Protein AF-A0AA88WV19-F1 (afdb_monomer)

Foldseek 3Di:
DPPVCLVVCQVQADPVRAGDVVCLVDLVSLLVLLLVLLLAFPPSVVSVRSNVVSLVSLVVCLVPDDPLSNVSSVVCNQPNPLLAQVLVVLVVVLVSLVVDPPHDPVVSVVSVVVNVVLVVLLVVLLQQQDDDDPPVPPDDPPDDDHLCNVLVLCVLPVQADPQLVVLLVLLCSLDSDPLLSQLSSLLSLVSSLLSSLLSVLVVDQDLVQLVQVLVCLVVLDLVCLVSHDPSCSSSSVSVNVSLVVLLVSLVVLLVVVVVPPDDDDDDPVVVVVVCVVCVVVSVVQSVQLSVLVSLQSVLSSVLSCCQNVVHADALVVLLVSLLSPLCLLNSLSSSLSSNNVDPNVVLVVVVVVVDLLSVLLSLLSRLLLLQLCVVVCVVVVRCHGSLNNCCVNVVDDSVRSNVVSVVSNSNSSSSLSVVCPDPDPDDNSSSSSSSSSSSSSCLCCRPSHRCSSVVVVSVPD

InterPro domains:
  IPR001906 Terpene synthase, N-terminal domain [PF01397] (8-77)
  IPR005630 Terpene synthase, metal-binding domain [PF03936] (149-256)
  IPR005630 Terpene synthase, metal-binding domain [PF03936] (291-415)
  IPR008930 Terpenoid cyclases/protein prenyltransferase alpha-alpha toroid [SSF48239] (8-102)
  IPR008949 Isoprenoid synthase domain superfamily [G3DSA:1.10.600.10] (118-460)
  IPR008949 Isoprenoid synthase domain superfamily [SSF48576] (104-457)
  IPR034741 Terpene cyclase-like 1, C-terminal domain [SFLDG01019] (105-449)
  IPR036965 Terpene synthase, N-terminal domain superfamily [G3DSA:1.50.10.130] (3-117)
  IPR044814 Terpene cyclases, class 1, plant [cd00684] (9-457)
  IPR050148 Terpene synthase-like [PTHR31225] (11-453)

Structure (mmCIF, N/CA/C/O backbone):
data_AF-A0AA88WV19-F1
#
_entry.id   AF-A0AA88WV19-F1
#
loop_
_atom_site.group_PDB
_atom_site.id
_atom_site.type_symbol
_atom_site.label_atom_id
_atom_site.label_alt_id
_atom_site.label_comp_id
_atom_site.label_asym_id
_atom_site.label_entity_id
_atom_site.label_seq_id
_atom_site.pdbx_PDB_ins_code
_atom_site.Cartn_x
_atom_site.Cartn_y
_atom_site.Cartn_z
_atom_site.occupancy
_atom_site.B_iso_or_equiv
_atom_site.auth_seq_id
_atom_site.auth_comp_id
_atom_site.auth_asym_id
_atom_site.auth_atom_id
_atom_site.pdbx_PDB_model_num
ATOM 1 N N . MET A 1 1 ? -1.103 2.294 -23.205 1.00 46.22 1 MET A N 1
ATOM 2 C CA . MET A 1 1 ? -0.799 1.958 -24.605 1.00 46.22 1 MET A CA 1
ATOM 3 C C . MET A 1 1 ? -2.111 1.792 -25.338 1.00 46.22 1 MET A C 1
ATOM 5 O O . MET A 1 1 ? -3.006 1.117 -24.844 1.00 46.22 1 MET A O 1
ATOM 9 N N . VAL A 1 2 ? -2.282 2.493 -26.454 1.00 43.09 2 VAL A N 1
ATOM 10 C CA . VAL A 1 2 ? -3.437 2.294 -27.342 1.00 43.09 2 VAL A CA 1
ATOM 11 C C . VAL A 1 2 ? -3.121 1.074 -28.212 1.00 43.09 2 VAL A C 1
ATOM 13 O O . VAL A 1 2 ? -1.967 0.896 -28.584 1.00 43.09 2 VAL A O 1
ATOM 16 N N . ALA A 1 3 ? -4.115 0.260 -28.580 1.00 47.09 3 ALA A N 1
ATOM 17 C CA . ALA A 1 3 ? -3.959 -0.967 -29.383 1.00 47.09 3 ALA A CA 1
ATOM 18 C C . ALA A 1 3 ? -3.089 -0.834 -30.663 1.00 47.09 3 ALA A C 1
ATOM 20 O O . ALA A 1 3 ? -2.591 -1.831 -31.175 1.00 47.09 3 ALA A O 1
ATOM 21 N N . TYR A 1 4 ? -2.864 0.388 -31.159 1.00 44.34 4 TYR A N 1
ATOM 22 C CA . TYR A 1 4 ? -1.931 0.695 -32.248 1.00 44.34 4 TYR A CA 1
ATOM 23 C C . TYR A 1 4 ? -0.447 0.420 -31.922 1.00 44.34 4 TYR A C 1
ATOM 25 O O . TYR A 1 4 ? 0.334 0.186 -32.840 1.00 44.34 4 TYR A O 1
ATOM 33 N N . GLU A 1 5 ? -0.043 0.435 -30.648 1.00 60.06 5 GLU A N 1
ATOM 34 C CA . GLU A 1 5 ? 1.353 0.221 -30.230 1.00 60.06 5 GLU A CA 1
ATOM 35 C C . GLU A 1 5 ? 1.693 -1.263 -30.028 1.00 60.06 5 GLU A C 1
ATOM 37 O O . GLU A 1 5 ? 2.848 -1.645 -30.197 1.00 60.06 5 GLU A O 1
ATOM 42 N N . LEU A 1 6 ? 0.711 -2.133 -29.762 1.00 67.44 6 LEU A N 1
ATOM 43 C CA . LEU A 1 6 ? 0.956 -3.568 -29.540 1.00 67.44 6 LEU A CA 1
ATOM 44 C C . LEU A 1 6 ? 1.445 -4.289 -30.800 1.00 67.44 6 LEU A C 1
ATOM 46 O O . LEU A 1 6 ? 2.354 -5.113 -30.722 1.00 67.44 6 LEU A O 1
ATOM 50 N N . GLY A 1 7 ? 0.932 -3.905 -31.975 1.00 69.19 7 GLY A N 1
ATOM 51 C CA . GLY A 1 7 ? 1.401 -4.436 -33.262 1.00 69.19 7 GLY A CA 1
ATOM 52 C C . GLY A 1 7 ? 2.873 -4.115 -33.558 1.00 69.19 7 GLY A C 1
ATOM 53 O O . GLY A 1 7 ? 3.486 -4.709 -34.443 1.00 69.19 7 GLY A O 1
ATOM 54 N N . SER A 1 8 ? 3.489 -3.202 -32.796 1.00 79.00 8 SER A N 1
ATOM 55 C CA . SER A 1 8 ? 4.928 -2.949 -32.890 1.00 79.00 8 SER A CA 1
ATOM 56 C C . SER A 1 8 ? 5.776 -4.121 -32.381 1.00 79.00 8 SER A C 1
ATOM 58 O O . SER A 1 8 ? 6.929 -4.239 -32.808 1.00 79.00 8 SER A O 1
ATOM 60 N N . PHE A 1 9 ? 5.218 -4.996 -31.532 1.00 86.94 9 PHE A N 1
ATOM 61 C CA . PHE A 1 9 ? 5.903 -6.182 -31.017 1.00 86.94 9 PHE A CA 1
ATOM 62 C C . PHE A 1 9 ? 5.811 -7.389 -31.961 1.00 86.94 9 PHE A C 1
ATOM 64 O O . PHE A 1 9 ? 6.695 -8.244 -31.931 1.00 86.94 9 PHE A O 1
ATOM 71 N N . ASP A 1 10 ? 4.836 -7.423 -32.877 1.00 86.44 10 ASP A N 1
ATOM 72 C CA . ASP A 1 10 ? 4.658 -8.527 -33.836 1.00 86.44 10 ASP A CA 1
ATOM 73 C C . ASP A 1 10 ? 5.882 -8.734 -34.736 1.00 86.44 10 ASP A C 1
ATOM 75 O O . ASP A 1 10 ? 6.205 -9.854 -35.127 1.00 86.44 10 ASP A O 1
ATOM 79 N N . LYS A 1 11 ? 6.650 -7.672 -35.015 1.00 88.69 11 LYS A N 1
ATOM 80 C CA . LYS A 1 11 ? 7.902 -7.770 -35.788 1.00 88.69 11 LYS A CA 1
ATOM 81 C C . LYS A 1 11 ? 8.963 -8.653 -35.113 1.00 88.69 11 LYS A C 1
ATOM 83 O O . LYS A 1 11 ? 9.883 -9.133 -35.786 1.00 88.69 11 LYS A O 1
ATOM 88 N N . PHE A 1 12 ? 8.850 -8.866 -33.803 1.00 89.56 12 PHE A N 1
ATOM 89 C CA . PHE A 1 12 ? 9.724 -9.734 -33.018 1.00 89.56 12 PHE A CA 1
ATOM 90 C C . PHE A 1 12 ? 9.216 -11.178 -32.940 1.00 89.56 12 PHE A C 1
ATOM 92 O O . PHE A 1 12 ? 9.941 -12.032 -32.431 1.00 89.56 12 PHE A O 1
ATOM 99 N N . LYS A 1 13 ? 8.032 -11.474 -33.492 1.00 89.94 13 LYS A N 1
ATOM 100 C CA . LYS A 1 13 ? 7.457 -12.819 -33.569 1.00 89.94 13 LYS A CA 1
ATOM 101 C C . LYS A 1 13 ? 7.759 -13.505 -34.902 1.00 89.94 13 LYS A C 1
ATOM 103 O O . LYS A 1 13 ? 7.903 -12.858 -35.942 1.00 89.94 13 LYS A O 1
ATOM 108 N N . ASP A 1 14 ? 7.942 -14.819 -34.865 1.00 89.38 14 ASP A N 1
ATOM 109 C CA . ASP A 1 14 ? 8.126 -15.662 -36.043 1.00 89.38 14 ASP A CA 1
ATOM 110 C C . ASP A 1 14 ? 6.785 -15.994 -36.726 1.00 89.38 14 ASP A C 1
ATOM 112 O O . ASP A 1 14 ? 5.715 -15.566 -36.295 1.00 89.38 14 ASP A O 1
ATOM 116 N N . SER A 1 15 ? 6.828 -16.769 -37.813 1.00 87.38 15 SER A N 1
ATOM 117 C CA . SER A 1 15 ? 5.622 -17.171 -38.551 1.00 87.38 15 SER A CA 1
ATOM 118 C C . SER A 1 15 ? 4.672 -18.074 -37.755 1.00 87.38 15 SER A C 1
ATOM 120 O O . SER A 1 15 ? 3.553 -18.302 -38.203 1.00 87.38 15 SER A O 1
ATOM 122 N N . THR A 1 16 ? 5.109 -18.615 -36.613 1.00 87.19 16 THR A N 1
ATOM 123 C CA . THR A 1 16 ? 4.278 -19.408 -35.693 1.00 87.19 16 THR A CA 1
ATOM 124 C C . THR A 1 16 ? 3.603 -18.545 -34.625 1.00 87.19 16 THR A C 1
ATOM 126 O O . THR A 1 16 ? 2.778 -19.054 -33.872 1.00 87.19 16 THR A O 1
ATOM 129 N N . GLY A 1 17 ? 3.924 -17.247 -34.571 1.00 85.12 17 GLY A N 1
ATOM 130 C CA . GLY A 1 17 ? 3.391 -16.306 -33.588 1.00 85.12 17 GLY A CA 1
ATOM 131 C C . GLY A 1 17 ? 4.166 -16.268 -32.268 1.00 85.12 17 GLY A C 1
ATOM 132 O O . GLY A 1 17 ? 3.717 -15.594 -31.344 1.00 85.12 17 GLY A O 1
ATOM 133 N N . LYS A 1 18 ? 5.323 -16.940 -32.171 1.00 89.38 18 LYS A N 1
ATOM 134 C CA . LYS A 1 18 ? 6.188 -16.944 -30.977 1.00 89.38 18 LYS A CA 1
ATOM 135 C C . LYS A 1 18 ? 7.335 -15.950 -31.109 1.00 89.38 18 LYS A C 1
ATOM 137 O O . LYS A 1 18 ? 7.778 -15.665 -32.219 1.00 89.38 18 LYS A O 1
ATOM 142 N N . PHE A 1 19 ? 7.850 -15.435 -29.992 1.00 90.06 19 PHE A N 1
ATOM 143 C CA . PHE A 1 19 ? 9.033 -14.568 -30.007 1.00 90.06 19 PHE A CA 1
ATOM 144 C C . PHE A 1 19 ? 10.238 -15.278 -30.642 1.00 90.06 19 PHE A C 1
ATOM 146 O O . PHE A 1 19 ? 10.563 -16.417 -30.305 1.00 90.06 19 PHE A O 1
ATOM 153 N N . LYS A 1 20 ? 10.900 -14.601 -31.590 1.00 88.12 20 LYS A N 1
ATOM 154 C CA . LYS A 1 20 ? 12.047 -15.146 -32.329 1.00 88.12 20 LYS A CA 1
ATOM 155 C C . LYS A 1 20 ? 13.197 -15.455 -31.359 1.00 88.12 20 LYS A C 1
ATOM 157 O O . LYS A 1 20 ? 13.572 -14.567 -30.594 1.00 88.12 20 LYS A O 1
ATOM 162 N N . PRO A 1 21 ? 13.886 -16.606 -31.488 1.00 83.44 21 PRO A N 1
ATOM 163 C CA . PRO A 1 21 ? 15.066 -16.917 -30.674 1.00 83.44 21 PRO A CA 1
ATOM 164 C C . PRO A 1 21 ? 16.181 -15.862 -30.756 1.00 83.44 21 PRO A C 1
ATOM 166 O O . PRO A 1 21 ? 16.922 -15.667 -29.803 1.00 83.44 21 PRO A O 1
ATOM 169 N N . ALA A 1 22 ? 16.281 -15.131 -31.872 1.00 84.31 22 ALA A N 1
ATOM 170 C CA . ALA A 1 22 ? 17.249 -14.043 -32.027 1.00 84.31 22 ALA A CA 1
ATOM 171 C C . ALA A 1 22 ? 17.049 -12.894 -31.017 1.00 84.31 22 ALA A C 1
ATOM 173 O O . ALA A 1 22 ? 18.014 -12.217 -30.674 1.00 84.31 22 ALA A O 1
ATOM 174 N N . VAL A 1 23 ? 15.826 -12.682 -30.515 1.00 84.19 23 VAL A N 1
ATOM 175 C CA . VAL A 1 23 ? 15.548 -11.674 -29.476 1.00 84.19 23 VAL A CA 1
ATOM 176 C C . VAL A 1 23 ? 16.255 -12.053 -28.173 1.00 84.19 23 VAL A C 1
ATOM 178 O O . VAL A 1 23 ? 16.835 -11.197 -27.515 1.00 84.19 23 VAL A O 1
ATOM 181 N N . ALA A 1 24 ? 16.336 -13.352 -27.875 1.00 83.75 24 ALA A N 1
ATOM 182 C CA . ALA A 1 24 ? 17.052 -13.889 -26.721 1.00 83.75 24 ALA A CA 1
ATOM 183 C C . ALA A 1 24 ? 18.587 -13.827 -26.844 1.00 83.75 24 ALA A C 1
ATOM 185 O O . ALA A 1 24 ? 19.280 -14.426 -26.033 1.00 83.75 24 ALA A O 1
ATOM 186 N N . SER A 1 25 ? 19.141 -13.135 -27.845 1.00 86.12 25 SER A N 1
ATOM 187 C CA . SER A 1 25 ? 20.586 -12.864 -27.942 1.00 86.12 25 SER A CA 1
ATOM 188 C C . SER A 1 25 ? 20.973 -11.438 -27.536 1.00 86.12 25 SER A C 1
ATOM 190 O O . SER A 1 25 ? 22.161 -11.137 -27.443 1.00 86.12 25 SER A O 1
ATOM 192 N N . ASP A 1 26 ? 19.988 -10.573 -27.261 1.00 89.69 26 ASP A N 1
ATOM 193 C CA . ASP A 1 26 ? 20.181 -9.191 -26.815 1.00 89.69 26 ASP A CA 1
ATOM 194 C C . ASP A 1 26 ? 19.676 -9.009 -25.369 1.00 89.69 26 ASP A C 1
ATOM 196 O O . ASP A 1 26 ? 18.497 -8.719 -25.156 1.00 89.69 26 ASP A O 1
ATOM 200 N N . PRO A 1 27 ? 20.549 -9.139 -24.351 1.00 89.81 27 PRO A N 1
ATOM 201 C CA . PRO A 1 27 ? 20.143 -9.008 -22.953 1.00 89.81 27 PRO A CA 1
ATOM 202 C C . PRO A 1 27 ? 19.545 -7.641 -22.600 1.00 89.81 27 PRO A C 1
ATOM 204 O O . PRO A 1 27 ? 18.670 -7.556 -21.740 1.00 89.81 27 PRO A O 1
ATOM 207 N N . ARG A 1 28 ? 19.992 -6.558 -23.256 1.00 90.56 28 ARG A N 1
ATOM 208 C CA . ARG A 1 28 ? 19.469 -5.206 -22.997 1.00 90.56 28 ARG A CA 1
ATOM 209 C C . ARG A 1 28 ? 18.068 -5.049 -23.574 1.00 90.56 28 ARG A C 1
ATOM 211 O O . ARG A 1 28 ? 17.188 -4.527 -22.894 1.00 90.56 28 ARG A O 1
ATOM 218 N N . GLY A 1 29 ? 17.857 -5.526 -24.800 1.00 92.06 29 GLY A N 1
ATOM 219 C CA . GLY A 1 29 ? 16.533 -5.588 -25.416 1.00 92.06 29 GLY A CA 1
ATOM 220 C C . GLY A 1 29 ? 15.559 -6.453 -24.613 1.00 92.06 29 GLY A C 1
ATOM 221 O O . GLY A 1 29 ? 14.408 -6.064 -24.428 1.00 92.06 29 GLY A O 1
ATOM 222 N N . MET A 1 30 ? 16.035 -7.576 -24.067 1.00 93.06 30 MET A N 1
ATOM 223 C CA . MET A 1 30 ? 15.244 -8.465 -23.210 1.00 93.06 30 MET A CA 1
ATOM 224 C C . MET A 1 30 ? 14.823 -7.800 -21.904 1.00 93.06 30 MET A C 1
ATOM 226 O O . MET A 1 30 ? 13.646 -7.854 -21.559 1.00 93.06 30 MET A O 1
ATOM 230 N N . LEU A 1 31 ? 15.746 -7.125 -21.214 1.00 94.19 31 LEU A N 1
ATOM 231 C CA . LEU A 1 31 ? 15.426 -6.370 -20.003 1.00 94.19 31 LEU A CA 1
ATOM 232 C C . LEU A 1 31 ? 14.406 -5.255 -20.285 1.00 94.19 31 LEU A C 1
ATOM 234 O O . LEU A 1 31 ? 13.446 -5.086 -19.540 1.00 94.19 31 LEU A O 1
ATOM 238 N N . ALA A 1 32 ? 14.566 -4.530 -21.395 1.00 94.31 32 ALA A N 1
ATOM 239 C CA . ALA A 1 32 ? 13.615 -3.493 -21.789 1.00 94.31 32 ALA A CA 1
ATOM 240 C C . ALA A 1 32 ? 12.219 -4.062 -22.107 1.00 94.31 32 ALA A C 1
ATOM 242 O O . ALA A 1 32 ? 11.211 -3.461 -21.735 1.00 94.31 32 ALA A O 1
ATOM 243 N N . LEU A 1 33 ? 12.148 -5.217 -22.778 1.00 94.19 33 LEU A N 1
ATOM 244 C CA . LEU A 1 33 ? 10.884 -5.894 -23.074 1.00 94.19 33 LEU A CA 1
ATOM 245 C C . LEU A 1 33 ? 10.225 -6.450 -21.802 1.00 94.19 33 LEU A C 1
ATOM 247 O O . LEU A 1 33 ? 9.009 -6.333 -21.660 1.00 94.19 33 LEU A O 1
ATOM 251 N N . TYR A 1 34 ? 11.018 -6.984 -20.870 1.00 95.50 34 TYR A N 1
ATOM 252 C CA . TYR A 1 34 ? 10.552 -7.431 -19.559 1.00 95.50 34 TYR A CA 1
ATOM 253 C C . TYR A 1 34 ? 9.885 -6.283 -18.797 1.00 95.50 34 TYR A C 1
ATOM 255 O O . TYR A 1 34 ? 8.720 -6.395 -18.425 1.00 95.50 34 TYR A O 1
ATOM 263 N N . GLU A 1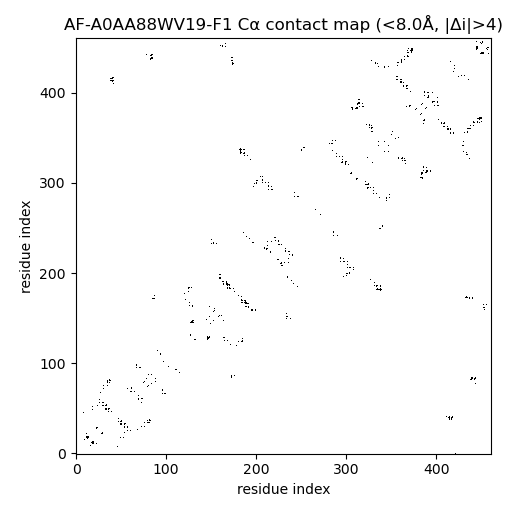 35 ? 10.560 -5.140 -18.656 1.00 95.94 35 GLU A N 1
ATOM 264 C CA . GLU A 1 35 ? 10.000 -3.971 -17.966 1.00 95.94 35 GLU A CA 1
ATOM 265 C C . GLU A 1 35 ? 8.754 -3.418 -18.673 1.00 95.94 35 GLU A C 1
ATOM 267 O O . GLU A 1 35 ? 7.762 -3.076 -18.030 1.00 95.94 35 GLU A O 1
ATOM 272 N N . ALA A 1 36 ? 8.748 -3.392 -20.011 1.00 93.75 36 ALA A N 1
ATOM 273 C CA . ALA A 1 36 ? 7.576 -2.974 -20.779 1.00 93.75 36 ALA A CA 1
ATOM 274 C C . ALA A 1 36 ? 6.370 -3.908 -20.569 1.00 93.75 36 ALA A C 1
ATOM 276 O O . ALA A 1 36 ? 5.233 -3.440 -20.502 1.00 93.75 36 ALA A O 1
ATOM 277 N N . SER A 1 37 ? 6.599 -5.216 -20.422 1.00 94.31 37 SER A N 1
ATOM 278 C CA . SER A 1 37 ? 5.533 -6.198 -20.182 1.00 94.31 37 SER A CA 1
ATOM 279 C C . SER A 1 37 ? 4.850 -6.040 -18.813 1.00 94.31 37 SER A C 1
ATOM 281 O O . SER A 1 37 ? 3.715 -6.482 -18.624 1.00 94.31 37 SER A O 1
ATOM 283 N N . GLN A 1 38 ? 5.467 -5.326 -17.865 1.00 94.38 38 GLN A N 1
ATOM 284 C CA . GLN A 1 38 ? 4.845 -4.997 -16.575 1.00 94.38 38 GLN A CA 1
ATOM 285 C C . GLN A 1 38 ? 3.702 -3.977 -16.703 1.00 94.38 38 GLN A C 1
ATOM 287 O O . GLN A 1 38 ? 2.845 -3.884 -15.826 1.00 94.38 38 GLN A O 1
ATOM 292 N N . LEU A 1 39 ? 3.648 -3.239 -17.817 1.00 92.75 39 LEU A N 1
ATOM 293 C CA . LEU A 1 39 ? 2.601 -2.255 -18.121 1.00 92.75 39 LEU A CA 1
ATOM 294 C C . LEU A 1 39 ? 1.372 -2.861 -18.819 1.00 92.75 39 LEU A C 1
ATOM 296 O O . LEU A 1 39 ? 0.465 -2.118 -19.205 1.00 92.75 39 LEU A O 1
ATOM 300 N N . ARG A 1 40 ? 1.339 -4.187 -18.996 1.00 93.19 40 ARG A N 1
ATOM 301 C CA . ARG A 1 40 ? 0.265 -4.901 -19.696 1.00 93.19 40 ARG A CA 1
ATOM 302 C C . ARG A 1 40 ? -1.113 -4.667 -19.076 1.00 93.19 40 ARG A C 1
ATOM 304 O O . ARG A 1 40 ? -1.241 -4.467 -17.863 1.00 93.19 40 ARG A O 1
ATOM 311 N N . VAL A 1 41 ? -2.149 -4.738 -19.908 1.00 93.06 41 VAL A N 1
ATOM 312 C CA . VAL A 1 41 ? -3.562 -4.715 -19.502 1.00 93.06 41 VAL A CA 1
ATOM 313 C C . VAL A 1 41 ? -4.299 -5.978 -19.960 1.00 93.06 41 VAL A C 1
ATOM 315 O O . VAL A 1 41 ? -3.808 -6.753 -20.776 1.00 93.06 41 VAL A O 1
ATOM 318 N N . LYS A 1 42 ? -5.509 -6.213 -19.435 1.00 91.38 42 LYS A N 1
ATOM 319 C CA . LYS A 1 42 ? -6.318 -7.393 -19.794 1.00 91.38 42 LYS A CA 1
ATOM 320 C C . LYS A 1 42 ? -6.624 -7.435 -21.296 1.00 91.38 42 LYS A C 1
ATOM 322 O O . LYS A 1 42 ? -7.153 -6.461 -21.840 1.00 91.38 42 LYS A O 1
ATOM 327 N N . GLY A 1 43 ? -6.369 -8.591 -21.912 1.00 88.62 43 GLY A N 1
ATOM 328 C CA . GLY A 1 43 ? -6.557 -8.846 -23.344 1.00 88.62 43 GLY A CA 1
ATOM 329 C C . GLY A 1 43 ? -5.333 -8.540 -24.215 1.00 88.62 43 GLY A C 1
ATOM 330 O O . GLY A 1 43 ? -5.449 -8.579 -25.437 1.00 88.62 43 GLY A O 1
ATOM 331 N N . GLU A 1 44 ? -4.182 -8.214 -23.618 1.00 90.19 44 GLU A N 1
ATOM 332 C CA . GLU A 1 44 ? -2.908 -8.027 -24.323 1.00 90.19 44 GLU A CA 1
ATOM 333 C C . GLU A 1 44 ? -2.030 -9.287 -24.242 1.00 90.19 44 GLU A C 1
ATOM 335 O O . GLU A 1 44 ? -0.919 -9.246 -23.715 1.00 90.19 44 GLU A O 1
ATOM 340 N N . ASP A 1 45 ? -2.511 -10.404 -24.798 1.00 90.00 45 ASP A N 1
ATOM 341 C CA . ASP A 1 45 ? -1.856 -11.724 -24.710 1.00 90.00 45 ASP A CA 1
ATOM 342 C C . ASP A 1 45 ? -0.384 -11.698 -25.167 1.00 90.00 45 ASP A C 1
ATOM 344 O O . ASP A 1 45 ? 0.468 -12.394 -24.623 1.00 90.00 45 ASP A O 1
ATOM 348 N N . ILE A 1 46 ? -0.045 -10.825 -26.125 1.00 91.50 46 ILE A N 1
ATOM 349 C CA . ILE A 1 46 ? 1.334 -10.629 -26.592 1.00 91.50 46 ILE A CA 1
ATOM 350 C C . ILE A 1 46 ? 2.294 -10.172 -25.485 1.00 91.50 46 ILE A C 1
ATOM 352 O O . ILE A 1 46 ? 3.460 -10.563 -25.508 1.00 91.50 46 ILE A O 1
ATOM 356 N N . LEU A 1 47 ? 1.837 -9.347 -24.540 1.00 92.81 47 LEU A N 1
ATOM 357 C CA . LEU A 1 47 ? 2.662 -8.877 -23.427 1.00 92.81 47 LEU A CA 1
ATOM 358 C C . LEU A 1 47 ? 2.695 -9.883 -22.274 1.00 92.81 47 LEU A C 1
ATOM 360 O O . LEU A 1 47 ? 3.704 -9.943 -21.577 1.00 92.81 47 LEU A O 1
ATOM 364 N N . ASP A 1 48 ? 1.649 -10.694 -22.103 1.00 92.50 48 ASP A N 1
ATOM 365 C CA . ASP A 1 48 ? 1.691 -11.847 -21.195 1.00 92.50 48 ASP A CA 1
ATOM 366 C C . ASP A 1 48 ? 2.736 -12.872 -21.681 1.00 92.50 48 ASP A C 1
ATOM 368 O O . ASP A 1 48 ? 3.621 -13.265 -20.921 1.00 92.50 48 ASP A O 1
ATOM 372 N N . GLU A 1 49 ? 2.733 -13.203 -22.977 1.00 92.88 49 GLU A N 1
ATOM 373 C CA . GLU A 1 49 ? 3.772 -14.043 -23.590 1.00 92.88 49 GLU A CA 1
ATOM 374 C C . GLU A 1 49 ? 5.168 -13.402 -23.516 1.00 92.88 49 GLU A C 1
ATOM 376 O O . GLU A 1 49 ? 6.167 -14.103 -23.345 1.00 92.88 49 GLU A O 1
ATOM 381 N N . ALA A 1 50 ? 5.262 -12.073 -23.664 1.00 93.69 50 ALA A N 1
ATOM 382 C CA . ALA A 1 50 ? 6.535 -11.360 -23.576 1.00 93.69 50 ALA A CA 1
ATOM 383 C C . ALA A 1 50 ? 7.132 -11.448 -22.168 1.00 93.69 50 ALA A C 1
ATOM 385 O O . ALA A 1 50 ? 8.342 -11.640 -22.041 1.00 93.69 50 ALA A O 1
ATOM 386 N N . LEU A 1 51 ? 6.305 -11.332 -21.125 1.00 94.56 51 LEU A N 1
ATOM 387 C CA . LEU A 1 51 ? 6.752 -11.460 -19.742 1.00 94.56 51 LEU A CA 1
ATOM 388 C C . LEU A 1 51 ? 7.333 -12.853 -19.481 1.00 94.56 51 LEU A C 1
ATOM 390 O O . LEU A 1 51 ? 8.462 -12.961 -19.010 1.00 94.56 51 LEU A O 1
ATOM 394 N N . GLU A 1 52 ? 6.599 -13.909 -19.843 1.00 93.50 52 GLU A N 1
ATOM 395 C CA . GLU A 1 52 ? 7.044 -15.296 -19.648 1.00 93.50 52 GLU A CA 1
ATOM 396 C C . GLU A 1 52 ? 8.338 -15.582 -20.427 1.00 93.50 52 GLU A C 1
ATOM 398 O O . GLU A 1 52 ? 9.314 -16.113 -19.883 1.00 93.50 52 GLU A O 1
ATOM 403 N N . PHE A 1 53 ? 8.376 -15.168 -21.699 1.00 93.31 53 PHE A N 1
ATOM 404 C CA . PHE A 1 53 ? 9.550 -15.315 -22.552 1.00 93.31 53 PHE A CA 1
ATOM 405 C C . PHE A 1 53 ? 10.762 -14.582 -21.973 1.00 93.31 53 PHE A C 1
ATOM 407 O O . PHE A 1 53 ? 11.854 -15.148 -21.922 1.00 93.31 53 PHE A O 1
ATOM 414 N N . THR A 1 54 ? 10.596 -13.332 -21.543 1.00 94.81 54 THR A N 1
ATOM 415 C CA . THR A 1 54 ? 11.718 -12.527 -21.057 1.00 94.81 54 THR A CA 1
ATOM 416 C C . THR A 1 54 ? 12.225 -12.974 -19.697 1.00 94.81 54 THR A C 1
ATOM 418 O O . THR A 1 54 ? 13.437 -13.120 -19.562 1.00 94.81 54 THR A O 1
ATOM 421 N N . ALA A 1 55 ? 11.343 -13.277 -18.740 1.00 93.12 55 ALA A N 1
ATOM 422 C CA . ALA A 1 55 ? 11.725 -13.773 -17.417 1.00 93.12 55 ALA A CA 1
ATOM 423 C C . ALA A 1 55 ? 12.606 -15.032 -17.522 1.00 93.12 55 ALA A C 1
ATOM 425 O O . ALA A 1 55 ? 13.738 -15.040 -17.042 1.00 93.12 55 ALA A O 1
ATOM 426 N N . THR A 1 56 ? 12.149 -16.034 -18.285 1.00 91.88 56 THR A N 1
ATOM 427 C CA . THR A 1 56 ? 12.859 -17.314 -18.470 1.00 91.88 56 THR A CA 1
ATOM 428 C C . THR A 1 56 ? 14.278 -17.132 -19.023 1.00 91.88 56 THR A C 1
ATOM 430 O O . THR A 1 56 ? 15.224 -17.796 -18.603 1.00 91.88 56 THR A O 1
ATOM 433 N N . HIS A 1 57 ? 14.455 -16.235 -19.996 1.00 91.69 57 HIS A N 1
ATOM 434 C CA . HIS A 1 57 ? 15.764 -16.022 -20.617 1.00 91.69 57 HIS A CA 1
ATOM 435 C C . HIS A 1 57 ? 16.667 -15.107 -19.782 1.00 91.69 57 HIS A C 1
ATOM 437 O O . HIS A 1 57 ? 17.879 -15.319 -19.763 1.00 91.69 57 HIS A O 1
ATOM 443 N N . LEU A 1 58 ? 16.110 -14.112 -19.085 1.00 92.12 58 LEU A N 1
ATOM 444 C CA . LEU A 1 58 ? 16.873 -13.224 -18.205 1.00 92.12 58 LEU A CA 1
ATOM 445 C C . LEU A 1 58 ? 17.514 -13.987 -17.042 1.00 92.12 58 LEU A C 1
ATOM 447 O O . LEU A 1 58 ? 18.689 -13.758 -16.763 1.00 92.12 58 LEU A O 1
ATOM 451 N N . GLU A 1 59 ? 16.810 -14.962 -16.464 1.00 88.12 59 GLU A N 1
ATOM 452 C CA . GLU A 1 59 ? 17.369 -15.880 -15.460 1.00 88.12 59 GLU A CA 1
ATOM 453 C C . GLU A 1 59 ? 18.576 -16.672 -15.999 1.00 88.12 59 GLU A C 1
ATOM 455 O O . GLU A 1 59 ? 19.541 -16.925 -15.283 1.00 88.12 59 GLU A O 1
ATOM 460 N N . SER A 1 60 ? 18.581 -17.016 -17.292 1.00 86.12 60 SER A N 1
ATOM 461 C CA . SER A 1 60 ? 19.686 -17.767 -17.908 1.00 86.12 60 SER A CA 1
ATOM 462 C C . SER A 1 60 ? 20.941 -16.927 -18.188 1.00 86.12 60 SER A C 1
ATOM 464 O O . SER A 1 60 ? 22.040 -17.474 -18.328 1.00 86.12 60 SER A O 1
ATOM 466 N N . PHE A 1 61 ? 20.806 -15.599 -18.280 1.00 79.25 61 PHE A N 1
ATOM 467 C CA . PHE A 1 61 ? 21.903 -14.712 -18.670 1.00 79.25 61 PHE A CA 1
ATOM 468 C C . PHE A 1 61 ? 22.906 -14.422 -17.550 1.00 79.25 61 PHE A C 1
ATOM 470 O O . PHE A 1 61 ? 24.013 -13.984 -17.861 1.00 79.25 61 PHE A O 1
ATOM 477 N N . GLU A 1 62 ? 22.561 -14.676 -16.284 1.00 68.44 62 GLU A N 1
ATOM 478 C CA . GLU A 1 62 ? 23.290 -14.203 -15.093 1.00 68.44 62 GLU A CA 1
ATOM 479 C C . GLU A 1 62 ? 24.816 -14.422 -15.163 1.00 68.44 62 GLU A C 1
ATOM 481 O O . GLU A 1 62 ? 25.599 -13.549 -14.796 1.00 68.44 62 GLU A O 1
ATOM 486 N N . SER A 1 63 ? 25.258 -15.545 -15.732 1.00 71.31 63 SER A N 1
ATOM 487 C CA . SER A 1 63 ? 26.677 -15.920 -15.822 1.00 71.31 63 SER A CA 1
ATOM 488 C C . SER A 1 63 ? 27.497 -15.214 -16.917 1.00 71.31 63 SER A C 1
ATOM 490 O O . SER A 1 63 ? 28.726 -15.235 -16.852 1.00 71.31 63 SER A O 1
ATOM 492 N N . ASN A 1 64 ? 26.859 -14.592 -17.915 1.00 78.25 64 ASN A N 1
ATOM 493 C CA . ASN A 1 64 ? 27.522 -14.095 -19.134 1.00 78.25 64 ASN A CA 1
ATOM 494 C C . ASN A 1 64 ? 27.426 -12.570 -19.332 1.00 78.25 64 ASN A C 1
ATOM 496 O O . ASN A 1 64 ? 27.896 -12.047 -20.346 1.00 78.25 64 ASN A O 1
ATOM 500 N N . LEU A 1 65 ? 26.806 -11.845 -18.398 1.00 84.94 65 LEU A N 1
ATOM 501 C CA . LEU A 1 65 ? 26.634 -10.394 -18.483 1.00 84.94 65 LEU A CA 1
ATOM 502 C C . LEU A 1 65 ? 27.798 -9.643 -17.832 1.00 84.94 65 LEU A C 1
ATOM 504 O O . LEU A 1 65 ? 28.447 -10.123 -16.904 1.00 84.94 65 LEU A O 1
ATOM 508 N N . ASN A 1 66 ? 28.041 -8.412 -18.292 1.00 87.31 66 ASN A N 1
ATOM 509 C CA . ASN A 1 66 ? 28.900 -7.504 -17.534 1.00 87.31 66 ASN A CA 1
ATOM 510 C C . ASN A 1 66 ? 28.255 -7.198 -16.161 1.00 87.31 66 ASN A C 1
ATOM 512 O O . ASN A 1 66 ? 27.024 -7.194 -16.070 1.00 87.31 66 ASN A O 1
ATOM 516 N N . PRO A 1 67 ? 29.045 -6.891 -15.115 1.00 86.56 67 PRO A N 1
ATOM 517 C CA . PRO A 1 67 ? 28.527 -6.757 -13.751 1.00 86.56 67 PRO A CA 1
ATOM 518 C C . PRO A 1 67 ? 27.401 -5.726 -13.594 1.00 86.56 67 PRO A C 1
ATOM 520 O O . PRO A 1 67 ? 26.447 -5.962 -12.859 1.00 86.56 67 PRO A O 1
ATOM 523 N N . THR A 1 68 ? 27.478 -4.594 -14.300 1.00 86.69 68 THR A N 1
ATOM 524 C CA . THR A 1 68 ? 26.458 -3.537 -14.224 1.00 86.69 68 THR A CA 1
ATOM 525 C C . THR A 1 68 ? 25.113 -4.020 -14.762 1.00 86.69 68 THR A C 1
ATOM 527 O O . THR A 1 68 ? 24.091 -3.844 -14.105 1.00 86.69 68 THR A O 1
ATOM 530 N N . LEU A 1 69 ? 25.111 -4.664 -15.932 1.00 88.12 69 LEU A N 1
ATOM 531 C CA . LEU A 1 69 ? 23.895 -5.200 -16.537 1.00 88.12 69 LEU A CA 1
ATOM 532 C C . LEU A 1 69 ? 23.370 -6.423 -15.776 1.00 88.12 69 LEU A C 1
ATOM 534 O O . LEU A 1 69 ? 22.163 -6.552 -15.624 1.00 88.12 69 LEU A O 1
ATOM 538 N N . ALA A 1 70 ? 24.255 -7.280 -15.256 1.00 89.00 70 ALA A N 1
ATOM 539 C CA . ALA A 1 70 ? 23.867 -8.397 -14.395 1.00 89.00 70 ALA A CA 1
ATOM 540 C C . ALA A 1 70 ? 23.089 -7.901 -13.167 1.00 89.00 70 ALA A C 1
ATOM 542 O O . ALA A 1 70 ? 22.003 -8.397 -12.887 1.00 89.00 70 ALA A O 1
ATOM 543 N N . ASN A 1 71 ? 23.588 -6.857 -12.496 1.00 87.94 71 ASN A N 1
ATOM 544 C CA . ASN A 1 71 ? 22.904 -6.251 -11.353 1.00 87.94 71 ASN A CA 1
ATOM 545 C C . ASN A 1 71 ? 21.539 -5.662 -11.728 1.00 87.94 71 ASN A C 1
ATOM 547 O O . ASN A 1 71 ? 20.586 -5.831 -10.977 1.00 87.94 71 ASN A O 1
ATOM 551 N N . GLN A 1 72 ? 21.423 -5.005 -12.887 1.00 90.75 72 GLN A N 1
ATOM 552 C CA . GLN A 1 72 ? 20.139 -4.481 -13.368 1.00 90.75 72 GLN A CA 1
ATOM 553 C C . GLN A 1 72 ? 19.130 -5.598 -13.659 1.00 90.75 72 GLN A C 1
ATOM 555 O O . GLN A 1 72 ? 17.965 -5.466 -13.302 1.00 90.75 72 GLN A O 1
ATOM 560 N N . VAL A 1 73 ? 19.574 -6.69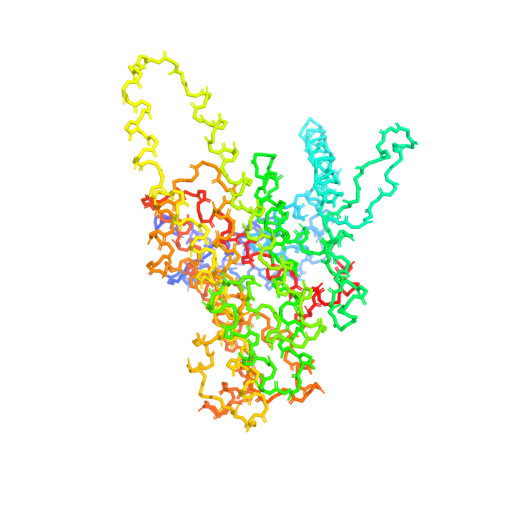5 -14.279 1.00 92.38 73 VAL A N 1
ATOM 561 C CA . VAL A 1 73 ? 18.721 -7.858 -14.558 1.00 92.38 73 VAL A CA 1
ATOM 562 C C . VAL A 1 73 ? 18.271 -8.525 -13.260 1.00 92.38 73 VAL A C 1
ATOM 564 O O . VAL A 1 73 ? 17.078 -8.758 -13.092 1.00 92.38 73 VAL A O 1
ATOM 567 N N . MET A 1 74 ? 19.192 -8.774 -12.324 1.00 90.94 74 MET A N 1
ATOM 568 C CA . MET A 1 74 ? 18.851 -9.338 -11.014 1.00 90.94 74 MET A CA 1
ATOM 569 C C . MET A 1 74 ? 17.856 -8.451 -10.260 1.00 90.94 74 MET A C 1
ATOM 571 O O . MET A 1 74 ? 16.877 -8.960 -9.722 1.00 90.94 74 MET A O 1
ATOM 575 N N . HIS A 1 75 ? 18.078 -7.132 -10.252 1.00 91.81 75 HIS A N 1
ATOM 576 C CA . HIS A 1 75 ? 17.172 -6.183 -9.604 1.00 91.81 75 HIS A CA 1
ATOM 577 C C . HIS A 1 75 ? 15.785 -6.184 -10.253 1.00 91.81 75 HIS A C 1
ATOM 579 O O . HIS A 1 75 ? 14.804 -6.288 -9.536 1.00 91.81 75 HIS A O 1
ATOM 585 N N . ALA A 1 76 ? 15.680 -6.158 -11.584 1.00 93.50 76 ALA A N 1
ATOM 586 C CA . ALA A 1 76 ? 14.388 -6.163 -12.280 1.00 93.50 76 ALA A CA 1
ATOM 587 C C . ALA A 1 76 ? 13.596 -7.473 -12.100 1.00 93.50 76 ALA A C 1
ATOM 589 O O . ALA A 1 76 ? 12.370 -7.452 -11.976 1.00 93.50 76 ALA A O 1
ATOM 590 N N . LEU A 1 77 ? 14.281 -8.623 -12.074 1.00 92.25 77 LEU A N 1
ATOM 591 C CA . LEU A 1 77 ? 13.654 -9.919 -11.779 1.00 92.25 77 LEU A CA 1
ATOM 592 C C . LEU A 1 77 ? 13.165 -10.000 -10.326 1.00 92.25 77 LEU A C 1
ATOM 594 O O . LEU A 1 77 ? 12.161 -10.650 -10.052 1.00 92.25 77 LEU A O 1
ATOM 598 N N . TYR A 1 78 ? 13.862 -9.328 -9.408 1.00 89.75 78 TYR A N 1
ATOM 599 C CA . TYR A 1 78 ? 13.474 -9.233 -8.003 1.00 89.75 78 TYR A CA 1
ATOM 600 C C . TYR A 1 78 ? 12.307 -8.256 -7.790 1.00 89.75 78 TYR A C 1
ATOM 602 O O . TYR A 1 78 ? 11.298 -8.612 -7.187 1.00 89.75 78 TYR A O 1
ATOM 610 N N . GLN A 1 79 ? 12.435 -7.039 -8.316 1.00 91.56 79 GLN A N 1
ATOM 611 C CA . GLN A 1 79 ? 11.472 -5.951 -8.219 1.00 91.56 79 GLN A CA 1
ATOM 612 C C . GLN A 1 79 ? 11.424 -5.207 -9.562 1.00 91.56 79 GLN A C 1
ATOM 614 O O . GLN A 1 79 ? 12.307 -4.396 -9.855 1.00 91.56 79 GLN A O 1
ATOM 619 N N . PRO A 1 80 ? 10.385 -5.430 -10.383 1.00 93.12 80 PRO A N 1
ATOM 620 C CA . PRO A 1 80 ? 10.244 -4.703 -11.634 1.00 93.12 80 PRO A CA 1
ATOM 621 C C . PRO A 1 80 ? 10.057 -3.203 -11.395 1.00 93.12 80 PRO A C 1
ATOM 623 O O . PRO A 1 80 ? 9.382 -2.788 -10.446 1.00 93.12 80 PRO A O 1
ATOM 626 N N . HIS A 1 81 ? 10.591 -2.372 -12.290 1.00 92.69 81 HIS A N 1
ATOM 627 C CA . HIS A 1 81 ? 10.594 -0.919 -12.120 1.00 92.69 81 HIS A CA 1
ATOM 628 C C . HIS A 1 81 ? 9.182 -0.327 -11.994 1.00 92.69 81 HIS A C 1
ATOM 630 O O . HIS A 1 81 ? 8.953 0.605 -11.223 1.00 92.69 81 HIS A O 1
ATOM 636 N N . HIS A 1 82 ? 8.212 -0.865 -12.743 1.00 93.75 82 HIS A N 1
ATOM 637 C CA . HIS A 1 82 ? 6.838 -0.351 -12.750 1.00 93.75 82 HIS A CA 1
ATOM 638 C C . HIS A 1 82 ? 6.095 -0.561 -11.420 1.00 93.75 82 HIS A C 1
ATOM 640 O O . HIS A 1 82 ? 5.317 0.313 -11.020 1.00 93.75 82 HIS A O 1
ATOM 646 N N . SER A 1 83 ? 6.347 -1.674 -10.725 1.00 91.81 83 SER A N 1
ATOM 647 C CA . SER A 1 83 ? 5.795 -1.975 -9.394 1.00 91.81 83 SER A CA 1
ATOM 648 C C . SER A 1 83 ? 6.705 -1.511 -8.246 1.00 91.81 83 SER A C 1
ATOM 650 O O . SER A 1 83 ? 6.282 -1.515 -7.094 1.00 91.81 83 SER A 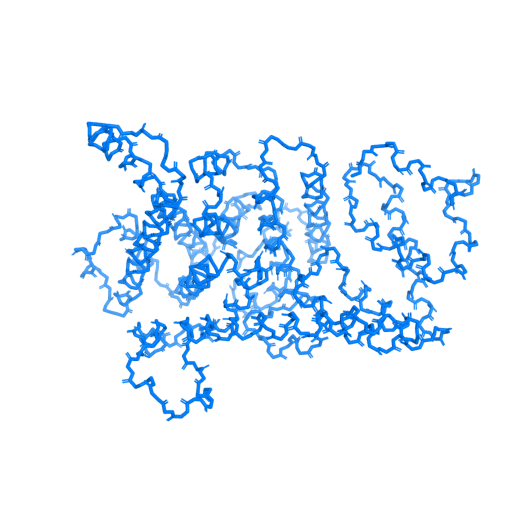O 1
ATOM 652 N N . GLY A 1 84 ? 7.920 -1.041 -8.543 1.00 94.12 84 GLY A N 1
ATOM 653 C CA . GLY A 1 84 ? 8.862 -0.516 -7.557 1.00 94.12 84 GLY A CA 1
ATOM 654 C C . GLY A 1 84 ? 8.497 0.875 -7.026 1.00 94.12 84 GLY A C 1
ATOM 655 O O . GLY A 1 84 ? 7.965 1.737 -7.732 1.00 94.12 84 GLY A O 1
ATOM 656 N N . VAL A 1 85 ? 8.813 1.135 -5.753 1.00 95.94 85 VAL A N 1
ATOM 657 C CA . VAL A 1 85 ? 8.589 2.448 -5.127 1.00 95.94 85 VAL A CA 1
ATOM 658 C C . VAL A 1 85 ? 9.580 3.470 -5.705 1.00 95.94 85 VAL A C 1
ATOM 660 O O . VAL A 1 85 ? 10.788 3.306 -5.520 1.00 95.94 85 VAL A O 1
ATOM 663 N N . PRO A 1 86 ? 9.132 4.593 -6.309 1.00 95.81 86 PRO A N 1
ATOM 664 C CA . PRO A 1 86 ? 10.001 5.456 -7.119 1.00 95.81 86 PRO A CA 1
ATOM 665 C C . PRO A 1 86 ? 11.278 5.945 -6.424 1.00 95.81 86 PRO A C 1
ATOM 667 O O . PRO A 1 86 ? 12.326 6.083 -7.051 1.00 95.81 86 PRO A O 1
ATOM 670 N N . ARG A 1 87 ? 11.212 6.225 -5.116 1.00 95.94 87 ARG A N 1
ATOM 671 C CA . ARG A 1 87 ? 12.376 6.681 -4.343 1.00 95.94 87 ARG A CA 1
ATOM 672 C C . ARG A 1 87 ? 13.392 5.578 -4.058 1.00 95.94 87 ARG A C 1
ATOM 674 O O . ARG A 1 87 ? 14.583 5.886 -4.026 1.00 95.94 87 ARG A O 1
ATOM 681 N N . VAL A 1 88 ? 12.929 4.346 -3.866 1.00 95.00 88 VAL A N 1
ATOM 682 C CA . VAL A 1 88 ? 13.780 3.162 -3.687 1.00 95.00 88 VAL A CA 1
ATOM 683 C C . VAL A 1 88 ? 14.471 2.850 -5.013 1.00 95.00 88 VAL A C 1
ATOM 685 O O . VAL A 1 88 ? 15.701 2.841 -5.074 1.00 95.00 88 VAL A O 1
ATOM 688 N N . GLU A 1 89 ? 13.699 2.792 -6.099 1.00 95.31 89 GLU A N 1
ATOM 689 C CA . GLU A 1 89 ? 14.220 2.570 -7.451 1.00 95.31 89 GLU A CA 1
ATOM 690 C C . GLU A 1 89 ? 15.231 3.644 -7.865 1.00 95.31 89 GLU A C 1
ATOM 692 O O . GLU A 1 89 ? 16.315 3.335 -8.358 1.00 95.31 89 GLU A O 1
ATOM 697 N N . ALA A 1 90 ? 14.948 4.922 -7.591 1.00 95.88 90 ALA A N 1
ATOM 698 C CA . ALA A 1 90 ? 15.889 6.005 -7.871 1.00 95.88 90 ALA A CA 1
ATOM 699 C C . ALA A 1 90 ? 17.204 5.853 -7.088 1.00 95.88 90 ALA A C 1
ATOM 701 O O . ALA A 1 90 ? 18.280 6.126 -7.622 1.00 95.88 90 ALA A O 1
ATOM 702 N N . ARG A 1 91 ? 17.148 5.414 -5.823 1.00 94.81 91 ARG A N 1
ATOM 703 C CA . ARG A 1 91 ? 18.342 5.202 -4.994 1.00 94.81 91 ARG A CA 1
ATOM 704 C C . ARG A 1 91 ? 19.215 4.077 -5.541 1.00 94.81 91 ARG A C 1
ATOM 706 O O . ARG A 1 91 ? 20.441 4.243 -5.547 1.00 94.81 91 ARG A O 1
ATOM 713 N N . HIS A 1 92 ? 18.596 2.978 -5.967 1.00 91.69 92 HIS A N 1
ATOM 714 C CA . HIS A 1 92 ? 19.272 1.849 -6.597 1.00 91.69 92 HIS A CA 1
ATOM 715 C C . HIS A 1 92 ? 19.878 2.272 -7.942 1.00 91.69 92 HIS A C 1
ATOM 717 O O . HIS A 1 92 ? 21.080 2.123 -8.174 1.00 91.69 92 HIS A O 1
ATOM 723 N N . PHE A 1 93 ? 19.080 2.924 -8.789 1.00 93.00 93 PHE A N 1
ATOM 724 C CA . PHE A 1 93 ? 19.498 3.339 -10.122 1.00 93.00 93 PHE A CA 1
ATOM 725 C C . PHE A 1 93 ? 20.633 4.370 -10.105 1.00 93.00 93 PHE A C 1
ATOM 727 O O . PHE A 1 93 ? 21.548 4.268 -10.913 1.00 93.00 93 PHE A O 1
ATOM 734 N N . ILE A 1 94 ? 20.656 5.324 -9.163 1.00 95.12 94 ILE A N 1
ATOM 735 C CA . ILE A 1 94 ? 21.784 6.267 -9.024 1.00 95.12 94 ILE A CA 1
ATOM 736 C C . ILE A 1 94 ? 23.103 5.523 -8.753 1.00 95.12 94 ILE A C 1
ATOM 738 O O . ILE A 1 94 ? 24.141 5.911 -9.296 1.00 95.12 94 ILE A O 1
ATOM 742 N N . SER A 1 95 ? 23.082 4.460 -7.937 1.00 91.88 95 SER A N 1
ATOM 743 C CA . SER A 1 95 ? 24.263 3.612 -7.713 1.00 91.88 95 SER A CA 1
ATOM 744 C C . SER A 1 95 ? 24.668 2.873 -8.989 1.00 91.88 95 SER A C 1
ATOM 746 O O . SER A 1 95 ? 25.845 2.882 -9.345 1.00 91.88 95 SER A O 1
ATOM 748 N N . ALA A 1 96 ? 23.705 2.262 -9.688 1.00 90.31 96 ALA A N 1
ATOM 749 C CA . ALA A 1 96 ? 23.964 1.530 -10.927 1.00 90.31 96 ALA A CA 1
ATOM 750 C C . ALA A 1 96 ? 24.520 2.454 -12.026 1.00 90.31 96 ALA A C 1
ATOM 752 O O . ALA A 1 96 ? 25.535 2.150 -12.645 1.00 90.31 96 ALA A O 1
ATOM 753 N N . TYR A 1 97 ? 23.924 3.635 -12.203 1.00 92.44 97 TYR A N 1
ATOM 754 C CA . TYR A 1 97 ? 24.345 4.636 -13.183 1.00 92.44 97 TYR A CA 1
ATOM 755 C C . TYR A 1 97 ? 25.727 5.225 -12.870 1.00 92.44 97 TYR A C 1
ATOM 757 O O . TYR A 1 97 ? 26.479 5.567 -13.775 1.00 92.44 97 TYR A O 1
ATOM 765 N N . GLN A 1 98 ? 26.117 5.301 -11.592 1.00 93.62 98 GLN A N 1
ATOM 766 C CA . GLN A 1 98 ? 27.484 5.668 -11.215 1.00 93.62 98 GLN A CA 1
ATOM 767 C C . GLN A 1 98 ? 28.524 4.638 -11.689 1.00 93.62 98 GLN A C 1
ATOM 769 O O . GLN A 1 98 ? 29.661 5.019 -11.983 1.00 93.62 98 GLN A O 1
ATOM 774 N N . ALA A 1 99 ? 28.161 3.356 -11.741 1.00 90.06 99 ALA A N 1
ATOM 775 C CA . ALA A 1 99 ? 29.034 2.282 -12.207 1.00 90.06 99 ALA A CA 1
ATOM 776 C C . ALA A 1 99 ? 29.075 2.156 -13.741 1.00 90.06 99 ALA A C 1
ATOM 778 O O . ALA A 1 99 ? 29.949 1.474 -14.268 1.00 90.06 99 ALA A O 1
ATOM 779 N N . ASP A 1 100 ? 28.163 2.813 -14.462 1.00 88.62 100 ASP A N 1
ATOM 780 C CA . ASP A 1 100 ? 28.151 2.826 -15.924 1.00 88.62 100 ASP A CA 1
ATOM 781 C C . ASP A 1 100 ? 29.305 3.689 -16.471 1.00 88.62 100 ASP A C 1
ATOM 783 O O . ASP A 1 100 ? 29.512 4.836 -16.057 1.00 88.62 100 ASP A O 1
ATOM 787 N N . GLU A 1 101 ? 30.082 3.130 -17.399 1.00 89.19 101 GLU A N 1
ATOM 788 C CA . GLU A 1 101 ? 31.194 3.814 -18.070 1.00 89.19 101 GLU A CA 1
ATOM 789 C C . GLU A 1 101 ? 30.709 4.864 -19.082 1.00 89.19 101 GLU A C 1
ATOM 791 O O . GLU A 1 101 ? 31.418 5.828 -19.360 1.00 89.19 101 GLU A O 1
ATOM 796 N N . SER A 1 102 ? 29.492 4.702 -19.611 1.00 90.56 102 SER A N 1
ATOM 797 C CA . SER A 1 102 ? 28.867 5.592 -20.600 1.00 90.56 102 SER A CA 1
ATOM 798 C C . SER A 1 102 ? 28.067 6.745 -19.986 1.00 90.56 102 SER A C 1
ATOM 800 O O . SER A 1 102 ? 27.442 7.525 -20.707 1.00 90.56 102 SER A O 1
ATOM 802 N N . ARG A 1 103 ? 28.075 6.860 -18.654 1.00 94.75 103 ARG A N 1
ATOM 803 C CA . ARG A 1 103 ? 27.272 7.839 -17.920 1.00 94.75 103 ARG A CA 1
ATOM 804 C C . ARG A 1 103 ? 27.615 9.285 -18.279 1.00 94.75 103 ARG A C 1
ATOM 806 O O . ARG A 1 103 ? 28.772 9.670 -18.441 1.00 94.75 103 ARG A O 1
ATOM 813 N N . ASP A 1 104 ? 26.589 10.122 -18.254 1.00 97.69 104 ASP A N 1
ATOM 814 C CA . ASP A 1 104 ? 26.738 11.572 -18.218 1.00 97.69 104 ASP A CA 1
ATOM 815 C C . ASP A 1 104 ? 26.990 12.053 -16.775 1.00 97.69 104 ASP A C 1
ATOM 817 O O . ASP A 1 104 ? 26.149 11.894 -15.881 1.00 97.69 104 ASP A O 1
ATOM 821 N N . GLU A 1 105 ? 28.154 12.666 -16.548 1.00 97.69 105 GLU A N 1
ATOM 822 C CA . GLU A 1 105 ? 28.575 13.163 -15.231 1.00 97.69 105 GLU A CA 1
ATOM 823 C C . GLU A 1 105 ? 27.700 14.316 -14.708 1.00 97.69 105 GLU A C 1
ATOM 825 O O . GLU A 1 105 ? 27.517 14.464 -13.495 1.00 97.69 105 GLU A O 1
ATOM 830 N N . SER A 1 106 ? 27.115 15.126 -15.596 1.00 98.25 106 SER A N 1
ATOM 831 C CA . SER A 1 106 ? 26.217 16.216 -15.198 1.00 98.25 106 SER A CA 1
ATOM 832 C C . SER A 1 106 ? 24.889 15.664 -14.686 1.00 98.25 106 SER A C 1
ATOM 834 O O . SER A 1 106 ? 24.409 16.111 -13.641 1.00 98.25 106 SER A O 1
ATOM 836 N N . LEU A 1 107 ? 24.330 14.655 -15.363 1.00 98.12 107 LEU A N 1
ATOM 837 C CA . LEU A 1 107 ? 23.118 13.959 -14.923 1.00 98.12 107 LEU A CA 1
ATOM 838 C C . LEU A 1 107 ? 23.341 13.216 -13.603 1.00 98.12 107 LEU A C 1
ATOM 840 O O . LEU A 1 107 ? 22.523 13.344 -12.692 1.00 98.12 107 LEU A O 1
ATOM 844 N N . LEU A 1 108 ? 24.467 12.507 -13.451 1.00 98.06 108 LEU A N 1
ATOM 845 C CA . LEU A 1 108 ? 24.798 11.833 -12.192 1.00 98.06 108 LEU A CA 1
ATOM 846 C C . LEU A 1 108 ? 24.915 12.836 -11.035 1.00 98.06 108 LEU A C 1
ATOM 848 O O . LEU A 1 108 ? 24.393 12.602 -9.940 1.00 98.06 108 LEU A O 1
ATOM 852 N N . ARG A 1 109 ? 25.595 13.965 -11.267 1.00 98.19 109 ARG A N 1
ATOM 853 C CA . ARG A 1 109 ? 25.746 15.024 -10.264 1.00 98.19 109 ARG A CA 1
ATOM 854 C C . ARG A 1 109 ? 24.399 15.631 -9.885 1.00 98.19 109 ARG A C 1
ATOM 856 O O . ARG A 1 109 ? 24.144 15.807 -8.694 1.00 98.19 109 ARG A O 1
ATOM 863 N N . LEU A 1 110 ? 23.551 15.932 -10.868 1.00 98.38 110 LEU A N 1
ATOM 864 C CA . LEU A 1 110 ? 22.207 16.456 -10.638 1.00 98.38 110 LEU A CA 1
ATOM 865 C C . LEU A 1 110 ? 21.375 15.480 -9.800 1.00 98.38 110 LEU A C 1
ATOM 867 O O . LEU A 1 110 ? 20.847 15.880 -8.765 1.00 98.38 110 LEU A O 1
ATOM 871 N N . ALA A 1 111 ? 21.329 14.202 -10.188 1.00 97.94 111 ALA A N 1
ATOM 872 C CA . ALA A 1 111 ? 20.555 13.177 -9.493 1.00 97.94 111 ALA A CA 1
ATOM 873 C C . ALA A 1 111 ? 20.991 13.013 -8.028 1.00 97.94 111 ALA A C 1
ATOM 875 O O . ALA A 1 111 ? 20.154 12.979 -7.129 1.00 97.94 111 ALA A O 1
ATOM 876 N N . LYS A 1 112 ? 22.304 12.988 -7.757 1.00 98.25 112 LYS A N 1
ATOM 877 C CA . LYS A 1 112 ? 22.834 12.914 -6.384 1.00 98.25 112 LYS A CA 1
ATOM 878 C C . LYS A 1 112 ? 22.491 14.146 -5.549 1.00 98.25 112 LYS A C 1
ATOM 880 O O . LYS A 1 112 ? 22.135 14.008 -4.379 1.00 98.25 112 LYS A O 1
ATOM 885 N N . LEU A 1 113 ? 22.631 15.344 -6.120 1.00 98.12 113 LEU A N 1
ATOM 886 C CA . LEU A 1 113 ? 22.337 16.591 -5.412 1.00 98.12 113 LEU A CA 1
ATOM 887 C C . LEU A 1 113 ? 20.845 16.718 -5.102 1.00 98.12 113 LEU A C 1
ATOM 889 O O . LEU A 1 113 ? 20.505 17.003 -3.957 1.00 98.12 113 LEU A O 1
ATOM 893 N N . ASP A 1 114 ? 19.975 16.457 -6.078 1.00 97.94 114 ASP A N 1
ATOM 894 C CA . ASP A 1 114 ? 18.523 16.490 -5.888 1.00 97.94 114 ASP A CA 1
ATOM 895 C C . ASP A 1 114 ? 18.065 15.444 -4.860 1.00 97.94 114 ASP A C 1
ATOM 897 O O . ASP A 1 114 ? 17.334 15.768 -3.918 1.00 97.94 114 ASP A O 1
ATOM 901 N N . TYR A 1 115 ? 18.576 14.209 -4.962 1.00 97.88 115 TYR A N 1
ATOM 902 C CA . TYR A 1 115 ? 18.239 13.142 -4.023 1.00 97.88 115 TYR A CA 1
ATOM 903 C C . TYR A 1 115 ? 18.592 13.531 -2.583 1.00 97.88 115 TYR A C 1
ATOM 905 O O . TYR A 1 115 ? 17.745 13.424 -1.691 1.00 97.88 115 TYR A O 1
ATOM 913 N N . ASN A 1 116 ? 19.812 14.032 -2.363 1.00 97.12 116 ASN A N 1
ATOM 914 C CA . ASN A 1 116 ? 20.282 14.455 -1.045 1.00 97.12 116 ASN A CA 1
ATOM 915 C C . ASN A 1 116 ? 19.548 15.703 -0.537 1.00 97.12 116 ASN A C 1
ATOM 917 O O . ASN A 1 116 ? 19.237 15.783 0.650 1.00 97.12 116 ASN A O 1
ATOM 921 N N . PHE A 1 117 ? 19.239 16.662 -1.412 1.00 96.38 117 PHE A N 1
ATOM 922 C CA . PHE A 1 117 ? 18.487 17.861 -1.044 1.00 96.38 117 PHE A CA 1
ATOM 923 C C . PHE A 1 117 ? 17.083 17.508 -0.543 1.00 96.38 117 PHE A C 1
ATOM 925 O O . PHE A 1 117 ? 16.671 17.970 0.522 1.00 96.38 117 PHE A O 1
ATOM 932 N N . LEU A 1 118 ? 16.372 16.628 -1.252 1.00 97.19 118 LEU A N 1
ATOM 933 C CA . LEU A 1 118 ? 15.055 16.169 -0.815 1.00 97.19 118 LEU A CA 1
ATOM 934 C C . LEU A 1 118 ? 15.132 15.289 0.436 1.00 97.19 118 LEU A C 1
ATOM 936 O O . LEU A 1 118 ? 14.289 15.438 1.318 1.00 97.19 118 LEU A O 1
ATOM 940 N N . GLN A 1 119 ? 16.191 14.491 0.605 1.00 96.38 119 GLN A N 1
ATOM 941 C CA . GLN A 1 119 ? 16.414 13.741 1.844 1.00 96.38 119 GLN A CA 1
ATOM 942 C C . GLN A 1 119 ? 16.512 14.659 3.081 1.00 96.38 119 GLN A C 1
ATOM 944 O O . GLN A 1 119 ? 16.062 14.274 4.161 1.00 96.38 119 GLN A O 1
ATOM 949 N N . LEU A 1 120 ? 17.055 15.879 2.955 1.00 95.56 120 LEU A N 1
ATOM 950 C CA . LEU A 1 120 ? 17.074 16.849 4.062 1.00 95.56 120 LEU A CA 1
ATOM 951 C C . LEU A 1 120 ? 15.660 17.285 4.464 1.00 95.56 120 LEU A C 1
ATOM 953 O O . LEU A 1 120 ? 15.358 17.366 5.658 1.00 95.56 120 LEU A O 1
ATOM 957 N N . LEU A 1 121 ? 14.789 17.535 3.482 1.00 94.75 121 LEU A N 1
ATOM 958 C CA . LEU A 1 121 ? 13.380 17.828 3.733 1.00 94.75 121 LEU A CA 1
ATOM 959 C C . LEU A 1 121 ? 12.694 16.632 4.402 1.00 94.75 121 LEU A C 1
ATOM 961 O O . LEU A 1 121 ? 12.043 16.806 5.429 1.00 94.75 121 LEU A O 1
ATOM 965 N N . HIS A 1 122 ? 12.897 15.422 3.880 1.00 95.69 122 HIS A N 1
ATOM 966 C CA . HIS A 1 122 ? 12.276 14.213 4.423 1.00 95.69 122 HIS A CA 1
ATOM 967 C C . HIS A 1 122 ? 12.738 13.914 5.852 1.00 95.69 122 HIS A C 1
ATOM 969 O O . HIS A 1 122 ? 11.934 13.530 6.692 1.00 95.69 122 HIS A O 1
ATOM 975 N N . LYS A 1 123 ? 14.011 14.163 6.179 1.00 92.75 123 LYS A N 1
ATOM 976 C CA . LYS A 1 123 ? 14.518 14.082 7.558 1.00 92.75 123 LYS A CA 1
ATOM 977 C C . LYS A 1 123 ? 13.844 15.092 8.481 1.00 92.75 123 LYS A C 1
ATOM 979 O O . LYS A 1 123 ? 13.535 14.761 9.620 1.00 92.75 123 LYS A O 1
ATOM 984 N N . LYS A 1 124 ? 13.607 16.319 8.010 1.00 91.12 124 LYS A N 1
ATOM 985 C CA . LYS A 1 124 ? 12.892 17.342 8.786 1.00 91.12 124 LYS A CA 1
ATOM 986 C C . LYS A 1 124 ? 11.443 16.927 9.053 1.00 91.12 124 LYS A C 1
ATOM 988 O O . LYS A 1 124 ? 10.975 17.073 10.178 1.00 91.12 124 LYS A O 1
ATOM 993 N N . GLU A 1 125 ? 10.759 16.405 8.040 1.00 91.75 125 GLU A N 1
ATOM 994 C CA . GLU A 1 125 ? 9.391 15.885 8.149 1.00 91.75 125 GLU A CA 1
ATOM 995 C C . GLU A 1 125 ? 9.332 14.687 9.107 1.00 91.75 125 GLU A C 1
ATOM 997 O O . GLU A 1 125 ? 8.510 14.670 10.021 1.00 91.75 125 GLU A O 1
ATOM 1002 N N . LEU A 1 126 ? 10.264 13.738 8.979 1.00 89.75 126 LEU A N 1
ATOM 1003 C CA . LEU A 1 126 ? 10.388 12.613 9.901 1.00 89.75 126 LEU A CA 1
ATOM 1004 C C . LEU A 1 126 ? 10.648 13.089 11.335 1.00 89.75 126 LEU A C 1
ATOM 1006 O O . LEU A 1 126 ? 10.071 12.527 12.256 1.00 89.75 126 LEU A O 1
ATOM 1010 N N . CYS A 1 127 ? 11.446 14.135 11.561 1.00 84.62 127 CYS A N 1
ATOM 1011 C CA . CYS A 1 127 ? 11.623 14.715 12.897 1.00 84.62 127 CYS A CA 1
ATOM 1012 C C . CYS A 1 127 ? 10.338 15.361 13.453 1.00 84.62 127 CYS A C 1
ATOM 1014 O O . CYS A 1 127 ? 10.146 15.371 14.666 1.00 84.62 127 CYS A O 1
ATOM 1016 N N . GLU A 1 128 ? 9.462 15.912 12.603 1.00 83.88 128 GLU A N 1
ATOM 1017 C CA . GLU A 1 128 ? 8.151 16.430 13.030 1.00 83.88 128 GLU A CA 1
ATOM 1018 C C . GLU A 1 128 ? 7.209 15.290 13.455 1.00 83.88 128 GLU A C 1
ATOM 1020 O O . GLU A 1 128 ? 6.479 15.418 14.445 1.00 83.88 128 GLU A O 1
ATOM 1025 N N . VAL A 1 129 ? 7.230 14.177 12.714 1.00 82.75 129 VAL A N 1
ATOM 1026 C CA . VAL A 1 129 ? 6.343 13.023 12.923 1.00 82.75 129 VAL A CA 1
ATOM 1027 C C . VAL A 1 129 ? 6.840 12.109 14.053 1.00 82.75 129 VAL A C 1
ATOM 1029 O O . VAL A 1 129 ? 6.074 11.767 14.955 1.00 82.75 129 VAL A O 1
ATOM 1032 N N . SER A 1 130 ? 8.118 11.728 14.016 1.00 73.50 130 SER A N 1
ATOM 1033 C CA . SER A 1 130 ? 8.730 10.668 14.826 1.00 73.50 130 SER A CA 1
ATOM 1034 C C . SER A 1 130 ? 9.400 11.155 16.116 1.00 73.50 130 SER A C 1
ATOM 1036 O O . SER A 1 130 ? 9.446 12.338 16.456 1.00 73.50 130 SER A O 1
ATOM 1038 N N . ARG A 1 131 ? 9.922 10.188 16.877 1.00 58.66 131 ARG A N 1
ATOM 1039 C CA . ARG A 1 131 ? 10.540 10.358 18.195 1.00 58.66 131 ARG A CA 1
ATOM 1040 C C . ARG A 1 131 ? 12.064 10.573 18.160 1.00 58.66 131 ARG A C 1
ATOM 1042 O O . ARG A 1 131 ? 12.625 10.861 19.214 1.00 58.66 131 ARG A O 1
ATOM 1049 N N . GLN A 1 132 ? 12.760 10.475 17.024 1.00 39.56 132 GLN A N 1
ATOM 1050 C CA . GLN A 1 132 ? 14.232 10.477 17.018 1.00 39.56 132 GLN A CA 1
ATOM 1051 C C . GLN A 1 132 ? 14.852 11.105 15.766 1.00 39.56 132 GLN A C 1
ATOM 1053 O O . GLN A 1 132 ? 14.862 10.526 14.690 1.00 39.56 132 GLN A O 1
ATOM 1058 N N . LEU A 1 133 ? 15.528 12.232 15.973 1.00 37.22 133 LEU A N 1
ATOM 1059 C CA . LEU A 1 133 ? 16.978 12.268 15.815 1.00 37.22 133 LEU A CA 1
ATOM 1060 C C . LEU A 1 133 ? 17.524 13.448 16.624 1.00 37.22 133 LEU A C 1
ATOM 1062 O O . LEU A 1 133 ? 17.165 14.604 16.397 1.00 37.22 133 LEU A O 1
ATOM 1066 N N . HIS A 1 134 ? 18.472 13.153 17.515 1.00 41.38 134 HIS A N 1
ATOM 1067 C CA . HIS A 1 134 ? 19.604 14.046 17.755 1.00 41.38 134 HIS A CA 1
ATOM 1068 C C . HIS A 1 134 ? 20.355 14.221 16.418 1.00 41.38 134 HIS A C 1
ATOM 1070 O O . HIS A 1 134 ? 21.452 13.708 16.225 1.00 41.38 134 HIS A O 1
ATOM 1076 N N . CYS A 1 135 ? 19.749 14.901 15.444 1.00 38.41 135 CYS A N 1
ATOM 1077 C CA . CYS A 1 135 ? 20.490 15.441 14.319 1.00 38.41 135 CYS A CA 1
ATOM 1078 C C . CYS A 1 135 ? 21.378 16.542 14.891 1.00 38.41 135 CYS A C 1
ATOM 1080 O O . CYS A 1 135 ? 20.924 17.354 15.694 1.00 38.41 135 CYS A O 1
ATOM 1082 N N . CYS A 1 136 ? 22.638 16.542 14.472 1.00 40.94 136 CYS A N 1
ATOM 1083 C CA . CYS A 1 136 ? 23.779 17.313 14.961 1.00 40.94 136 CYS A CA 1
ATOM 1084 C C . CYS A 1 136 ? 23.649 18.857 14.965 1.00 40.94 136 CYS A C 1
ATOM 1086 O O . CYS A 1 136 ? 24.658 19.550 15.042 1.00 40.94 136 CYS A O 1
ATOM 1088 N N . PHE A 1 137 ? 22.444 19.428 14.936 1.00 40.12 137 PHE A N 1
ATOM 1089 C CA . PHE A 1 137 ? 22.192 20.815 15.318 1.00 40.12 137 PHE A CA 1
ATOM 1090 C C . PHE A 1 137 ? 22.088 20.914 16.843 1.00 40.12 137 PHE A C 1
ATOM 1092 O O . PHE A 1 137 ? 21.014 21.054 17.423 1.00 40.12 137 PHE A O 1
ATOM 1099 N N . HIS A 1 138 ? 23.238 20.815 17.507 1.00 41.03 138 HIS A N 1
ATOM 1100 C CA . HIS A 1 138 ? 23.346 20.842 18.965 1.00 41.03 138 HIS A CA 1
ATOM 1101 C C . HIS A 1 138 ? 22.950 22.186 19.610 1.00 41.03 138 HIS A C 1
ATOM 1103 O O . HIS A 1 138 ? 22.955 22.290 20.827 1.00 41.03 138 HIS A O 1
ATOM 1109 N N . ILE A 1 139 ? 22.597 23.242 18.872 1.00 39.84 139 ILE A N 1
ATOM 1110 C CA . ILE A 1 139 ? 22.324 24.548 19.491 1.00 39.84 139 ILE A CA 1
ATOM 1111 C C . ILE A 1 139 ? 21.194 25.239 18.714 1.00 39.84 139 ILE A C 1
ATOM 1113 O O . ILE A 1 139 ? 21.442 25.750 17.628 1.00 39.84 139 ILE A O 1
ATOM 1117 N N . LEU A 1 140 ? 19.960 25.192 19.255 1.00 36.53 140 LEU A N 1
ATOM 1118 C CA . LEU A 1 140 ? 18.894 26.232 19.214 1.00 36.53 140 LEU A CA 1
ATOM 1119 C C . LEU A 1 140 ? 17.429 25.742 19.145 1.00 36.53 140 LEU A C 1
ATOM 1121 O O . LEU A 1 140 ? 16.536 26.579 19.254 1.00 36.53 140 LEU A O 1
ATOM 1125 N N . ILE A 1 141 ? 17.114 24.443 19.063 1.00 40.78 141 ILE A N 1
ATOM 1126 C CA . ILE A 1 141 ? 15.704 23.982 19.142 1.00 40.78 141 ILE A CA 1
ATOM 1127 C C . ILE A 1 141 ? 15.465 23.174 20.417 1.00 40.78 141 ILE A C 1
ATOM 1129 O O . ILE A 1 141 ? 15.166 21.985 20.405 1.00 40.78 141 ILE A O 1
ATOM 1133 N N . GLN A 1 142 ? 15.559 23.850 21.557 1.00 34.84 142 GLN A N 1
ATOM 1134 C CA . GLN A 1 142 ? 15.101 23.323 22.839 1.00 34.84 142 GLN A CA 1
ATOM 1135 C C . GLN A 1 142 ? 13.634 23.712 23.057 1.00 34.84 142 GLN A C 1
ATOM 1137 O O . GLN A 1 142 ? 13.340 24.479 23.972 1.00 34.84 142 GLN A O 1
ATOM 1142 N N . ARG A 1 143 ? 12.713 23.270 22.173 1.00 40.50 143 ARG A N 1
ATOM 1143 C CA . ARG A 1 143 ? 11.273 23.556 22.364 1.00 40.50 143 ARG A CA 1
ATOM 1144 C C . ARG A 1 143 ? 10.204 22.793 21.559 1.00 40.50 143 ARG A C 1
ATOM 1146 O O . ARG A 1 143 ? 9.090 23.296 21.477 1.00 40.50 143 ARG A O 1
ATOM 1153 N N . SER A 1 144 ? 10.460 21.599 21.021 1.00 40.56 144 SER A N 1
ATOM 1154 C CA . SER A 1 144 ? 9.373 20.814 20.399 1.00 40.56 144 SER A CA 1
ATOM 1155 C C . SER A 1 144 ? 9.418 19.360 20.843 1.00 40.56 144 SER A C 1
ATOM 1157 O O . SER A 1 144 ? 10.215 18.566 20.354 1.00 40.56 144 SER A O 1
ATOM 1159 N N . SER A 1 145 ? 8.570 19.007 21.800 1.00 47.44 145 SER A N 1
ATOM 1160 C CA . SER A 1 145 ? 8.173 17.624 22.010 1.00 47.44 145 SER A CA 1
ATOM 1161 C C . SER A 1 145 ? 7.362 17.186 20.776 1.00 47.44 145 SER A C 1
ATOM 1163 O O . SER A 1 145 ? 6.432 17.877 20.359 1.00 47.44 145 SER A O 1
ATOM 1165 N N . THR A 1 146 ? 7.818 16.132 20.095 1.00 60.38 146 THR A N 1
ATOM 1166 C CA . THR A 1 146 ? 7.316 15.701 18.775 1.00 60.38 146 THR A CA 1
ATOM 1167 C C . THR A 1 146 ? 5.903 15.120 18.864 1.00 60.38 146 THR A C 1
ATOM 1169 O O . THR A 1 146 ? 5.478 14.734 19.952 1.00 60.38 146 THR A O 1
ATOM 1172 N N . TRP A 1 147 ? 5.152 15.057 17.751 1.00 67.25 147 TRP A N 1
ATOM 1173 C CA . TRP A 1 147 ? 3.745 14.610 17.769 1.00 67.25 147 TRP A CA 1
ATOM 1174 C C . TRP A 1 147 ? 3.583 13.236 18.430 1.00 67.25 147 TRP A C 1
ATOM 1176 O O . TRP A 1 147 ? 2.831 13.113 19.394 1.00 67.25 147 TRP A O 1
ATOM 1186 N N . TRP A 1 148 ? 4.371 12.243 18.005 1.00 68.06 148 TRP A N 1
ATOM 1187 C CA . TRP A 1 148 ? 4.317 10.897 18.583 1.00 68.06 148 TRP A CA 1
ATOM 1188 C C . TRP A 1 148 ? 4.697 10.872 20.072 1.00 68.06 148 TRP A C 1
ATOM 1190 O O . TRP A 1 148 ? 4.048 10.210 20.882 1.00 68.06 148 TRP A O 1
ATOM 1200 N N . LYS A 1 149 ? 5.699 11.670 20.473 1.00 63.25 149 LYS A N 1
ATOM 1201 C CA . LYS A 1 149 ? 6.112 11.791 21.880 1.00 63.25 149 LYS A CA 1
ATOM 1202 C C . LYS A 1 149 ? 5.054 12.481 22.748 1.00 63.25 149 LYS A C 1
ATOM 1204 O O . LYS A 1 149 ? 4.927 12.130 23.914 1.00 63.25 149 LYS A O 1
ATOM 1209 N N . ASN A 1 150 ? 4.315 13.449 22.206 1.00 62.38 150 ASN A N 1
ATOM 1210 C CA . ASN A 1 150 ? 3.263 14.164 22.936 1.00 62.38 150 ASN A CA 1
ATOM 1211 C C . ASN A 1 150 ? 2.070 13.262 23.248 1.00 62.38 150 ASN A C 1
ATOM 1213 O O . ASN A 1 150 ? 1.473 13.389 24.316 1.00 62.38 150 ASN A O 1
ATOM 1217 N N . LEU A 1 151 ? 1.732 12.354 22.330 1.00 68.56 151 LEU A N 1
ATOM 1218 C CA . LEU A 1 151 ? 0.654 11.400 22.559 1.00 68.56 151 LEU A CA 1
ATOM 1219 C C . LEU A 1 151 ? 1.045 10.356 23.618 1.00 68.56 151 LEU A C 1
ATOM 1221 O O . LEU A 1 151 ? 0.196 9.933 24.409 1.00 68.56 151 LEU A O 1
ATOM 1225 N N . ASP A 1 152 ? 2.334 9.995 23.672 1.00 75.38 152 ASP A N 1
ATOM 1226 C CA . ASP A 1 152 ? 2.900 8.990 24.582 1.00 75.38 152 ASP A CA 1
ATOM 1227 C C . ASP A 1 152 ? 2.113 7.667 24.529 1.00 75.38 152 ASP A C 1
ATOM 1229 O O . ASP A 1 152 ? 1.856 7.024 25.543 1.00 75.38 152 ASP A O 1
ATOM 1233 N N . LEU A 1 153 ? 1.662 7.288 23.325 1.00 74.19 153 LEU A N 1
ATOM 1234 C CA . LEU A 1 153 ? 0.874 6.070 23.122 1.00 74.19 153 LEU A CA 1
ATOM 1235 C C . LEU A 1 153 ? 1.714 4.818 23.337 1.00 74.19 153 LEU A C 1
ATOM 1237 O O . LEU A 1 153 ? 1.188 3.847 23.848 1.00 74.19 153 LEU A O 1
ATOM 1241 N N . VAL A 1 154 ? 3.017 4.860 23.049 1.00 71.94 154 VAL A N 1
ATOM 1242 C CA . VAL A 1 154 ? 3.925 3.722 23.269 1.00 71.94 154 VAL A CA 1
ATOM 1243 C C . VAL A 1 154 ? 3.960 3.298 24.742 1.00 71.94 154 VAL A C 1
ATOM 1245 O O . VAL A 1 154 ? 3.978 2.109 25.041 1.00 71.94 154 VAL A O 1
ATOM 1248 N N . SER A 1 155 ? 3.945 4.252 25.683 1.00 76.12 155 SER A N 1
ATOM 1249 C CA . SER A 1 155 ? 3.918 3.926 27.116 1.00 76.12 155 SER A CA 1
ATOM 1250 C C . SER A 1 155 ? 2.525 3.478 27.578 1.00 76.12 155 SER A C 1
ATOM 1252 O O . SER A 1 155 ? 2.407 2.609 28.441 1.00 76.12 155 SER A O 1
ATOM 1254 N N . LYS A 1 156 ? 1.469 4.068 27.003 1.00 81.25 156 LYS A N 1
ATOM 1255 C CA . LYS A 1 156 ? 0.069 3.839 27.392 1.00 81.25 156 LYS A CA 1
ATOM 1256 C C . LYS A 1 156 ? -0.527 2.575 26.772 1.00 81.25 156 LYS A C 1
ATOM 1258 O O . LYS A 1 156 ? -1.428 1.994 27.365 1.00 81.25 156 LYS A O 1
ATOM 1263 N N . LEU A 1 157 ? -0.032 2.166 25.606 1.00 83.25 157 LEU A N 1
ATOM 1264 C CA . LEU A 1 157 ? -0.510 1.060 24.777 1.00 83.25 157 LEU A CA 1
ATOM 1265 C C . LEU A 1 157 ? 0.683 0.157 24.399 1.00 83.25 157 LEU A C 1
ATOM 1267 O O . LEU A 1 157 ? 1.080 0.108 23.237 1.00 83.25 157 LEU A O 1
ATOM 1271 N N . PRO A 1 158 ? 1.286 -0.561 25.366 1.00 84.19 158 PRO A N 1
ATOM 1272 C CA . PRO A 1 158 ? 2.509 -1.340 25.137 1.00 84.19 158 PRO A CA 1
ATOM 1273 C C . PRO A 1 158 ? 2.318 -2.546 24.203 1.00 84.19 158 PRO A C 1
ATOM 1275 O O . PRO A 1 158 ? 3.295 -3.180 23.818 1.00 84.19 158 PRO A O 1
ATOM 1278 N N . TYR A 1 159 ? 1.070 -2.888 23.876 1.00 85.38 159 TYR A N 1
ATOM 1279 C CA . TYR A 1 159 ? 0.721 -3.937 22.919 1.00 85.38 159 TYR A CA 1
ATOM 1280 C C . TYR A 1 159 ? 0.812 -3.461 21.460 1.00 85.38 159 TYR A C 1
ATOM 1282 O O . TYR A 1 159 ? 0.891 -4.298 20.568 1.00 85.38 159 TYR A O 1
ATOM 1290 N N . ALA A 1 160 ? 0.787 -2.145 21.214 1.00 86.75 160 ALA A N 1
ATOM 1291 C CA . ALA A 1 160 ? 0.818 -1.587 19.870 1.00 86.75 160 ALA A CA 1
ATOM 1292 C C . ALA A 1 160 ? 2.252 -1.522 19.323 1.00 86.75 160 ALA A C 1
ATOM 1294 O O . ALA A 1 160 ? 3.206 -1.207 20.042 1.00 86.75 160 ALA A O 1
ATOM 1295 N N . ARG A 1 161 ? 2.403 -1.789 18.027 1.00 88.81 161 ARG A N 1
ATOM 1296 C CA . ARG A 1 161 ? 3.665 -1.729 17.290 1.00 88.81 161 ARG A CA 1
ATOM 1297 C C . ARG A 1 161 ? 4.158 -0.277 17.221 1.00 88.81 161 ARG A C 1
ATOM 1299 O O . ARG A 1 161 ? 3.476 0.612 16.716 1.00 88.81 161 ARG A O 1
ATOM 1306 N N . ASP A 1 162 ? 5.383 -0.021 17.688 1.00 87.75 162 ASP A N 1
ATOM 1307 C CA . ASP A 1 162 ? 6.054 1.275 17.491 1.00 87.75 162 ASP A CA 1
ATOM 1308 C C . ASP A 1 162 ? 6.743 1.283 16.119 1.00 87.75 162 ASP A C 1
ATOM 1310 O O . ASP A 1 162 ? 7.839 0.739 15.961 1.00 87.75 162 ASP A O 1
ATOM 1314 N N . ARG A 1 163 ? 6.043 1.816 15.109 1.00 90.19 163 ARG A N 1
ATOM 1315 C CA . ARG A 1 163 ? 6.445 1.779 13.688 1.00 90.19 163 ARG A CA 1
ATOM 1316 C C . ARG A 1 163 ? 6.356 3.133 12.986 1.00 90.19 163 ARG A C 1
ATOM 1318 O O . ARG A 1 163 ? 6.097 3.241 11.793 1.00 90.19 163 ARG A O 1
ATOM 1325 N N . VAL A 1 164 ? 6.539 4.221 13.733 1.00 89.31 164 VAL A N 1
ATOM 1326 C CA . VAL A 1 164 ? 6.363 5.584 13.198 1.00 89.31 164 VAL A CA 1
ATOM 1327 C C . VAL A 1 164 ? 7.323 5.911 12.040 1.00 89.31 164 VAL A C 1
ATOM 1329 O O . VAL A 1 164 ? 6.983 6.715 11.169 1.00 89.31 164 VAL A O 1
ATOM 1332 N N . VAL A 1 165 ? 8.514 5.302 12.011 1.00 91.00 165 VAL A N 1
ATOM 1333 C CA . VAL A 1 165 ? 9.499 5.497 10.934 1.00 91.00 165 VAL A CA 1
ATOM 1334 C C . VAL A 1 165 ? 9.037 4.785 9.663 1.00 91.00 165 VAL A C 1
ATOM 1336 O O . VAL A 1 165 ? 9.062 5.381 8.588 1.00 91.00 165 VAL A O 1
ATOM 1339 N N . GLU A 1 166 ? 8.533 3.564 9.796 1.00 92.75 166 GLU A N 1
ATOM 1340 C CA . GLU A 1 166 ? 7.964 2.753 8.724 1.00 92.75 166 GLU A CA 1
ATOM 1341 C C . GLU A 1 166 ? 6.685 3.407 8.177 1.00 92.75 166 GLU A C 1
ATOM 1343 O O . GLU A 1 166 ? 6.545 3.569 6.967 1.00 92.75 166 GLU A O 1
ATOM 1348 N N . CYS A 1 167 ? 5.801 3.921 9.042 1.00 94.25 167 CYS A N 1
ATOM 1349 C CA . CYS A 1 167 ? 4.633 4.706 8.621 1.00 94.25 167 CYS A CA 1
ATOM 1350 C C . CYS A 1 167 ? 5.028 5.942 7.796 1.00 94.25 167 CYS A C 1
ATOM 1352 O O . CYS A 1 167 ? 4.347 6.313 6.836 1.00 94.25 167 CYS A O 1
ATOM 1354 N N . TYR A 1 168 ? 6.127 6.608 8.166 1.00 95.69 168 TYR A N 1
ATOM 1355 C CA . TYR A 1 168 ? 6.646 7.737 7.401 1.00 95.69 168 TYR A CA 1
ATOM 1356 C C . TYR A 1 168 ? 7.268 7.295 6.069 1.00 95.69 168 TYR A C 1
ATOM 1358 O O . TYR A 1 168 ? 7.066 7.969 5.058 1.00 95.69 168 TYR A O 1
ATOM 1366 N N . PHE A 1 169 ? 7.980 6.165 6.040 1.00 95.94 169 PHE A N 1
ATOM 1367 C CA . PHE A 1 169 ? 8.487 5.565 4.804 1.00 95.94 169 PHE A CA 1
ATOM 1368 C C . PHE A 1 169 ? 7.349 5.262 3.821 1.00 95.94 169 PHE A C 1
ATOM 1370 O O . PHE A 1 169 ? 7.437 5.645 2.654 1.00 95.94 169 PHE A O 1
ATOM 1377 N N . TRP A 1 170 ? 6.238 4.699 4.303 1.00 96.31 170 TRP A N 1
ATOM 1378 C CA . TRP A 1 170 ? 5.035 4.502 3.496 1.00 96.31 170 TRP A CA 1
ATOM 1379 C C . TRP A 1 170 ? 4.511 5.827 2.939 1.00 96.31 170 TRP A C 1
ATOM 1381 O O . TRP A 1 170 ? 4.314 5.964 1.736 1.00 96.31 170 TRP A O 1
ATOM 1391 N N . ALA A 1 171 ? 4.369 6.860 3.772 1.00 97.19 171 ALA A N 1
ATOM 1392 C CA . ALA A 1 171 ? 3.934 8.167 3.282 1.00 97.19 171 ALA A CA 1
ATOM 1393 C C . ALA A 1 171 ? 4.890 8.767 2.229 1.00 97.19 171 ALA A C 1
ATOM 1395 O O . ALA A 1 171 ? 4.440 9.413 1.280 1.00 97.19 171 ALA A O 1
ATOM 1396 N N . LEU A 1 172 ? 6.200 8.545 2.377 1.00 97.25 172 LEU A N 1
ATOM 1397 C CA . LEU A 1 172 ? 7.223 8.970 1.423 1.00 97.25 172 LEU A CA 1
ATOM 1398 C C . LEU A 1 172 ? 7.135 8.220 0.085 1.00 97.25 172 LEU A C 1
ATOM 1400 O O . LEU A 1 172 ? 7.376 8.830 -0.959 1.00 97.25 172 LEU A O 1
ATOM 1404 N N . GLY A 1 173 ? 6.777 6.935 0.107 1.00 96.25 173 GLY A N 1
ATOM 1405 C CA . GLY A 1 173 ? 6.581 6.136 -1.101 1.00 96.25 173 GLY A CA 1
ATOM 1406 C C . GLY A 1 173 ? 5.385 6.588 -1.939 1.00 96.25 173 GLY A C 1
ATOM 1407 O O . GLY A 1 173 ? 5.447 6.505 -3.164 1.00 96.25 173 GLY A O 1
ATOM 1408 N N . VAL A 1 174 ? 4.341 7.146 -1.311 1.00 96.44 174 VAL A N 1
ATOM 1409 C CA . VAL A 1 174 ? 3.167 7.665 -2.036 1.00 96.44 174 VAL A CA 1
ATOM 1410 C C . VAL A 1 174 ? 3.495 8.923 -2.845 1.00 96.44 174 VAL A C 1
ATOM 1412 O O . VAL A 1 174 ? 3.062 9.050 -3.989 1.00 96.44 174 VAL A O 1
ATOM 1415 N N . TYR A 1 175 ? 4.255 9.861 -2.281 1.00 94.06 175 TYR A N 1
ATOM 1416 C CA . TYR A 1 175 ? 4.731 11.054 -2.992 1.00 94.06 175 TYR A CA 1
ATOM 1417 C C . TYR A 1 175 ? 5.962 11.644 -2.300 1.00 94.06 175 TYR A C 1
ATOM 1419 O O . TYR A 1 175 ? 5.949 11.916 -1.101 1.00 94.06 175 TYR A O 1
ATOM 1427 N N . PHE A 1 176 ? 7.024 11.942 -3.049 1.00 95.69 176 PHE A N 1
ATOM 1428 C CA . PHE A 1 176 ? 8.310 12.380 -2.482 1.00 95.69 176 PHE A CA 1
ATOM 1429 C C . PHE A 1 176 ? 8.641 13.850 -2.757 1.00 95.69 176 PHE A C 1
ATOM 1431 O O . PHE A 1 176 ? 9.550 14.418 -2.146 1.00 95.69 176 PHE A O 1
ATOM 1438 N N . GLU A 1 177 ? 7.899 14.487 -3.656 1.00 94.94 177 GLU A N 1
ATOM 1439 C CA . GLU A 1 177 ? 8.128 15.846 -4.120 1.00 94.94 177 GLU A CA 1
ATOM 1440 C C . GLU A 1 177 ? 7.879 16.866 -3.001 1.00 94.94 177 GLU A C 1
ATOM 1442 O O . GLU A 1 177 ? 7.008 16.675 -2.142 1.00 94.94 177 GLU A O 1
ATOM 1447 N N . PRO A 1 178 ? 8.597 18.001 -2.993 1.00 93.94 178 PRO A N 1
ATOM 1448 C CA . PRO A 1 178 ? 8.540 18.953 -1.885 1.00 93.94 178 PRO A CA 1
ATOM 1449 C C . PRO A 1 178 ? 7.144 19.570 -1.690 1.00 93.94 178 PRO A C 1
ATOM 1451 O O . PRO A 1 178 ? 6.728 19.812 -0.558 1.00 93.94 178 PRO A O 1
ATOM 1454 N N . ARG A 1 179 ? 6.364 19.744 -2.766 1.00 90.56 179 ARG A N 1
ATOM 1455 C CA . ARG A 1 179 ? 4.986 20.276 -2.714 1.00 90.56 179 ARG A CA 1
ATOM 1456 C C . ARG A 1 179 ? 4.014 19.435 -1.871 1.00 90.56 179 ARG A C 1
ATOM 1458 O O . ARG A 1 179 ? 3.052 19.973 -1.308 1.00 90.56 179 ARG A O 1
ATOM 1465 N N . TYR A 1 180 ? 4.289 18.137 -1.735 1.00 92.81 180 TYR A N 1
ATOM 1466 C CA . TYR A 1 180 ? 3.475 17.189 -0.974 1.00 92.81 180 TYR A CA 1
ATOM 1467 C C . TYR A 1 180 ? 3.958 17.003 0.474 1.00 92.81 180 TYR A C 1
ATOM 1469 O O . TYR A 1 180 ? 3.472 16.123 1.171 1.00 92.81 180 TYR A O 1
ATOM 1477 N N . SER A 1 181 ? 4.843 17.877 0.971 1.00 92.81 181 SER A N 1
ATOM 1478 C CA . SER A 1 181 ? 5.360 17.851 2.350 1.00 92.81 181 SER A CA 1
ATOM 1479 C C . SER A 1 181 ? 4.269 17.719 3.421 1.00 92.81 181 SER A C 1
ATOM 1481 O O . SER A 1 181 ? 4.256 16.768 4.201 1.00 92.81 181 SER A O 1
ATOM 1483 N N . LEU A 1 182 ? 3.276 18.619 3.405 1.00 89.56 182 LEU A N 1
ATOM 1484 C CA . LEU A 1 182 ? 2.156 18.550 4.350 1.00 89.56 182 LEU A CA 1
ATOM 1485 C C . LEU A 1 182 ? 1.352 17.250 4.193 1.00 89.56 182 LEU A C 1
ATOM 1487 O O . LEU A 1 182 ? 0.936 16.668 5.190 1.00 89.56 182 LEU A O 1
ATOM 1491 N N . ALA A 1 183 ? 1.160 16.794 2.952 1.00 92.06 183 ALA A N 1
ATOM 1492 C CA . ALA A 1 183 ? 0.424 15.571 2.658 1.00 92.06 183 ALA A CA 1
ATOM 1493 C C . ALA A 1 183 ? 1.133 14.338 3.226 1.00 92.06 183 ALA A C 1
ATOM 1495 O O . ALA A 1 183 ? 0.467 13.461 3.766 1.00 92.06 183 ALA A O 1
ATOM 1496 N N . ARG A 1 184 ? 2.473 14.291 3.169 1.00 95.69 184 ARG A N 1
ATOM 1497 C CA . ARG A 1 184 ? 3.262 13.207 3.773 1.00 95.69 184 ARG A CA 1
ATOM 1498 C C . ARG A 1 184 ? 3.119 13.187 5.281 1.00 95.69 184 ARG A C 1
ATOM 1500 O O . ARG A 1 184 ? 2.880 12.131 5.846 1.00 95.69 184 ARG A O 1
ATOM 1507 N N . ILE A 1 185 ? 3.210 14.347 5.930 1.00 92.56 185 ILE A N 1
ATOM 1508 C CA . ILE A 1 185 ? 3.061 14.443 7.389 1.00 92.56 185 ILE A CA 1
ATOM 1509 C C . ILE A 1 185 ? 1.663 13.976 7.823 1.00 92.56 185 ILE A C 1
ATOM 1511 O O . ILE A 1 185 ? 1.537 13.213 8.777 1.00 92.56 185 ILE A O 1
ATOM 1515 N N . MET A 1 186 ? 0.612 14.420 7.127 1.00 91.94 186 MET A N 1
ATOM 1516 C CA . MET A 1 186 ? -0.775 14.028 7.413 1.00 91.94 186 MET A CA 1
ATOM 1517 C C . MET A 1 186 ? -1.004 12.527 7.193 1.00 91.94 186 MET A C 1
ATOM 1519 O O . MET A 1 186 ? -1.619 11.864 8.030 1.00 91.94 186 MET A O 1
ATOM 1523 N N . LEU A 1 187 ? -0.473 11.992 6.092 1.00 95.81 187 LEU A N 1
ATOM 1524 C CA . LEU A 1 187 ? -0.570 10.578 5.756 1.00 95.81 187 LEU A CA 1
ATOM 1525 C C . LEU A 1 187 ? 0.192 9.704 6.757 1.00 95.81 187 LEU A C 1
ATOM 1527 O O . LEU A 1 187 ? -0.398 8.776 7.293 1.00 95.81 187 LEU A O 1
ATOM 1531 N N . ALA A 1 188 ? 1.439 10.044 7.091 1.00 95.31 188 ALA A N 1
ATOM 1532 C CA . ALA A 1 188 ? 2.247 9.296 8.055 1.00 95.31 188 ALA A CA 1
ATOM 1533 C C . ALA A 1 188 ? 1.547 9.188 9.417 1.00 95.31 188 ALA A C 1
ATOM 1535 O O . ALA A 1 188 ? 1.416 8.094 9.956 1.00 95.31 188 ALA A O 1
ATOM 1536 N N . LYS A 1 189 ? 1.012 10.303 9.935 1.00 92.81 189 LYS A N 1
ATOM 1537 C CA . LYS A 1 189 ? 0.246 10.313 11.193 1.00 92.81 189 LYS A CA 1
ATOM 1538 C C . LYS A 1 189 ? -1.013 9.452 11.130 1.00 92.81 189 LYS A C 1
ATOM 1540 O O . LYS A 1 189 ? -1.360 8.804 12.114 1.00 92.81 189 LYS A O 1
ATOM 1545 N N . THR A 1 190 ? -1.691 9.449 9.983 1.00 95.06 190 THR A N 1
ATOM 1546 C CA . THR A 1 190 ? -2.872 8.609 9.769 1.00 95.06 190 THR A CA 1
ATOM 1547 C C . THR A 1 190 ? -2.502 7.133 9.746 1.00 95.06 190 THR A C 1
ATOM 1549 O O . THR A 1 190 ? -3.150 6.362 10.441 1.00 95.06 190 THR A O 1
ATOM 1552 N N . ILE A 1 191 ? -1.448 6.744 9.021 1.00 95.75 191 ILE A N 1
ATOM 1553 C CA . ILE A 1 191 ? -0.961 5.356 8.985 1.00 95.75 191 ILE A CA 1
ATOM 1554 C C . ILE A 1 191 ? -0.598 4.899 10.402 1.00 95.75 191 ILE A C 1
ATOM 1556 O O . ILE A 1 191 ? -1.037 3.838 10.832 1.00 95.75 191 ILE A O 1
ATOM 1560 N N . THR A 1 192 ? 0.110 5.734 11.171 1.00 93.62 192 THR A N 1
ATOM 1561 C CA . THR A 1 192 ? 0.437 5.420 12.568 1.00 93.62 192 THR A CA 1
ATOM 1562 C C . THR A 1 192 ? -0.816 5.224 13.423 1.00 93.62 192 THR A C 1
ATOM 1564 O O . THR A 1 192 ? -0.896 4.257 14.170 1.00 93.62 192 THR A O 1
ATOM 1567 N N . MET A 1 193 ? -1.817 6.104 13.310 1.00 93.94 193 MET A N 1
ATOM 1568 C CA . MET A 1 193 ? -3.074 5.960 14.055 1.00 93.94 193 MET A CA 1
ATOM 1569 C C . MET A 1 193 ? -3.815 4.672 13.689 1.00 93.94 193 MET A C 1
ATOM 1571 O O . MET A 1 193 ? -4.308 3.969 14.567 1.00 93.94 193 MET A O 1
ATOM 1575 N N . VAL A 1 194 ? -3.876 4.360 12.397 1.00 95.25 194 VAL A N 1
ATOM 1576 C CA . VAL A 1 194 ? -4.538 3.160 11.889 1.00 95.25 194 VAL A CA 1
ATOM 1577 C C . VAL A 1 194 ? -3.833 1.897 12.372 1.00 95.25 194 VAL A C 1
ATOM 1579 O O . VAL A 1 194 ? -4.515 0.995 12.830 1.00 95.25 194 VAL A O 1
ATOM 1582 N N . SER A 1 195 ? -2.499 1.865 12.395 1.00 94.25 195 SER A N 1
ATOM 1583 C CA . SER A 1 195 ? -1.750 0.730 12.950 1.00 94.25 195 SER A CA 1
ATOM 1584 C C . SER A 1 195 ? -2.046 0.486 14.430 1.00 94.25 195 SER A C 1
ATOM 1586 O O . SER A 1 195 ? -2.135 -0.659 14.852 1.00 94.25 195 SER A O 1
ATOM 1588 N N . VAL A 1 196 ? -2.207 1.541 15.234 1.00 92.31 196 VAL A N 1
ATOM 1589 C CA . VAL A 1 196 ? -2.554 1.381 16.658 1.00 92.31 196 VAL A CA 1
ATOM 1590 C C . VAL A 1 196 ? -4.000 0.910 16.824 1.00 92.31 196 VAL A C 1
ATOM 1592 O O . VAL A 1 196 ? -4.301 0.152 17.749 1.00 92.31 196 VAL A O 1
ATOM 1595 N N . LEU A 1 197 ? -4.909 1.366 15.955 1.00 94.00 197 LEU A N 1
ATOM 1596 C CA . LEU A 1 197 ? -6.288 0.878 15.922 1.00 94.00 197 LEU A CA 1
ATOM 1597 C C . LEU A 1 197 ? -6.323 -0.606 15.552 1.00 94.00 197 LEU A C 1
ATOM 1599 O O . LEU A 1 197 ? -6.953 -1.370 16.273 1.00 94.00 197 LEU A O 1
ATOM 1603 N N . ASP A 1 198 ? -5.605 -1.000 14.505 1.00 94.25 198 ASP A N 1
ATOM 1604 C CA . ASP A 1 198 ? -5.427 -2.387 14.072 1.00 94.25 198 ASP A CA 1
ATOM 1605 C C . ASP A 1 198 ? -4.953 -3.268 15.237 1.00 94.25 198 ASP A C 1
ATOM 1607 O O . ASP A 1 198 ? -5.687 -4.145 15.683 1.00 94.25 198 ASP A O 1
ATOM 1611 N N . ASP A 1 199 ? -3.827 -2.911 15.869 1.00 92.44 199 ASP A N 1
ATOM 1612 C CA . ASP A 1 199 ? -3.278 -3.626 17.033 1.00 92.44 199 ASP A CA 1
ATOM 1613 C C . ASP A 1 199 ? -4.258 -3.730 18.202 1.00 92.44 199 ASP A C 1
ATOM 1615 O O . ASP A 1 199 ? -4.238 -4.692 18.967 1.00 92.44 199 ASP A O 1
ATOM 1619 N N . THR A 1 200 ? -5.110 -2.719 18.374 1.00 91.38 200 THR A N 1
ATOM 1620 C CA . THR A 1 200 ? -6.152 -2.735 19.401 1.00 91.38 200 THR A CA 1
ATOM 1621 C C . THR A 1 200 ? -7.183 -3.809 19.056 1.00 91.38 200 THR A C 1
ATOM 1623 O O . THR A 1 200 ? -7.424 -4.707 19.858 1.00 91.38 200 THR A O 1
ATOM 1626 N N . TYR A 1 201 ? -7.759 -3.793 17.859 1.00 92.62 201 TYR A N 1
ATOM 1627 C CA . TYR A 1 201 ? -8.746 -4.808 17.482 1.00 92.62 201 TYR A CA 1
ATOM 1628 C C . TYR A 1 201 ? -8.167 -6.233 17.446 1.00 92.62 201 TYR A C 1
ATOM 1630 O O . TYR A 1 201 ? -8.881 -7.175 17.782 1.00 92.62 201 TYR A O 1
ATOM 1638 N N . ASP A 1 202 ? -6.870 -6.370 17.168 1.00 87.31 202 ASP A N 1
ATOM 1639 C CA . ASP A 1 202 ? -6.149 -7.644 17.111 1.00 87.31 202 ASP A CA 1
ATOM 1640 C C . ASP A 1 202 ? -5.741 -8.222 18.478 1.00 87.31 202 ASP A C 1
ATOM 1642 O O . ASP A 1 202 ? -5.661 -9.444 18.657 1.00 87.31 202 ASP A O 1
ATOM 1646 N N . ALA A 1 203 ? -5.417 -7.360 19.447 1.00 80.88 203 ALA A N 1
ATOM 1647 C CA . ALA A 1 203 ? -4.896 -7.781 20.748 1.00 80.88 203 ALA A CA 1
ATOM 1648 C C . ALA A 1 203 ? -5.994 -8.030 21.795 1.00 80.88 203 ALA A C 1
ATOM 1650 O O . ALA A 1 203 ? -5.773 -8.777 22.758 1.00 8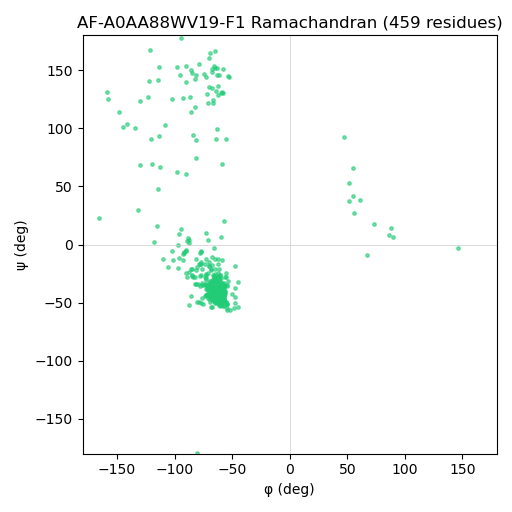0.88 203 ALA A O 1
ATOM 1651 N N . TYR A 1 204 ? -7.165 -7.403 21.649 1.00 70.88 204 TYR A N 1
ATOM 1652 C CA . TYR A 1 204 ? -8.217 -7.453 22.665 1.00 70.88 204 TYR A CA 1
ATOM 1653 C C . TYR A 1 204 ? -9.187 -8.618 22.477 1.00 70.88 204 TYR A C 1
ATOM 1655 O O . TYR A 1 204 ? -9.601 -8.970 21.380 1.00 70.88 204 TYR A O 1
ATOM 1663 N N . ARG A 1 205 ? -9.565 -9.224 23.608 1.00 64.69 205 ARG A N 1
ATOM 1664 C CA . ARG A 1 205 ? -10.336 -10.475 23.641 1.00 64.69 205 ARG A CA 1
ATOM 1665 C C . ARG A 1 205 ? -11.825 -10.302 23.922 1.00 64.69 205 ARG A C 1
ATOM 1667 O O . ARG A 1 205 ? -12.557 -11.276 23.776 1.00 64.69 205 ARG A O 1
ATOM 1674 N N . THR A 1 206 ? -12.279 -9.129 24.371 1.00 82.88 206 THR A N 1
ATOM 1675 C CA . THR A 1 206 ? -13.697 -8.930 24.709 1.00 82.88 206 THR A CA 1
ATOM 1676 C C . THR A 1 206 ? -14.412 -8.168 23.600 1.00 82.88 206 THR A C 1
ATOM 1678 O O . THR A 1 206 ? -14.006 -7.074 23.202 1.00 82.88 206 THR A O 1
ATOM 1681 N N . VAL A 1 207 ? -15.503 -8.751 23.099 1.00 85.00 207 VAL A N 1
ATOM 1682 C CA . VAL A 1 207 ? -16.362 -8.103 22.096 1.00 85.00 207 VAL A CA 1
ATOM 1683 C C . VAL A 1 207 ? -16.982 -6.837 22.688 1.00 85.00 207 VAL A C 1
ATOM 1685 O O . VAL A 1 207 ? -17.195 -5.859 21.981 1.00 85.00 207 VAL A O 1
ATOM 1688 N N . GLU A 1 208 ? -17.251 -6.824 23.994 1.00 89.44 208 GLU A N 1
ATOM 1689 C CA . GLU A 1 208 ? -17.905 -5.718 24.684 1.00 89.44 208 GLU A CA 1
ATOM 1690 C C . GLU A 1 208 ? -17.043 -4.450 24.722 1.00 89.44 208 GLU A C 1
ATOM 1692 O O . GLU A 1 208 ? -17.572 -3.353 24.537 1.00 89.44 208 GLU A O 1
ATOM 1697 N N . GLU A 1 209 ? -15.732 -4.561 24.965 1.00 89.75 209 GLU A N 1
ATOM 1698 C CA . GLU A 1 209 ? -14.834 -3.397 24.966 1.00 89.75 209 GLU A CA 1
ATOM 1699 C C . GLU A 1 209 ? -14.635 -2.844 23.552 1.00 89.75 209 GLU A C 1
ATOM 1701 O O . GLU A 1 209 ? -14.749 -1.632 23.349 1.00 89.75 209 GLU A O 1
ATOM 1706 N N . LEU A 1 210 ? -14.425 -3.725 22.568 1.00 92.56 210 LEU A N 1
ATOM 1707 C CA . LEU A 1 210 ? -14.291 -3.345 21.159 1.00 92.56 210 LEU A CA 1
ATOM 1708 C C . LEU A 1 210 ? -15.576 -2.709 20.614 1.00 92.56 210 LEU A C 1
ATOM 1710 O O . LEU A 1 210 ? -15.522 -1.695 19.913 1.00 92.56 210 LEU A O 1
ATOM 1714 N N . GLN A 1 211 ? -16.744 -3.226 21.005 1.00 94.62 211 GLN A N 1
ATOM 1715 C CA . GLN A 1 211 ? -18.029 -2.636 20.644 1.00 94.62 211 GLN A CA 1
ATOM 1716 C C . GLN A 1 211 ? -18.197 -1.242 21.252 1.00 94.62 211 GLN A C 1
ATOM 1718 O O . GLN A 1 211 ? -18.586 -0.323 20.537 1.00 94.62 211 GLN A O 1
ATOM 1723 N N . LYS A 1 212 ? -17.851 -1.045 22.532 1.00 93.62 212 LYS A N 1
ATOM 1724 C CA . LYS A 1 212 ? -17.891 0.290 23.155 1.00 93.62 212 LYS A CA 1
ATOM 1725 C C . LYS A 1 212 ? -16.976 1.274 22.434 1.00 93.62 212 LYS A C 1
ATOM 1727 O O . LYS A 1 212 ? -17.378 2.407 22.186 1.00 93.62 212 LYS A O 1
ATOM 1732 N N . PHE A 1 213 ? -15.762 0.851 22.077 1.00 94.50 213 PHE A N 1
ATOM 1733 C CA . PHE A 1 213 ? -14.848 1.686 21.301 1.00 94.50 213 PHE A CA 1
ATOM 1734 C C . PHE A 1 213 ? -15.434 2.039 19.930 1.00 94.50 213 PHE A C 1
ATOM 1736 O O . PHE A 1 213 ? -15.457 3.214 19.561 1.00 94.50 213 PHE A O 1
ATOM 1743 N N . THR A 1 214 ? -15.980 1.049 19.218 1.00 95.94 214 THR A N 1
ATOM 1744 C CA . THR A 1 214 ? -16.675 1.252 17.938 1.00 95.94 214 THR A CA 1
ATOM 1745 C C . THR A 1 214 ? -17.803 2.273 18.076 1.00 95.94 214 THR A C 1
ATOM 1747 O O . THR A 1 214 ? -17.859 3.231 17.309 1.00 95.94 214 THR A O 1
ATOM 1750 N N . ASP A 1 215 ? -18.666 2.122 19.083 1.00 95.50 215 ASP A N 1
ATOM 1751 C CA . ASP A 1 215 ? -19.818 3.001 19.307 1.00 95.50 215 ASP A CA 1
ATOM 1752 C C . ASP A 1 215 ? -19.397 4.449 19.579 1.00 95.50 215 ASP A C 1
ATOM 1754 O O . ASP A 1 215 ? -20.072 5.386 19.147 1.00 95.50 215 ASP A O 1
ATOM 1758 N N . LEU A 1 216 ? -18.282 4.659 20.284 1.00 93.81 216 LEU A N 1
ATOM 1759 C CA . LEU A 1 216 ? -17.753 6.001 20.514 1.00 93.81 216 LEU A CA 1
ATOM 1760 C C . LEU A 1 216 ? -17.187 6.614 19.237 1.00 93.81 216 LEU A C 1
ATOM 1762 O O . LEU A 1 216 ? -17.477 7.775 18.954 1.00 93.81 216 LEU A O 1
ATOM 1766 N N . VAL A 1 217 ? -16.446 5.848 18.433 1.00 94.25 217 VAL A N 1
ATOM 1767 C CA . VAL A 1 217 ? -15.983 6.315 17.118 1.00 94.25 217 VAL A CA 1
ATOM 1768 C C . VAL A 1 217 ? -17.174 6.649 16.215 1.00 94.25 217 VAL A C 1
ATOM 1770 O O . VAL A 1 217 ? -17.157 7.671 15.535 1.00 94.25 217 VAL A O 1
ATOM 1773 N N . GLU A 1 218 ? -18.259 5.876 16.250 1.00 93.25 218 GLU A N 1
ATOM 1774 C CA . GLU A 1 218 ? -19.484 6.193 15.504 1.00 93.25 218 GLU A CA 1
ATOM 1775 C C . GLU A 1 218 ? -20.117 7.519 15.944 1.00 93.25 218 GLU A C 1
ATOM 1777 O O . GLU A 1 218 ? -20.547 8.311 15.096 1.00 93.25 218 GLU A O 1
ATOM 1782 N N . ARG A 1 219 ? -20.128 7.813 17.250 1.00 91.50 219 ARG A N 1
ATOM 1783 C CA . ARG A 1 219 ? -20.621 9.095 17.783 1.00 91.50 219 ARG A CA 1
ATOM 1784 C C . ARG A 1 219 ? -19.674 10.257 17.475 1.00 91.50 219 ARG A C 1
ATOM 1786 O O . ARG A 1 219 ? -20.153 11.345 17.169 1.00 91.50 219 ARG A O 1
ATOM 1793 N N . TRP A 1 220 ? -18.362 10.011 17.475 1.00 91.06 220 TRP A N 1
ATOM 1794 C CA . TRP A 1 220 ? -17.309 11.005 17.227 1.00 91.06 220 TRP A CA 1
ATOM 1795 C C . TRP A 1 220 ? -17.401 12.219 18.174 1.00 91.06 220 TRP A C 1
ATOM 1797 O O . TRP A 1 220 ? -17.259 13.367 17.758 1.00 91.06 220 TRP A O 1
ATOM 1807 N N . ASP A 1 221 ? -17.678 11.961 19.453 1.00 88.19 221 ASP A N 1
ATOM 1808 C CA . ASP A 1 221 ? -17.820 12.969 20.507 1.00 88.19 221 ASP A CA 1
ATOM 1809 C C . ASP A 1 221 ? -16.839 12.688 21.657 1.00 88.19 221 ASP A C 1
ATOM 1811 O O . ASP A 1 221 ? -16.791 11.581 22.195 1.00 88.19 221 ASP A O 1
ATOM 1815 N N . ILE A 1 222 ? -16.034 13.682 22.041 1.00 89.25 222 ILE A N 1
ATOM 1816 C CA . ILE A 1 222 ? -15.087 13.563 23.158 1.00 89.25 222 ILE A CA 1
ATOM 1817 C C . ILE A 1 222 ? -15.802 13.509 24.515 1.00 89.25 222 ILE A C 1
ATOM 1819 O O . ILE A 1 222 ? -15.258 12.957 25.471 1.00 89.25 222 ILE A O 1
ATOM 1823 N N . SER A 1 223 ? -17.021 14.052 24.618 1.00 90.62 223 SER A N 1
ATOM 1824 C CA . SER A 1 223 ? -17.770 14.121 25.877 1.00 90.62 223 SER A CA 1
ATOM 1825 C C . SER A 1 223 ? -18.093 12.732 26.444 1.00 90.62 223 SER A C 1
ATOM 1827 O O . SER A 1 223 ? -18.149 12.547 27.662 1.00 90.62 223 SER A O 1
ATOM 1829 N N . THR A 1 224 ? -18.198 11.728 25.569 1.00 90.12 224 THR A N 1
ATOM 1830 C CA . THR A 1 224 ? -18.525 10.341 25.915 1.00 90.12 224 THR A CA 1
ATOM 1831 C C . THR A 1 224 ? -17.301 9.500 26.284 1.00 90.12 224 THR A C 1
ATOM 1833 O O . THR A 1 224 ? -17.447 8.325 26.603 1.00 90.12 224 THR A O 1
ATOM 1836 N N . ILE A 1 225 ? -16.082 10.061 26.298 1.00 91.62 225 ILE A N 1
ATOM 1837 C CA . ILE A 1 225 ? -14.827 9.317 26.545 1.00 91.62 225 ILE A CA 1
ATOM 1838 C C . ILE A 1 225 ? -14.817 8.519 27.859 1.00 91.62 225 ILE A C 1
ATOM 1840 O O . ILE A 1 225 ? -14.140 7.497 27.966 1.00 91.62 225 ILE A O 1
ATOM 1844 N N . ASN A 1 226 ? -15.575 8.963 28.864 1.00 92.25 226 ASN A N 1
ATOM 1845 C CA . ASN A 1 226 ? -15.662 8.293 30.161 1.00 92.25 226 ASN A CA 1
ATOM 1846 C C . ASN A 1 226 ? -16.406 6.944 30.098 1.00 92.25 226 ASN A C 1
ATOM 1848 O O . ASN A 1 226 ? -16.255 6.146 31.021 1.00 92.25 226 ASN A O 1
ATOM 1852 N N . GLU A 1 227 ? -17.148 6.668 29.016 1.00 92.19 227 GLU A N 1
ATOM 1853 C CA . GLU A 1 227 ? -17.770 5.362 28.742 1.00 92.19 227 GLU A CA 1
ATOM 1854 C C . GLU A 1 227 ? -16.723 4.268 28.439 1.00 92.19 227 GLU A C 1
ATOM 1856 O O . GLU A 1 227 ? -17.012 3.080 28.605 1.00 92.19 227 GLU A O 1
ATOM 1861 N N . LEU A 1 228 ? -15.498 4.648 28.036 1.00 90.75 228 LEU A N 1
ATOM 1862 C CA . LEU A 1 228 ? -14.407 3.708 27.767 1.00 90.75 228 LEU A CA 1
ATOM 1863 C C . LEU A 1 228 ? -13.610 3.338 29.025 1.00 90.75 228 LEU A C 1
ATOM 1865 O O . LEU A 1 228 ? -13.419 4.186 29.913 1.00 90.75 228 LEU A O 1
ATOM 1869 N N . PRO A 1 229 ? -13.047 2.113 29.061 1.00 88.44 229 PRO A N 1
ATOM 1870 C CA . PRO A 1 229 ? -11.992 1.752 30.002 1.00 88.44 229 PRO A CA 1
ATOM 1871 C C . PRO A 1 229 ? -10.831 2.751 29.957 1.00 88.44 229 PRO A C 1
ATOM 1873 O O . PRO A 1 229 ? -10.472 3.243 28.886 1.00 88.44 229 PRO A O 1
ATOM 1876 N N . GLU A 1 230 ? -10.214 3.032 31.109 1.00 88.00 230 GLU A N 1
ATOM 1877 C CA . GLU A 1 230 ? -9.186 4.078 31.235 1.00 88.00 230 GLU A CA 1
ATOM 1878 C C . GLU A 1 230 ? -8.024 3.922 30.248 1.00 88.00 230 GLU A C 1
ATOM 1880 O O . GLU A 1 230 ? -7.529 4.924 29.737 1.00 88.00 230 GLU A O 1
ATOM 1885 N N . TYR A 1 231 ? -7.640 2.685 29.927 1.00 84.00 231 TYR A N 1
ATOM 1886 C CA . TYR A 1 231 ? -6.537 2.392 29.013 1.00 84.00 231 TYR A CA 1
ATOM 1887 C C . TYR A 1 231 ? -6.859 2.680 27.533 1.00 84.00 231 TYR A C 1
ATOM 1889 O O . TYR A 1 231 ? -5.942 2.978 26.778 1.00 84.00 231 TYR A O 1
ATOM 1897 N N . MET A 1 232 ? -8.133 2.647 27.108 1.00 88.12 232 MET A N 1
ATOM 1898 C CA . MET A 1 232 ? -8.540 2.956 25.720 1.00 88.12 232 MET A CA 1
ATOM 1899 C C . MET A 1 232 ? -8.751 4.456 25.486 1.00 88.12 232 MET A C 1
ATOM 1901 O O . MET A 1 232 ? -8.706 4.933 24.350 1.00 88.12 232 MET A O 1
ATOM 1905 N N . ARG A 1 233 ? -8.976 5.230 26.556 1.00 90.88 233 ARG A N 1
ATOM 1906 C CA . ARG A 1 233 ? -9.222 6.680 26.471 1.00 90.88 233 ARG A CA 1
ATOM 1907 C C . ARG A 1 233 ? -8.096 7.443 25.756 1.00 90.88 233 ARG A C 1
ATOM 1909 O O . ARG A 1 233 ? -8.425 8.312 24.948 1.00 90.88 233 ARG A O 1
ATOM 1916 N N . PRO A 1 234 ? -6.796 7.160 25.996 1.00 90.19 234 PRO A N 1
ATOM 1917 C CA . PRO A 1 234 ? -5.709 7.798 25.261 1.00 90.19 234 PRO A CA 1
ATOM 1918 C C . PRO A 1 234 ? -5.801 7.605 23.749 1.00 90.19 234 PRO A C 1
ATOM 1920 O O . PRO A 1 234 ? -5.577 8.568 23.022 1.00 90.19 234 PRO A O 1
ATOM 1923 N N . LEU A 1 235 ? -6.167 6.404 23.287 1.00 91.25 235 LEU A N 1
ATOM 1924 C CA . LEU A 1 235 ? -6.306 6.105 21.862 1.00 91.25 235 LEU A CA 1
ATOM 1925 C C . LEU A 1 235 ? -7.437 6.919 21.232 1.00 91.25 235 LEU A C 1
ATOM 1927 O O . LEU A 1 235 ? -7.224 7.611 20.241 1.00 91.25 235 LEU A O 1
ATOM 1931 N N . TYR A 1 236 ? -8.623 6.894 21.845 1.00 92.50 236 TYR A N 1
ATOM 1932 C CA . TYR A 1 236 ? -9.775 7.639 21.335 1.00 92.50 236 TYR A CA 1
ATOM 1933 C C . TYR A 1 236 ? -9.519 9.152 21.307 1.00 92.50 236 TYR A C 1
ATOM 1935 O O . TYR A 1 236 ? -9.830 9.823 20.325 1.00 92.50 236 TYR A O 1
ATOM 1943 N N . ARG A 1 237 ? -8.882 9.696 22.353 1.00 91.19 237 ARG A N 1
ATOM 1944 C CA . ARG A 1 237 ? -8.477 11.107 22.375 1.00 91.19 237 ARG A CA 1
ATOM 1945 C C . ARG A 1 237 ? -7.480 11.424 21.264 1.00 91.19 237 ARG A C 1
ATOM 1947 O O . ARG A 1 237 ? -7.684 12.385 20.538 1.00 91.19 237 ARG A O 1
ATOM 1954 N N . ALA A 1 238 ? -6.448 10.599 21.099 1.00 90.25 238 ALA A N 1
ATOM 1955 C CA . ALA A 1 238 ? -5.441 10.801 20.064 1.00 90.25 238 ALA A CA 1
ATOM 1956 C C . ALA A 1 238 ? -6.040 10.755 18.646 1.00 90.25 238 ALA A C 1
ATOM 1958 O O . ALA A 1 238 ? -5.595 11.497 17.772 1.00 90.25 238 ALA A O 1
ATOM 1959 N N . LEU A 1 239 ? -7.061 9.920 18.422 1.00 91.62 239 LEU A N 1
ATOM 1960 C CA . LEU A 1 239 ? -7.807 9.868 17.165 1.00 91.62 239 LEU A CA 1
ATOM 1961 C C . LEU A 1 239 ? -8.547 11.186 16.877 1.00 91.62 239 LEU A C 1
ATOM 1963 O O . LEU A 1 239 ? -8.465 11.705 15.761 1.00 91.62 239 LEU A O 1
ATOM 1967 N N . LEU A 1 240 ? -9.244 11.740 17.873 1.00 89.50 240 LEU A N 1
ATOM 1968 C CA . LEU A 1 240 ? -9.945 13.021 17.736 1.00 89.50 240 LEU A CA 1
ATOM 1969 C C . LEU A 1 240 ? -8.966 14.197 17.586 1.00 89.50 240 LEU A C 1
ATOM 1971 O O . LEU A 1 240 ? -9.152 15.035 16.707 1.00 89.50 240 LEU A O 1
ATOM 1975 N N . ASP A 1 241 ? -7.871 14.209 18.348 1.00 86.94 241 ASP A N 1
ATOM 1976 C CA . ASP A 1 241 ? -6.820 15.228 18.233 1.00 86.94 241 ASP A CA 1
ATOM 1977 C C . ASP A 1 241 ? -6.165 15.205 16.839 1.00 86.94 241 ASP A C 1
ATOM 1979 O O . ASP A 1 241 ? -5.893 16.254 16.249 1.00 86.94 241 ASP A O 1
ATOM 1983 N N . LEU A 1 242 ? -5.927 14.008 16.278 1.00 88.81 242 LEU A N 1
ATOM 1984 C CA . LEU A 1 242 ? -5.436 13.859 14.908 1.00 88.81 242 LEU A CA 1
ATOM 1985 C C . LEU A 1 242 ? -6.418 14.493 13.923 1.00 88.81 242 LEU A C 1
ATOM 1987 O O . LEU A 1 242 ? -6.003 15.287 13.083 1.00 88.81 242 LEU A O 1
ATOM 1991 N N . TYR A 1 243 ? -7.704 14.171 14.036 1.00 86.88 243 TYR A N 1
ATOM 1992 C CA . TYR A 1 243 ? -8.744 14.730 13.177 1.00 86.88 243 TYR A CA 1
ATOM 1993 C C . TYR A 1 243 ? -8.755 16.263 13.192 1.00 86.88 243 TYR A C 1
ATOM 1995 O O . TYR A 1 243 ? -8.715 16.891 12.132 1.00 86.88 243 TYR A O 1
ATOM 2003 N N . GLU A 1 244 ? -8.741 16.865 14.382 1.00 85.38 244 GLU A N 1
ATOM 2004 C CA . GLU A 1 244 ? -8.689 18.320 14.547 1.00 85.38 244 GLU A CA 1
ATOM 2005 C C . GLU A 1 244 ? -7.405 18.921 13.954 1.00 85.38 244 GLU A C 1
ATOM 2007 O O . GLU A 1 244 ? -7.427 19.987 13.329 1.00 85.38 244 GLU A O 1
ATOM 2012 N N . GLU A 1 245 ? -6.267 18.234 14.092 1.00 84.12 245 GLU A N 1
ATOM 2013 C CA . GLU A 1 245 ? -5.015 18.675 13.482 1.00 84.12 245 GLU A CA 1
ATOM 2014 C C . GLU A 1 245 ? -5.084 18.639 11.949 1.00 84.12 245 GLU A C 1
ATOM 2016 O O . GLU A 1 245 ? -4.631 19.590 11.299 1.00 84.12 245 GLU A O 1
ATOM 2021 N N . LEU A 1 246 ? -5.638 17.566 11.373 1.00 83.94 246 LEU A N 1
ATOM 2022 C CA . LEU A 1 246 ? -5.806 17.411 9.928 1.00 83.94 246 LEU A CA 1
ATOM 2023 C C . LEU A 1 246 ? -6.715 18.512 9.362 1.00 83.94 246 LEU A C 1
ATOM 2025 O O . LEU A 1 246 ? -6.347 19.143 8.367 1.00 83.94 246 LEU A O 1
ATOM 2029 N N . GLU A 1 247 ? -7.837 18.795 10.032 1.00 81.12 247 GLU A N 1
ATOM 2030 C CA . GLU A 1 247 ? -8.758 19.896 9.711 1.00 81.12 247 GLU A CA 1
ATOM 2031 C C . GLU A 1 247 ? -8.016 21.237 9.666 1.00 81.12 247 GLU A C 1
ATOM 2033 O O . GLU A 1 247 ? -7.971 21.928 8.644 1.00 81.12 247 GLU A O 1
ATOM 2038 N N . ARG A 1 248 ? -7.347 21.584 10.768 1.00 81.31 248 ARG A N 1
ATOM 2039 C CA . ARG A 1 248 ? -6.654 22.865 10.917 1.00 81.31 248 ARG A CA 1
ATOM 2040 C C . ARG A 1 248 ? -5.529 23.028 9.893 1.00 81.31 248 ARG A C 1
ATOM 2042 O O . ARG A 1 248 ? -5.325 24.119 9.350 1.00 81.31 248 ARG A O 1
ATOM 2049 N N . LYS A 1 249 ? -4.756 21.965 9.637 1.00 78.94 249 LYS A N 1
ATOM 2050 C CA . LYS A 1 249 ? -3.659 21.972 8.654 1.00 78.94 249 LYS A CA 1
ATOM 2051 C C . LYS A 1 249 ? -4.186 22.166 7.235 1.00 78.94 249 LYS A C 1
ATOM 2053 O O . LYS A 1 249 ? -3.580 22.932 6.481 1.00 78.94 249 LYS A O 1
ATOM 2058 N N . ARG A 1 250 ? -5.316 21.543 6.892 1.00 74.12 250 ARG A N 1
ATOM 2059 C CA . ARG A 1 250 ? -5.970 21.747 5.596 1.00 74.12 250 ARG A CA 1
ATOM 2060 C C . ARG A 1 250 ? -6.432 23.192 5.430 1.00 74.12 250 ARG A C 1
ATOM 2062 O O . ARG A 1 250 ? -6.043 23.838 4.457 1.00 74.12 250 ARG A O 1
ATOM 2069 N N . GLN A 1 251 ? -7.155 23.717 6.418 1.00 71.00 251 GLN A N 1
ATOM 2070 C CA . GLN A 1 251 ? -7.695 25.076 6.394 1.00 71.00 251 GLN A CA 1
ATOM 2071 C C . GLN A 1 251 ? -6.598 26.136 6.205 1.00 71.00 251 GLN A C 1
ATOM 2073 O O . GLN A 1 251 ? -6.732 27.055 5.398 1.00 71.00 251 GLN A O 1
ATOM 2078 N N . SER A 1 252 ? -5.472 25.990 6.911 1.00 70.75 252 SER A N 1
ATOM 2079 C CA . SER A 1 252 ? -4.327 26.899 6.777 1.00 70.75 252 SER A CA 1
ATOM 2080 C C . SER A 1 252 ? -3.761 26.928 5.349 1.00 70.75 252 SER A C 1
ATOM 2082 O O . SER A 1 252 ? -3.469 27.999 4.812 1.00 70.75 252 SER A O 1
ATOM 2084 N N . LYS A 1 253 ? -3.646 25.762 4.697 1.00 68.50 253 LYS A N 1
ATOM 2085 C CA . LYS A 1 253 ? -3.075 25.650 3.347 1.00 68.50 253 LYS A CA 1
ATOM 2086 C C . LYS A 1 253 ? -4.006 26.211 2.267 1.00 68.50 253 LYS A C 1
ATOM 2088 O O . LYS A 1 253 ? -3.524 26.874 1.352 1.00 68.50 253 LYS A O 1
ATOM 2093 N N . GLU A 1 254 ? -5.318 26.009 2.389 1.00 64.38 254 GLU A N 1
ATOM 2094 C CA . GLU A 1 254 ? -6.305 26.600 1.469 1.00 64.38 254 GLU A CA 1
ATOM 2095 C C . GLU A 1 254 ? -6.361 28.129 1.600 1.00 64.38 254 GLU A C 1
ATOM 2097 O O . GLU A 1 254 ? -6.362 28.835 0.590 1.00 64.38 254 GLU A O 1
ATOM 2102 N N . ASN A 1 255 ? -6.292 28.658 2.827 1.00 59.47 255 ASN A N 1
ATOM 2103 C CA . ASN A 1 255 ? -6.235 30.103 3.064 1.00 59.47 255 ASN A CA 1
ATOM 2104 C C . ASN A 1 255 ? -4.990 30.752 2.433 1.00 59.47 255 ASN A C 1
ATOM 2106 O O . ASN A 1 255 ? -5.088 31.832 1.854 1.00 59.47 255 ASN A O 1
ATOM 2110 N N . LEU A 1 256 ? -3.827 30.095 2.497 1.00 56.88 256 LEU A N 1
ATOM 2111 C CA . LEU A 1 256 ? -2.601 30.562 1.836 1.00 56.88 256 LEU A CA 1
ATOM 2112 C C . LEU A 1 256 ? -2.728 30.563 0.305 1.00 56.88 256 LEU A C 1
ATOM 2114 O O . LEU A 1 256 ? -2.259 31.495 -0.344 1.00 56.88 256 LEU A O 1
ATOM 2118 N N . MET A 1 257 ? -3.389 29.559 -0.277 1.00 55.56 257 MET A N 1
ATOM 2119 C CA . MET A 1 257 ? -3.607 29.477 -1.725 1.00 55.56 257 MET A CA 1
ATOM 2120 C C . MET A 1 257 ? -4.532 30.595 -2.232 1.00 55.56 257 MET A C 1
ATOM 2122 O O . MET A 1 257 ? -4.260 31.183 -3.276 1.00 55.56 257 MET A O 1
ATOM 2126 N N . LEU A 1 258 ? -5.562 30.953 -1.456 1.00 52.91 258 LEU A N 1
ATOM 2127 C CA . LEU A 1 258 ? -6.472 32.066 -1.760 1.00 52.91 258 LEU A CA 1
ATOM 2128 C C . LEU A 1 258 ? -5.785 33.442 -1.717 1.00 52.91 258 LEU A C 1
ATOM 2130 O O . LEU A 1 258 ? -6.198 34.345 -2.439 1.00 52.91 258 LEU A O 1
ATOM 2134 N N . ILE A 1 259 ? -4.733 33.608 -0.906 1.00 54.06 259 ILE A N 1
ATOM 2135 C CA . ILE A 1 259 ? -3.959 34.861 -0.813 1.00 54.06 259 ILE A CA 1
ATOM 2136 C C . ILE A 1 259 ? -3.004 35.036 -2.011 1.00 54.06 259 ILE A C 1
ATOM 2138 O O . ILE A 1 259 ? -2.672 36.163 -2.364 1.00 54.06 259 ILE A O 1
ATOM 2142 N N . ILE A 1 260 ? -2.569 33.944 -2.652 1.00 47.28 260 ILE A N 1
ATOM 2143 C CA . ILE A 1 260 ? -1.556 33.962 -3.728 1.00 47.28 260 ILE A CA 1
ATOM 2144 C C . ILE A 1 260 ? -2.190 34.068 -5.135 1.00 47.28 260 ILE A C 1
ATOM 2146 O O . ILE A 1 260 ? -1.484 34.289 -6.120 1.00 47.28 260 ILE A O 1
ATOM 2150 N N . MET A 1 261 ? -3.518 33.967 -5.269 1.00 37.69 261 MET A N 1
ATOM 2151 C CA . MET A 1 261 ? -4.184 34.209 -6.557 1.00 37.69 261 MET A CA 1
ATOM 2152 C C . MET A 1 261 ? -4.129 35.705 -6.929 1.00 37.69 261 MET A C 1
ATOM 2154 O O . MET A 1 261 ? -4.377 36.551 -6.070 1.00 37.69 261 MET A O 1
ATOM 2158 N N . PRO A 1 262 ? -3.812 36.064 -8.189 1.00 41.62 262 PRO A N 1
ATOM 2159 C CA . PRO A 1 262 ? -3.555 37.450 -8.561 1.00 41.62 262 PRO A CA 1
ATOM 2160 C C . PRO A 1 262 ? -4.797 38.326 -8.376 1.00 41.62 262 PRO A C 1
ATOM 2162 O O . PRO A 1 262 ? -5.887 37.995 -8.849 1.00 41.62 262 PRO A O 1
ATOM 2165 N N . GLU A 1 263 ? -4.594 39.473 -7.722 1.00 41.03 263 GLU A N 1
ATOM 2166 C CA . GLU A 1 263 ? -5.555 40.564 -7.568 1.00 41.03 263 GLU A CA 1
ATOM 2167 C C . GLU A 1 263 ? -6.063 41.037 -8.935 1.00 41.03 263 GLU A C 1
ATOM 2169 O O . GLU A 1 263 ? -5.518 41.947 -9.558 1.00 41.03 263 GLU A O 1
ATOM 2174 N N . LYS A 1 264 ? -7.154 40.449 -9.416 1.00 41.72 264 LYS A N 1
ATOM 2175 C CA . LYS A 1 264 ? -8.039 41.137 -10.351 1.00 41.72 264 LYS A CA 1
ATOM 2176 C C . LYS A 1 264 ? -9.422 41.230 -9.728 1.00 41.72 264 LYS A C 1
ATOM 2178 O O . LYS A 1 264 ? -10.241 40.331 -9.855 1.00 41.72 264 LYS A O 1
ATOM 2183 N N . THR A 1 265 ? -9.593 42.350 -9.017 1.00 47.06 265 THR A N 1
ATOM 2184 C CA . THR A 1 265 ? -10.852 43.018 -8.643 1.00 47.06 265 THR A CA 1
ATOM 2185 C C . THR A 1 265 ? -11.942 42.120 -8.065 1.00 47.06 265 THR A C 1
ATOM 2187 O O . THR A 1 265 ? -12.797 41.634 -8.798 1.00 47.06 265 THR A O 1
ATOM 2190 N N . TYR A 1 266 ? -11.981 41.999 -6.734 1.00 49.25 266 TYR A N 1
ATOM 2191 C CA . TYR A 1 266 ? -13.154 41.479 -6.031 1.00 49.25 266 TYR A CA 1
ATOM 2192 C C . TYR A 1 266 ? -13.570 42.406 -4.891 1.00 49.25 266 TYR A C 1
ATOM 2194 O O . TYR A 1 266 ? -12.784 42.729 -4.001 1.00 49.25 266 TYR A O 1
ATOM 2202 N N . ASP A 1 267 ? -14.827 42.831 -4.973 1.00 51.41 267 ASP A N 1
ATOM 2203 C CA . ASP A 1 267 ? -15.505 43.741 -4.061 1.00 51.41 267 ASP A CA 1
ATOM 2204 C C . ASP A 1 267 ? -15.720 43.103 -2.674 1.00 51.41 267 ASP A C 1
ATOM 2206 O O . ASP A 1 267 ? -15.864 41.884 -2.527 1.00 51.41 267 ASP A O 1
ATOM 2210 N N . SER A 1 268 ? -15.760 43.934 -1.637 1.00 49.59 268 SER A N 1
ATOM 2211 C CA . SER A 1 268 ? -15.753 43.522 -0.223 1.00 49.59 268 SER A CA 1
ATOM 2212 C C . SER A 1 268 ? -16.972 42.669 0.167 1.00 49.59 268 SER A C 1
ATOM 2214 O O . SER A 1 268 ? -16.892 41.842 1.076 1.00 49.59 268 SER A O 1
ATOM 2216 N N . LEU A 1 269 ? -18.085 42.811 -0.561 1.00 46.66 269 LEU A N 1
ATOM 2217 C CA . LEU A 1 269 ? -19.312 42.024 -0.387 1.00 46.66 269 LEU A CA 1
ATOM 2218 C C . LEU A 1 269 ? -19.184 40.579 -0.896 1.00 46.66 269 LEU A C 1
ATOM 2220 O O . LEU A 1 269 ? -19.818 39.676 -0.343 1.00 46.66 269 LEU A O 1
ATOM 2224 N N . ILE A 1 270 ? -18.318 40.329 -1.886 1.00 53.69 270 ILE A N 1
ATOM 2225 C CA . ILE A 1 270 ? -18.052 38.971 -2.372 1.00 53.69 270 ILE A CA 1
ATOM 2226 C C . ILE A 1 270 ? -17.281 38.194 -1.317 1.00 53.69 270 ILE A C 1
ATOM 2228 O O . ILE A 1 270 ? -17.618 37.043 -1.111 1.00 53.69 270 ILE A O 1
ATOM 2232 N N . ARG A 1 271 ? -16.352 38.797 -0.560 1.00 49.59 271 ARG A N 1
ATOM 2233 C CA . ARG A 1 271 ? -15.671 38.094 0.546 1.00 49.59 271 ARG A CA 1
ATOM 2234 C C . ARG A 1 271 ? -16.669 37.552 1.571 1.00 49.59 271 ARG A C 1
ATOM 2236 O O . ARG A 1 271 ? -16.572 36.386 1.933 1.00 49.59 271 ARG A O 1
ATOM 2243 N N . LEU A 1 272 ? -17.660 38.343 1.984 1.00 47.31 272 LEU A N 1
ATOM 2244 C CA . LEU A 1 272 ? -18.669 37.916 2.965 1.00 47.31 272 LEU A CA 1
ATOM 2245 C C . LEU A 1 272 ? -19.593 36.803 2.419 1.00 47.31 272 LEU A C 1
ATOM 2247 O O . LEU A 1 272 ? -19.921 35.856 3.136 1.00 47.31 272 LEU A O 1
ATOM 2251 N N . CYS A 1 273 ? -19.953 36.870 1.131 1.00 48.31 273 CYS A N 1
ATOM 2252 C CA . CYS A 1 273 ? -20.692 35.800 0.445 1.00 48.31 273 CYS A CA 1
ATOM 2253 C C . CYS A 1 273 ? -19.817 34.558 0.171 1.00 48.31 273 CYS A C 1
ATOM 2255 O O . CYS A 1 273 ? -20.292 33.429 0.196 1.00 48.31 273 CYS A O 1
ATOM 2257 N N . PHE A 1 274 ? -18.515 34.734 -0.040 1.00 48.91 274 PHE A N 1
ATOM 2258 C CA . PHE A 1 274 ? -17.559 33.655 -0.280 1.00 48.91 274 PHE A CA 1
ATOM 2259 C C . PHE A 1 274 ? -17.341 32.853 1.004 1.00 48.91 274 PHE A C 1
ATOM 2261 O O . PHE A 1 274 ? -17.420 31.633 0.978 1.00 48.91 274 PHE A O 1
ATOM 2268 N N . TRP A 1 275 ? -17.208 33.506 2.162 1.00 45.75 275 TRP A N 1
ATOM 2269 C CA . TRP A 1 275 ? -17.134 32.795 3.444 1.00 45.75 275 TRP A CA 1
ATOM 2270 C C . TRP A 1 275 ? -18.393 31.969 3.747 1.00 45.75 275 TRP A C 1
ATOM 2272 O O . TRP A 1 275 ? -18.267 30.911 4.353 1.00 45.75 275 TRP A O 1
ATOM 2282 N N . SER A 1 276 ? -19.576 32.373 3.269 1.00 45.28 276 SER A N 1
ATOM 2283 C CA . SER A 1 276 ? -20.822 31.598 3.416 1.00 45.28 276 SER A CA 1
ATOM 2284 C C . SER A 1 276 ? -20.988 30.467 2.386 1.00 45.28 276 SER A C 1
ATOM 2286 O O . SER A 1 276 ? -21.676 29.491 2.679 1.00 45.28 276 SER A O 1
ATOM 2288 N N . PHE A 1 277 ? -20.312 30.529 1.230 1.00 44.53 277 PHE A N 1
ATOM 2289 C CA . PHE A 1 277 ? -20.309 29.469 0.205 1.00 44.53 277 PHE A CA 1
ATOM 2290 C C . PHE A 1 277 ? -19.111 28.505 0.270 1.00 44.53 277 PHE A C 1
ATOM 2292 O O . PHE A 1 277 ? -19.217 27.387 -0.234 1.00 44.53 277 PHE A O 1
ATOM 2299 N N . VAL A 1 278 ? -17.997 28.884 0.905 1.00 45.53 278 VAL A N 1
ATOM 2300 C CA . VAL A 1 278 ? -16.834 28.000 1.112 1.00 45.53 278 VAL A CA 1
ATOM 2301 C C . VAL A 1 278 ? -16.961 27.213 2.430 1.00 45.53 278 VAL A C 1
ATOM 2303 O O . VAL A 1 278 ? -16.546 26.057 2.475 1.00 45.53 278 VAL A O 1
ATOM 2306 N N . PHE A 1 279 ? -17.657 27.734 3.455 1.00 44.72 279 PHE A N 1
ATOM 2307 C CA . PHE A 1 279 ? -18.009 26.986 4.686 1.00 44.72 279 PHE A CA 1
ATOM 2308 C C . PHE A 1 279 ? -18.600 25.576 4.440 1.00 44.72 279 PHE A C 1
ATOM 2310 O O . PHE A 1 279 ? -18.144 24.622 5.070 1.00 44.72 279 PHE A O 1
ATOM 2317 N N . PRO A 1 280 ? -19.547 25.386 3.498 1.00 46.19 280 PRO A N 1
ATOM 2318 C CA . PRO A 1 280 ? -20.095 24.069 3.164 1.00 46.19 280 PRO A CA 1
ATOM 2319 C C . PRO A 1 280 ? -19.088 23.100 2.522 1.00 46.19 280 PRO A C 1
ATOM 2321 O O . PRO A 1 280 ? -19.250 21.888 2.649 1.00 46.19 280 PRO A O 1
ATOM 2324 N N . ALA A 1 281 ? -18.059 23.602 1.826 1.00 43.44 281 ALA A N 1
ATOM 2325 C CA . ALA A 1 281 ? -17.014 22.767 1.233 1.00 43.44 281 ALA A CA 1
ATOM 2326 C C . ALA A 1 281 ? -15.995 22.297 2.287 1.00 43.44 281 ALA A C 1
ATOM 2328 O O . ALA A 1 281 ? -15.579 21.140 2.244 1.00 43.44 281 ALA A O 1
ATOM 2329 N N . PHE A 1 282 ? -15.676 23.144 3.275 1.00 45.56 282 PHE A N 1
ATOM 2330 C CA . PHE A 1 282 ? -14.797 22.801 4.401 1.00 45.56 282 PHE A CA 1
ATOM 2331 C C . PHE A 1 282 ? -15.382 21.677 5.277 1.00 45.56 282 PHE A C 1
ATOM 2333 O O . PHE A 1 282 ? -14.686 20.715 5.583 1.00 45.56 282 PHE A O 1
ATOM 2340 N N . ILE A 1 283 ? -16.694 21.710 5.557 1.00 49.97 283 ILE A N 1
ATOM 2341 C CA . ILE A 1 283 ? -17.411 20.660 6.314 1.00 49.97 283 ILE A CA 1
ATOM 2342 C C . ILE A 1 283 ? -17.373 19.289 5.597 1.00 49.97 283 ILE A C 1
ATOM 2344 O O . ILE A 1 283 ? -17.618 18.254 6.214 1.00 49.97 283 ILE A O 1
ATOM 2348 N N . SER A 1 284 ? -17.048 19.227 4.300 1.00 58.44 284 SER A N 1
ATOM 2349 C CA . SER A 1 284 ? -17.127 17.986 3.522 1.00 58.44 284 SER A CA 1
ATOM 2350 C C . SER A 1 284 ? -15.888 17.079 3.611 1.00 58.44 284 SER A C 1
ATOM 2352 O O . SER A 1 284 ? -16.042 15.877 3.379 1.00 58.44 284 SER A O 1
ATOM 2354 N N . PHE A 1 285 ? -14.679 17.593 3.890 1.00 61.41 285 PHE A N 1
ATOM 2355 C CA . PHE A 1 285 ? -13.431 16.821 3.699 1.00 61.41 285 PHE A CA 1
ATOM 2356 C C . PHE A 1 285 ? -13.010 15.973 4.871 1.00 61.41 285 PHE A C 1
ATOM 2358 O O . PHE A 1 285 ? -12.806 14.767 4.737 1.00 61.41 285 PHE A O 1
ATOM 2365 N N . THR A 1 286 ? -12.930 16.574 6.036 1.00 63.06 286 THR A N 1
ATOM 2366 C CA . THR A 1 286 ? -12.726 15.826 7.266 1.00 63.06 286 THR A CA 1
ATOM 2367 C C . THR A 1 286 ? -13.933 14.945 7.558 1.00 63.06 286 THR A C 1
ATOM 2369 O O . THR A 1 286 ? -13.760 13.808 7.977 1.00 63.06 286 THR A O 1
ATOM 2372 N N . CYS A 1 287 ? -15.142 15.347 7.155 1.00 75.25 287 CYS A N 1
ATOM 2373 C CA . CYS A 1 287 ? -16.298 14.452 7.162 1.00 75.25 287 CYS A CA 1
ATOM 2374 C C . CYS A 1 287 ? -16.091 13.198 6.286 1.00 75.25 287 CYS A C 1
ATOM 2376 O O . CYS A 1 287 ? -16.561 12.122 6.647 1.00 75.25 287 CYS A O 1
ATOM 2378 N N . ALA A 1 288 ? -15.364 13.284 5.164 1.00 82.00 288 ALA A N 1
ATOM 2379 C CA . ALA A 1 288 ? -15.001 12.101 4.380 1.00 82.00 288 ALA A CA 1
ATOM 2380 C C . ALA A 1 288 ? -13.985 11.214 5.120 1.00 82.00 288 ALA A C 1
ATOM 2382 O O . ALA A 1 288 ? -14.168 9.998 5.163 1.00 82.00 288 ALA A O 1
ATOM 2383 N N . PHE A 1 289 ? -12.972 11.814 5.755 1.00 86.62 289 PHE A N 1
ATOM 2384 C CA . PHE A 1 289 ? -12.016 11.092 6.599 1.00 86.62 289 PHE A CA 1
ATOM 2385 C C . PHE A 1 289 ? -12.704 10.387 7.775 1.00 86.62 289 PHE A C 1
ATOM 2387 O O . PHE A 1 289 ? -12.535 9.183 7.934 1.00 86.62 289 PHE A O 1
ATOM 2394 N N . SER A 1 290 ? -13.520 11.090 8.569 1.00 89.12 290 SER A N 1
ATOM 2395 C CA . SER A 1 290 ? -14.200 10.493 9.725 1.00 89.12 290 SER A CA 1
ATOM 2396 C C . SER A 1 290 ? -15.186 9.414 9.304 1.00 89.12 290 SER A C 1
ATOM 2398 O O . SER A 1 290 ? -15.254 8.384 9.962 1.00 89.12 290 SER A O 1
ATOM 2400 N N . ARG A 1 291 ? -15.893 9.571 8.176 1.00 90.44 291 ARG A N 1
ATOM 2401 C CA . ARG A 1 291 ? -16.716 8.488 7.609 1.00 90.44 291 ARG A CA 1
ATOM 2402 C C . ARG A 1 291 ? -15.883 7.252 7.279 1.00 90.44 291 ARG A C 1
ATOM 2404 O O . ARG A 1 291 ? -16.260 6.164 7.690 1.00 90.44 291 ARG A O 1
ATOM 2411 N N . LYS A 1 292 ? -14.744 7.409 6.594 1.00 93.38 292 LYS A N 1
ATOM 2412 C CA . LYS A 1 292 ? -13.864 6.275 6.266 1.00 93.38 292 LYS A CA 1
ATOM 2413 C C . LYS A 1 292 ? -13.210 5.651 7.493 1.00 93.38 292 LYS A C 1
ATOM 2415 O O . LYS A 1 292 ? -13.055 4.438 7.527 1.00 93.38 292 LYS A O 1
ATOM 2420 N N . MET A 1 293 ? -12.901 6.446 8.512 1.00 95.25 293 MET A N 1
ATOM 2421 C CA . MET A 1 293 ? -12.431 5.939 9.798 1.00 95.25 293 MET A CA 1
ATOM 2422 C C . MET A 1 293 ? -13.524 5.139 10.522 1.00 95.25 293 MET A C 1
ATOM 2424 O O . MET A 1 293 ? -13.243 4.070 11.049 1.00 95.25 293 MET A O 1
ATOM 2428 N N . LYS A 1 294 ? -14.780 5.608 10.512 1.00 96.44 294 LYS A N 1
ATOM 2429 C CA . LYS A 1 294 ? -15.925 4.861 11.063 1.00 96.44 294 LYS A CA 1
ATOM 2430 C C . LYS A 1 294 ? -16.144 3.545 10.323 1.00 96.44 294 LYS A C 1
ATOM 2432 O O . LYS A 1 294 ? -16.305 2.513 10.964 1.00 96.44 294 LYS A O 1
ATOM 2437 N N . ASP A 1 295 ? -16.098 3.571 8.990 1.00 96.69 295 ASP A N 1
ATOM 2438 C CA . ASP A 1 295 ? -16.195 2.360 8.170 1.00 96.69 295 ASP A CA 1
ATOM 2439 C C . ASP A 1 295 ? -15.090 1.355 8.532 1.00 96.69 295 ASP A C 1
ATOM 2441 O O . ASP A 1 295 ? -15.390 0.181 8.733 1.00 96.69 295 ASP A O 1
ATOM 2445 N N . LEU A 1 296 ? -13.846 1.824 8.690 1.00 97.81 296 LEU A N 1
ATOM 2446 C CA . LEU A 1 296 ? -12.705 1.000 9.094 1.00 97.81 296 LEU A CA 1
ATOM 2447 C C . LEU A 1 296 ? -12.899 0.370 10.475 1.00 97.81 296 LEU A C 1
ATOM 2449 O O . LEU A 1 296 ? -12.802 -0.842 10.618 1.00 97.81 296 LEU A O 1
ATOM 2453 N N . VAL A 1 297 ? -13.227 1.175 11.484 1.00 97.00 297 VAL A N 1
ATOM 2454 C CA . VAL A 1 297 ? -13.409 0.688 12.858 1.00 97.00 297 VAL A CA 1
ATOM 2455 C C . VAL A 1 297 ? -14.581 -0.299 12.952 1.00 97.00 297 VAL A C 1
ATOM 2457 O O . VAL A 1 297 ? -14.496 -1.295 13.667 1.00 97.00 297 VAL A O 1
ATOM 2460 N N . ARG A 1 298 ? -15.657 -0.085 12.184 1.00 97.81 298 ARG A N 1
ATOM 2461 C CA . ARG A 1 298 ? -16.778 -1.032 12.082 1.00 97.81 298 ARG A CA 1
ATOM 2462 C C . ARG A 1 298 ? -16.354 -2.358 11.447 1.00 97.81 298 ARG A C 1
ATOM 2464 O O . ARG A 1 298 ? -16.808 -3.415 11.889 1.00 97.81 298 ARG A O 1
ATOM 2471 N N . ALA A 1 299 ? -15.511 -2.297 10.420 1.00 97.56 299 ALA A N 1
ATOM 2472 C CA . ALA A 1 299 ? -14.983 -3.467 9.734 1.00 97.56 299 ALA A CA 1
ATOM 2473 C C . ALA A 1 299 ? -14.036 -4.268 10.648 1.00 97.56 299 ALA A C 1
ATOM 2475 O O . ALA A 1 299 ? -14.268 -5.459 10.835 1.00 97.56 299 ALA A O 1
ATOM 2476 N N . TYR A 1 300 ? -13.105 -3.611 11.350 1.00 96.81 300 TYR A N 1
ATOM 2477 C CA . TYR A 1 300 ? -12.259 -4.259 12.364 1.00 96.81 300 TYR A CA 1
ATOM 2478 C C . TYR A 1 300 ? -13.071 -4.925 13.479 1.00 96.81 300 TYR A C 1
ATOM 2480 O O . TYR A 1 300 ? -12.812 -6.061 13.863 1.00 96.81 300 TYR A O 1
ATOM 2488 N N . ASN A 1 301 ? -14.118 -4.260 13.973 1.00 96.06 301 ASN A N 1
ATOM 2489 C CA . ASN A 1 301 ? -15.012 -4.864 14.960 1.00 96.06 301 ASN A CA 1
ATOM 2490 C C . ASN A 1 301 ? -15.756 -6.095 14.409 1.00 96.06 301 ASN A C 1
ATOM 2492 O O . ASN A 1 301 ? -16.116 -6.995 15.164 1.00 96.06 301 ASN A O 1
ATOM 2496 N N . THR A 1 302 ? -16.013 -6.141 13.100 1.00 95.88 302 THR A N 1
ATOM 2497 C CA . THR A 1 302 ? -16.632 -7.300 12.443 1.00 95.88 302 THR A CA 1
ATOM 2498 C C . THR A 1 302 ? -15.656 -8.475 12.383 1.00 95.88 302 THR A C 1
ATOM 2500 O O . THR A 1 302 ? -16.027 -9.570 12.801 1.00 95.88 302 THR A O 1
ATOM 2503 N N . GLU A 1 303 ? -14.402 -8.245 11.985 1.00 94.69 303 GLU A N 1
ATOM 2504 C CA . GLU A 1 303 ? -13.348 -9.273 12.000 1.00 94.69 303 GLU A CA 1
ATOM 2505 C C . GLU A 1 303 ? -13.088 -9.805 13.414 1.00 94.69 303 GLU A C 1
ATOM 2507 O O . GLU A 1 303 ? -13.076 -11.018 13.629 1.00 94.69 303 GLU A O 1
ATOM 2512 N N . ALA A 1 304 ? -12.999 -8.919 14.410 1.00 93.25 304 ALA A N 1
ATOM 2513 C CA . ALA A 1 304 ? -12.835 -9.319 15.806 1.00 93.25 304 ALA A CA 1
ATOM 2514 C C . ALA A 1 304 ? -13.999 -10.202 16.294 1.00 93.25 304 ALA A C 1
ATOM 2516 O O . ALA A 1 304 ? -13.789 -11.199 16.989 1.00 93.25 304 ALA A O 1
ATOM 2517 N N . LYS A 1 305 ? -15.241 -9.886 15.898 1.00 93.44 305 LYS A N 1
ATOM 2518 C CA . LYS A 1 305 ? -16.409 -10.731 16.193 1.00 93.44 305 LYS A CA 1
ATOM 2519 C C . LYS A 1 305 ? -16.321 -12.087 15.509 1.00 93.44 305 LYS A C 1
ATOM 2521 O O . LYS A 1 305 ? -16.667 -13.080 16.143 1.00 93.44 305 LYS A O 1
ATOM 2526 N N . TRP A 1 306 ? -15.874 -12.147 14.255 1.00 94.00 306 TRP A N 1
ATOM 2527 C CA . TRP A 1 306 ? -15.680 -13.415 13.551 1.00 94.00 306 TRP A CA 1
ATOM 2528 C C . TRP A 1 306 ? -14.650 -14.293 14.256 1.00 94.00 306 TRP A C 1
ATOM 2530 O O . TRP A 1 306 ? -14.943 -15.452 14.560 1.00 94.00 306 TRP A O 1
ATOM 2540 N N . PHE A 1 307 ? -13.505 -13.712 14.613 1.00 91.06 307 PHE A N 1
ATOM 2541 C CA . PHE A 1 307 ? -12.449 -14.389 15.357 1.00 91.06 307 PHE A CA 1
ATOM 2542 C C . PHE A 1 307 ? -12.952 -14.943 16.697 1.00 91.06 307 PHE A C 1
ATOM 2544 O O . PHE A 1 307 ? -12.822 -16.139 16.963 1.00 91.06 307 PHE A O 1
ATOM 2551 N N . ILE A 1 308 ? -13.591 -14.104 17.519 1.00 90.25 308 ILE A N 1
ATOM 2552 C CA . ILE A 1 308 ? -14.066 -14.500 18.854 1.00 90.25 308 ILE A CA 1
ATOM 2553 C C . ILE A 1 308 ? -15.197 -15.536 18.770 1.00 90.25 308 ILE A C 1
ATOM 2555 O O . ILE A 1 308 ? -15.246 -16.463 19.579 1.00 90.25 308 ILE A O 1
ATOM 2559 N N . ALA A 1 309 ? -16.104 -15.402 17.799 1.00 91.69 309 ALA A N 1
ATOM 2560 C CA . ALA A 1 309 ? -17.240 -16.307 17.634 1.00 91.69 309 ALA A CA 1
ATOM 2561 C C . ALA A 1 309 ? -16.875 -17.650 16.988 1.00 91.69 309 ALA A C 1
ATOM 2563 O O . ALA A 1 309 ? -17.731 -18.532 16.903 1.00 91.69 309 ALA A O 1
ATOM 2564 N N . GLY A 1 310 ? -15.645 -17.824 16.501 1.00 91.44 310 GLY A N 1
ATOM 2565 C CA . GLY A 1 310 ? -15.313 -19.022 15.744 1.00 91.44 310 GLY A CA 1
ATOM 2566 C C . GLY A 1 310 ? -15.923 -19.030 14.328 1.00 91.44 310 GLY A C 1
ATOM 2567 O O . GLY A 1 310 ? -16.067 -20.101 13.736 1.00 91.44 310 GLY A O 1
ATOM 2568 N N . TYR A 1 311 ? -16.353 -17.874 13.807 1.00 94.25 311 TYR A N 1
ATOM 2569 C CA . TYR A 1 311 ? -17.080 -17.778 12.542 1.00 94.25 311 TYR A CA 1
ATOM 2570 C C . TYR A 1 311 ? -16.120 -17.670 11.361 1.00 94.25 311 TYR A C 1
ATOM 2572 O O . TYR A 1 311 ? -15.265 -16.792 11.316 1.00 94.25 311 TYR A O 1
ATOM 2580 N N . LEU A 1 312 ? -16.308 -18.558 10.389 1.00 95.81 312 LEU A N 1
ATOM 2581 C CA . LEU A 1 312 ? -15.597 -18.547 9.119 1.00 95.81 312 LEU A CA 1
ATOM 2582 C C . LEU A 1 312 ? -16.583 -18.103 8.023 1.00 95.81 312 LEU A C 1
ATOM 2584 O O . LEU A 1 312 ? -17.443 -18.921 7.664 1.00 95.81 312 LEU A O 1
ATOM 2588 N N . PRO A 1 313 ? -16.508 -16.842 7.551 1.00 96.50 313 PRO A N 1
ATOM 2589 C CA . PRO A 1 313 ? -17.418 -16.301 6.540 1.00 96.50 313 PRO A CA 1
ATOM 2590 C C . PRO A 1 313 ? -17.277 -17.011 5.187 1.00 96.50 313 PRO A C 1
ATOM 2592 O O . PRO A 1 313 ? -16.316 -17.743 4.942 1.00 96.50 313 PRO A O 1
ATOM 2595 N N . GLN A 1 314 ? -18.244 -16.785 4.291 1.00 96.88 314 GLN A N 1
ATOM 2596 C CA . GLN A 1 314 ? -18.020 -17.046 2.862 1.00 96.88 314 GLN A CA 1
ATOM 2597 C C . GLN A 1 314 ? -16.961 -16.074 2.322 1.00 96.88 314 GLN A C 1
ATOM 2599 O O . GLN A 1 314 ? -16.801 -14.971 2.842 1.00 96.88 314 GLN A O 1
ATOM 2604 N N . PHE A 1 315 ? -16.250 -16.454 1.268 1.00 96.69 315 PHE A N 1
ATOM 2605 C CA . PHE A 1 315 ? -15.171 -15.669 0.689 1.00 96.69 315 PHE A CA 1
ATOM 2606 C C . PHE A 1 315 ? -15.643 -14.291 0.200 1.00 96.69 315 PHE A C 1
ATOM 2608 O O . PHE A 1 315 ? -14.997 -13.287 0.490 1.00 96.69 315 PHE A O 1
ATOM 2615 N N . ASP A 1 316 ? -16.809 -14.198 -0.443 1.00 96.50 316 ASP A N 1
ATOM 2616 C CA . ASP A 1 316 ? -17.368 -12.902 -0.859 1.00 96.50 316 ASP A CA 1
ATOM 2617 C C . ASP A 1 316 ? -17.763 -12.012 0.337 1.00 96.50 316 ASP A C 1
ATOM 2619 O O . ASP A 1 316 ? -17.606 -10.788 0.291 1.00 96.50 316 ASP A O 1
ATOM 2623 N N . GLU A 1 317 ? -18.246 -12.616 1.431 1.00 97.50 317 GLU A N 1
ATOM 2624 C CA . GLU A 1 317 ? -18.546 -11.906 2.683 1.00 97.50 317 GLU A CA 1
ATOM 2625 C C . GLU A 1 317 ? -17.257 -11.380 3.328 1.00 97.50 317 GLU A C 1
ATOM 2627 O O . GLU A 1 317 ? -17.195 -10.207 3.707 1.00 97.50 317 GLU A O 1
ATOM 2632 N N . TYR A 1 318 ? -16.218 -12.220 3.386 1.00 97.75 318 TYR A N 1
ATOM 2633 C CA . TYR A 1 318 ? -14.880 -11.841 3.829 1.00 97.75 318 TYR A CA 1
ATOM 2634 C C . TYR A 1 318 ? -14.356 -10.654 3.022 1.00 97.75 318 TYR A C 1
ATOM 2636 O O . TYR A 1 318 ? -14.050 -9.617 3.602 1.00 97.75 318 TYR A O 1
ATOM 2644 N N . MET A 1 319 ? -14.332 -10.756 1.688 1.00 97.44 319 MET A N 1
ATOM 2645 C CA . MET A 1 319 ? -13.778 -9.717 0.816 1.00 97.44 319 MET A CA 1
ATOM 2646 C C . MET A 1 319 ? -14.482 -8.367 0.994 1.00 97.44 319 MET A C 1
ATOM 2648 O O . MET A 1 319 ? -13.826 -7.324 0.980 1.00 97.44 319 MET A O 1
ATOM 2652 N N . GLY A 1 320 ? -15.799 -8.365 1.227 1.00 96.31 320 GLY A N 1
ATOM 2653 C CA . GLY A 1 320 ? -16.556 -7.144 1.514 1.00 96.31 320 GLY A CA 1
ATOM 2654 C C . GLY A 1 320 ? -16.045 -6.369 2.738 1.00 96.31 320 GLY A C 1
ATOM 2655 O O . GLY A 1 320 ? -16.048 -5.136 2.721 1.00 96.31 320 GLY A O 1
ATOM 2656 N N . ILE A 1 321 ? -15.575 -7.077 3.770 1.00 97.62 321 ILE A N 1
ATOM 2657 C CA . ILE A 1 321 ? -14.962 -6.498 4.975 1.00 97.62 321 ILE A CA 1
ATOM 2658 C C . ILE A 1 321 ? -13.467 -6.235 4.755 1.00 97.62 321 ILE A C 1
ATOM 2660 O O . ILE A 1 321 ? -12.995 -5.128 5.023 1.00 97.62 321 ILE A O 1
ATOM 2664 N N . ALA A 1 322 ? -12.765 -7.197 4.162 1.00 96.75 322 ALA A N 1
ATOM 2665 C CA . ALA A 1 322 ? -11.322 -7.208 3.965 1.00 96.75 322 ALA A CA 1
ATOM 2666 C C . ALA A 1 322 ? -10.808 -6.040 3.104 1.00 96.75 322 ALA A C 1
ATOM 2668 O O . ALA A 1 322 ? -9.728 -5.490 3.331 1.00 96.75 322 ALA A O 1
ATOM 2669 N N . TYR A 1 323 ? -11.600 -5.583 2.125 1.00 97.19 323 TYR A N 1
ATOM 2670 C CA . TYR A 1 323 ? -11.267 -4.370 1.372 1.00 97.19 323 TYR A CA 1
ATOM 2671 C C . TYR A 1 323 ? -11.217 -3.125 2.259 1.00 97.19 323 TYR A C 1
ATOM 2673 O O . TYR A 1 323 ? -10.385 -2.242 2.039 1.00 97.19 323 TYR A O 1
ATOM 2681 N N . VAL A 1 324 ? -12.098 -3.033 3.254 1.00 96.94 324 VAL A N 1
ATOM 2682 C CA . VAL A 1 324 ? -12.142 -1.897 4.174 1.00 96.94 324 VAL A CA 1
ATOM 2683 C C . VAL A 1 324 ? -11.008 -2.004 5.193 1.00 96.94 324 VAL A C 1
ATOM 2685 O O . VAL A 1 324 ? -10.297 -1.015 5.383 1.00 96.94 324 VAL A O 1
ATOM 2688 N N . THR A 1 325 ? -10.797 -3.184 5.783 1.00 97.19 325 THR A N 1
ATOM 2689 C CA . THR A 1 325 ? -9.744 -3.437 6.787 1.00 97.19 325 THR A CA 1
ATOM 2690 C C . THR A 1 325 ? -8.335 -3.419 6.205 1.00 97.19 325 THR A C 1
ATOM 2692 O O . THR A 1 325 ? -7.402 -3.077 6.920 1.00 97.19 325 THR A O 1
ATOM 2695 N N . SER A 1 326 ? -8.181 -3.564 4.881 1.00 95.69 326 SER A N 1
ATOM 2696 C CA . SER A 1 326 ? -6.925 -3.259 4.174 1.00 95.69 326 SER A CA 1
ATOM 2697 C C . SER A 1 326 ? -6.448 -1.809 4.323 1.00 95.69 326 SER A C 1
ATOM 2699 O O . SER A 1 326 ? -5.330 -1.478 3.933 1.00 95.69 326 SER A O 1
ATOM 2701 N N . THR A 1 327 ? -7.303 -0.910 4.826 1.00 96.75 327 THR A N 1
ATOM 2702 C CA . THR A 1 327 ? -7.061 0.529 5.026 1.00 96.75 327 THR A CA 1
ATOM 2703 C C . THR A 1 327 ? -6.906 1.350 3.738 1.00 96.75 327 THR A C 1
ATOM 2705 O O . THR A 1 327 ? -6.968 2.582 3.789 1.00 96.75 327 THR A O 1
ATOM 2708 N N . CYS A 1 328 ? -6.808 0.710 2.565 1.00 96.69 328 CYS A N 1
ATOM 2709 C CA . CYS A 1 328 ? -6.556 1.347 1.268 1.00 96.69 328 CYS A CA 1
ATOM 2710 C C . CYS A 1 328 ? -7.502 2.532 0.982 1.00 96.69 328 CYS A C 1
ATOM 2712 O O . CYS A 1 328 ? -7.073 3.610 0.551 1.00 96.69 328 CYS A O 1
ATOM 2714 N N . PHE A 1 329 ? -8.796 2.383 1.292 1.00 95.31 329 PHE A N 1
ATOM 2715 C CA . PHE A 1 329 ? -9.791 3.443 1.096 1.00 95.31 329 PHE A CA 1
ATOM 2716 C C . PHE A 1 329 ? -9.555 4.662 1.997 1.00 95.31 329 PHE A C 1
ATOM 2718 O O . PHE A 1 329 ? -9.715 5.804 1.549 1.00 95.31 329 PHE A O 1
ATOM 2725 N N . LEU A 1 330 ? -9.173 4.443 3.256 1.00 95.19 330 LEU A N 1
ATOM 2726 C CA . LEU A 1 330 ? -8.861 5.515 4.200 1.00 95.19 330 LEU A CA 1
ATOM 2727 C C . LEU A 1 330 ? -7.538 6.199 3.837 1.00 95.19 330 LEU A C 1
ATOM 2729 O O . LEU A 1 330 ? -7.465 7.430 3.841 1.00 95.19 330 LEU A O 1
ATOM 2733 N N . LEU A 1 331 ? -6.510 5.429 3.475 1.00 96.06 331 LEU A N 1
ATOM 2734 C CA . LEU A 1 331 ? -5.213 5.977 3.078 1.00 96.06 331 LEU A CA 1
ATOM 2735 C C . LEU A 1 331 ? -5.329 6.814 1.804 1.00 96.06 331 LEU A C 1
ATOM 2737 O O . LEU A 1 331 ? -4.849 7.946 1.782 1.00 96.06 331 LEU A O 1
ATOM 2741 N N . THR A 1 332 ? -6.062 6.339 0.793 1.00 94.81 332 THR A N 1
ATOM 2742 C CA . THR A 1 332 ? -6.330 7.116 -0.430 1.00 94.81 332 THR A CA 1
ATOM 2743 C C . THR A 1 332 ? -7.083 8.413 -0.118 1.00 94.81 332 THR A C 1
ATOM 2745 O O . THR A 1 332 ? -6.734 9.485 -0.613 1.00 94.81 332 THR A O 1
ATOM 2748 N N . THR A 1 333 ? -8.086 8.343 0.764 1.00 91.81 333 THR A N 1
ATOM 2749 C CA . THR A 1 333 ? -8.844 9.521 1.221 1.00 91.81 333 THR A CA 1
ATOM 2750 C C . THR A 1 333 ? -7.914 10.550 1.876 1.00 91.81 333 THR A C 1
ATOM 2752 O O . THR A 1 333 ? -7.986 11.745 1.583 1.00 91.81 333 THR A O 1
ATOM 2755 N N . THR A 1 334 ? -6.992 10.086 2.718 1.00 92.31 334 THR A N 1
ATOM 2756 C CA . THR A 1 334 ? -5.996 10.924 3.397 1.00 92.31 334 THR A CA 1
ATOM 2757 C C . THR A 1 334 ? -4.966 11.515 2.434 1.00 92.31 334 THR A C 1
ATOM 2759 O O . THR A 1 334 ? -4.585 12.676 2.594 1.00 92.31 334 THR A O 1
ATOM 2762 N N . CYS A 1 335 ? -4.555 10.768 1.404 1.00 92.31 335 CYS A N 1
ATOM 2763 C CA . CYS A 1 335 ? -3.664 11.274 0.361 1.00 92.31 335 CYS A CA 1
ATOM 2764 C C . CYS A 1 335 ? -4.241 12.543 -0.269 1.00 92.31 335 CYS A C 1
ATOM 2766 O O . CYS A 1 335 ? -3.592 13.589 -0.303 1.00 92.31 335 CYS A O 1
ATOM 2768 N N . PHE A 1 336 ? -5.506 12.481 -0.687 1.00 88.38 336 PHE A N 1
ATOM 2769 C CA . PHE A 1 336 ? -6.167 13.599 -1.359 1.00 88.38 336 PHE A CA 1
ATOM 2770 C C . PHE A 1 336 ? -6.411 14.784 -0.424 1.00 88.38 336 PHE A C 1
ATOM 2772 O O . PHE A 1 336 ? -6.326 15.932 -0.858 1.00 88.38 336 PHE A O 1
ATOM 2779 N N . LEU A 1 337 ? -6.625 14.534 0.872 1.00 84.44 337 LEU A N 1
ATOM 2780 C CA . LEU A 1 337 ? -6.753 15.593 1.874 1.00 84.44 337 LEU A CA 1
ATOM 2781 C C . LEU A 1 337 ? -5.499 16.491 1.922 1.00 84.44 337 LEU A C 1
ATOM 2783 O O . LEU A 1 337 ? -5.600 17.717 2.012 1.00 84.44 337 LEU A O 1
ATOM 2787 N N . GLY A 1 338 ? -4.306 15.906 1.807 1.00 80.88 338 GLY A N 1
ATOM 2788 C CA . GLY A 1 338 ? -3.037 16.639 1.850 1.00 80.88 338 GLY A CA 1
ATOM 2789 C C . GLY A 1 338 ? -2.671 17.405 0.567 1.00 80.88 338 GLY A C 1
ATOM 2790 O O . GLY A 1 338 ? -1.807 18.299 0.591 1.00 80.88 338 GLY A O 1
ATOM 2791 N N . MET A 1 339 ? -3.321 17.081 -0.553 1.00 84.12 339 MET A N 1
ATOM 2792 C CA . MET A 1 339 ? -3.038 17.645 -1.874 1.00 84.12 339 MET A CA 1
ATOM 2793 C C . MET A 1 339 ? -3.806 18.954 -2.085 1.00 84.12 339 MET A C 1
ATOM 2795 O O . MET A 1 339 ? -5.032 18.980 -2.131 1.00 84.12 339 MET A O 1
ATOM 2799 N N . ALA A 1 340 ? -3.091 20.074 -2.199 1.00 71.38 340 ALA A N 1
ATOM 2800 C CA . ALA A 1 340 ? -3.718 21.393 -2.367 1.00 71.38 340 ALA A CA 1
ATOM 2801 C C . ALA A 1 340 ? -4.206 21.656 -3.800 1.00 71.38 340 ALA A C 1
ATOM 2803 O O . ALA A 1 340 ? -5.151 22.405 -3.999 1.00 71.38 340 ALA A O 1
ATOM 2804 N N . GLU A 1 341 ? -3.573 21.019 -4.784 1.00 69.19 341 GLU A N 1
ATOM 2805 C CA . GLU A 1 341 ? -3.861 21.174 -6.218 1.00 69.19 341 GLU A CA 1
ATOM 2806 C C . GLU A 1 341 ? -5.176 20.483 -6.625 1.00 69.19 341 GLU A C 1
ATOM 2808 O O . GLU A 1 341 ? -5.726 20.742 -7.691 1.00 69.19 341 GLU A O 1
ATOM 2813 N N . VAL A 1 342 ? -5.677 19.591 -5.772 1.00 69.69 342 VAL A N 1
ATOM 2814 C CA . VAL A 1 342 ? -6.856 18.774 -6.026 1.00 69.69 342 VAL A CA 1
ATOM 2815 C C . VAL A 1 342 ? -8.096 19.477 -5.484 1.00 69.69 342 VAL A C 1
ATOM 2817 O O . VAL A 1 342 ? -8.178 19.780 -4.290 1.00 69.69 342 VAL A O 1
ATOM 2820 N N . SER A 1 343 ? -9.100 19.660 -6.351 1.00 71.50 343 SER A N 1
ATOM 2821 C CA . SER A 1 343 ? -10.463 19.976 -5.921 1.00 71.50 343 SER A CA 1
ATOM 2822 C C . SER A 1 343 ? -10.973 18.809 -5.105 1.00 71.50 343 SER A C 1
ATOM 2824 O O . SER A 1 343 ? -11.385 17.768 -5.624 1.00 71.50 343 SER A O 1
ATOM 2826 N N . ALA A 1 344 ? -10.917 18.968 -3.794 1.00 69.44 344 ALA A N 1
ATOM 2827 C CA . ALA A 1 344 ? -11.219 17.864 -2.925 1.00 69.44 344 ALA A CA 1
ATOM 2828 C C . ALA A 1 344 ? -12.705 17.449 -3.101 1.00 69.44 344 ALA A C 1
ATOM 2830 O O . ALA A 1 344 ? -13.020 16.264 -3.058 1.00 69.44 344 ALA A O 1
ATOM 2831 N N . LYS A 1 345 ? -13.624 18.366 -3.458 1.00 72.75 345 LYS A N 1
ATOM 2832 C CA . LYS A 1 345 ? -15.043 18.036 -3.706 1.00 72.75 345 LYS A CA 1
ATOM 2833 C C . LYS A 1 345 ? -15.183 17.036 -4.852 1.00 72.75 345 LYS A C 1
ATOM 2835 O O . LYS A 1 345 ? -15.933 16.071 -4.733 1.00 72.75 345 LYS A O 1
ATOM 2840 N N . GLU A 1 346 ? -14.466 17.273 -5.944 1.00 78.81 346 GLU A N 1
ATOM 2841 C CA . GLU A 1 346 ? -14.479 16.410 -7.124 1.00 78.81 346 GLU A CA 1
ATOM 2842 C C . GLU A 1 346 ? -13.767 15.089 -6.842 1.00 78.81 346 GLU A C 1
ATOM 2844 O O . GLU A 1 346 ? -14.314 14.030 -7.144 1.00 78.81 346 GLU A O 1
ATOM 2849 N N . ALA A 1 347 ? -12.613 15.133 -6.171 1.00 81.94 347 ALA A N 1
ATOM 2850 C CA . ALA A 1 347 ? -11.867 13.935 -5.807 1.00 81.94 347 ALA A CA 1
ATOM 2851 C C . ALA A 1 347 ? -12.677 12.996 -4.902 1.00 81.94 347 ALA A C 1
ATOM 2853 O O . ALA A 1 347 ? -12.740 11.797 -5.160 1.00 81.94 347 ALA A O 1
ATOM 2854 N N . PHE A 1 348 ? -13.361 13.517 -3.879 1.00 79.50 348 PHE A N 1
ATOM 2855 C CA . PHE A 1 348 ? -14.178 12.682 -2.993 1.00 79.50 348 PHE A CA 1
ATOM 2856 C C . PHE A 1 348 ? -15.508 12.265 -3.618 1.00 79.50 348 PHE A C 1
ATOM 2858 O O . PHE A 1 348 ? -15.973 11.158 -3.351 1.00 79.50 348 PHE A O 1
ATOM 2865 N N . ALA A 1 349 ? -16.122 13.099 -4.464 1.00 83.31 349 ALA A N 1
ATOM 2866 C CA . ALA A 1 349 ? -17.271 12.668 -5.259 1.00 83.31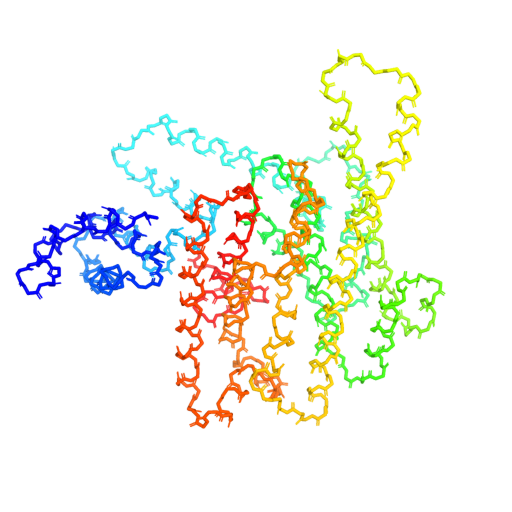 349 ALA A CA 1
ATOM 2867 C C . ALA A 1 349 ? -16.892 11.489 -6.163 1.00 83.31 349 ALA A C 1
ATOM 2869 O O . ALA A 1 349 ? -17.644 10.521 -6.247 1.00 83.31 349 ALA A O 1
ATOM 2870 N N . TRP A 1 350 ? -15.700 11.532 -6.758 1.00 86.06 350 TRP A N 1
ATOM 2871 C CA . TRP A 1 350 ? -15.163 10.433 -7.542 1.00 86.06 350 TRP A CA 1
ATOM 2872 C C . TRP A 1 350 ? -14.846 9.199 -6.689 1.00 86.06 350 TRP A C 1
ATOM 2874 O O . TRP A 1 350 ? -15.327 8.119 -7.018 1.00 86.06 350 TRP A O 1
ATOM 2884 N N . LEU A 1 351 ? -14.157 9.334 -5.548 1.00 87.12 351 LEU A N 1
ATOM 2885 C CA . LEU A 1 351 ? -13.902 8.206 -4.637 1.00 87.12 351 LEU A CA 1
ATOM 2886 C C . LEU A 1 351 ? -15.193 7.517 -4.172 1.00 87.12 351 LEU A C 1
ATOM 2888 O O . LEU A 1 351 ? -15.217 6.299 -4.022 1.00 87.12 351 LEU A O 1
ATOM 2892 N N . ARG A 1 352 ? -16.284 8.271 -3.981 1.00 85.44 352 ARG A N 1
ATOM 2893 C CA . ARG A 1 352 ? -17.604 7.718 -3.630 1.00 85.44 352 ARG A CA 1
ATOM 2894 C C . ARG A 1 352 ? -18.219 6.837 -4.714 1.00 85.44 352 ARG A C 1
ATOM 2896 O O . ARG A 1 352 ? -19.102 6.053 -4.390 1.00 85.44 352 ARG A O 1
ATOM 2903 N N . THR A 1 353 ? -17.791 6.976 -5.968 1.00 88.31 353 THR A N 1
ATOM 2904 C CA . THR A 1 353 ? -18.204 6.065 -7.048 1.00 88.31 353 THR A CA 1
ATOM 2905 C C . THR A 1 353 ? -17.477 4.725 -6.995 1.00 88.31 353 THR A C 1
ATOM 2907 O O . THR A 1 353 ? -17.813 3.839 -7.774 1.00 88.31 353 THR A O 1
ATOM 2910 N N . THR A 1 354 ? -16.508 4.574 -6.083 1.00 88.44 354 THR A N 1
ATOM 2911 C CA . THR A 1 354 ? -15.667 3.383 -5.943 1.00 88.44 354 THR A CA 1
ATOM 2912 C C . THR A 1 354 ? -14.976 3.062 -7.275 1.00 88.44 354 THR A C 1
ATOM 2914 O O . THR A 1 354 ? -15.300 2.078 -7.944 1.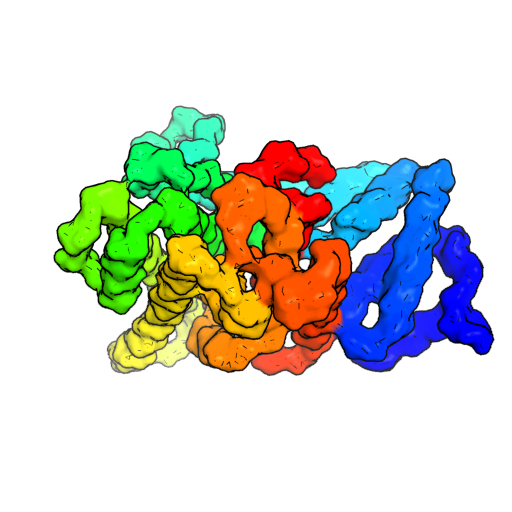00 88.44 354 THR A O 1
ATOM 2917 N N . PRO A 1 355 ? -14.065 3.945 -7.730 1.00 92.25 355 PRO A N 1
ATOM 2918 C CA . PRO A 1 355 ? -13.489 3.836 -9.060 1.00 92.25 355 PRO A CA 1
ATOM 2919 C C . PRO A 1 355 ? -12.659 2.561 -9.209 1.00 92.25 355 PRO A C 1
ATOM 2921 O O . PRO A 1 355 ? -12.064 2.070 -8.251 1.00 92.25 355 PRO A O 1
ATOM 2924 N N . ARG A 1 356 ? -12.575 2.049 -10.442 1.00 93.56 356 ARG A N 1
ATOM 2925 C CA . ARG A 1 356 ? -11.874 0.788 -10.737 1.00 93.56 356 ARG A CA 1
ATOM 2926 C C . ARG A 1 356 ? -10.412 0.797 -10.301 1.00 93.56 356 ARG A C 1
ATOM 2928 O O . ARG A 1 356 ? -9.950 -0.212 -9.794 1.00 93.56 356 ARG A O 1
ATOM 2935 N N . SER A 1 357 ? -9.717 1.928 -10.425 1.00 93.88 357 SER A N 1
ATOM 2936 C CA . SER A 1 357 ? -8.334 2.072 -9.952 1.00 93.88 357 SER A CA 1
ATOM 2937 C C . SER A 1 357 ? -8.212 1.890 -8.438 1.00 93.88 357 SER A C 1
ATOM 2939 O O . SER A 1 357 ? -7.297 1.217 -7.976 1.00 93.88 357 SER A O 1
ATOM 2941 N N . LEU A 1 358 ? -9.157 2.435 -7.665 1.00 95.25 358 LEU A N 1
ATOM 2942 C CA . LEU A 1 358 ? -9.197 2.252 -6.215 1.00 95.25 358 LEU A CA 1
ATOM 2943 C C . LEU A 1 358 ? -9.494 0.797 -5.845 1.00 95.25 358 LEU A C 1
ATOM 2945 O O . LEU A 1 358 ? -8.860 0.266 -4.942 1.00 95.25 358 LEU A O 1
ATOM 2949 N N . MET A 1 359 ? -10.428 0.148 -6.544 1.00 96.88 359 MET A N 1
ATOM 2950 C CA . MET A 1 359 ? -10.743 -1.265 -6.299 1.00 96.88 359 MET A CA 1
ATOM 2951 C C . MET A 1 359 ? -9.600 -2.200 -6.678 1.00 96.88 359 MET A C 1
ATOM 2953 O O . MET A 1 359 ? -9.324 -3.143 -5.942 1.00 96.88 359 MET A O 1
ATOM 2957 N N . ALA A 1 360 ? -8.913 -1.924 -7.785 1.00 97.31 360 ALA A N 1
ATOM 2958 C CA . ALA A 1 360 ? -7.710 -2.641 -8.178 1.00 97.31 360 ALA A CA 1
ATOM 2959 C C . ALA A 1 360 ? -6.627 -2.511 -7.098 1.00 97.31 360 ALA A C 1
ATOM 2961 O O . ALA A 1 360 ? -6.124 -3.516 -6.608 1.00 97.31 360 ALA A O 1
ATOM 2962 N N . CYS A 1 361 ? -6.352 -1.285 -6.640 1.00 97.56 361 CYS A N 1
ATOM 2963 C CA . CYS A 1 361 ? -5.410 -1.048 -5.550 1.00 97.56 361 CYS A CA 1
ATOM 2964 C C . CYS A 1 361 ? -5.822 -1.773 -4.260 1.00 97.56 361 CYS A C 1
ATOM 2966 O O . CYS A 1 361 ? -4.993 -2.443 -3.662 1.00 97.56 361 CYS A O 1
ATOM 2968 N N . ALA A 1 362 ? -7.090 -1.696 -3.844 1.00 97.75 362 ALA A N 1
ATOM 2969 C CA . ALA A 1 362 ? -7.575 -2.383 -2.645 1.00 97.75 362 ALA A CA 1
ATOM 2970 C C . ALA A 1 362 ? -7.485 -3.916 -2.763 1.00 97.75 362 ALA A C 1
ATOM 2972 O O . ALA A 1 362 ? -7.237 -4.599 -1.773 1.00 97.75 362 ALA A O 1
ATOM 2973 N N . THR A 1 363 ? -7.648 -4.453 -3.975 1.00 98.25 363 THR A N 1
ATOM 2974 C CA . THR A 1 363 ? -7.465 -5.882 -4.264 1.00 98.25 363 THR A CA 1
ATOM 2975 C C . THR A 1 363 ? -6.007 -6.294 -4.132 1.00 98.25 363 THR A C 1
ATOM 2977 O O . THR A 1 363 ? -5.736 -7.278 -3.455 1.00 98.25 363 THR A O 1
ATOM 2980 N N . ILE A 1 364 ? -5.070 -5.516 -4.680 1.00 97.50 364 ILE A N 1
ATOM 2981 C CA . ILE A 1 364 ? -3.629 -5.755 -4.494 1.00 97.50 364 ILE A CA 1
ATOM 2982 C C . ILE A 1 364 ? -3.281 -5.697 -3.000 1.00 97.50 364 ILE A C 1
ATOM 2984 O O . ILE A 1 364 ? -2.729 -6.653 -2.470 1.00 97.50 364 ILE A O 1
ATOM 2988 N N . PHE A 1 365 ? -3.702 -4.629 -2.307 1.00 96.12 365 PHE A N 1
ATOM 2989 C CA . PHE A 1 365 ? -3.510 -4.447 -0.862 1.00 96.12 365 PHE A CA 1
ATOM 2990 C C . PHE A 1 365 ? -3.898 -5.676 -0.056 1.00 96.12 365 PHE A C 1
ATOM 2992 O O . PHE A 1 365 ? -3.146 -6.106 0.810 1.00 96.12 365 PHE A O 1
ATOM 2999 N N . ARG A 1 366 ? -5.097 -6.202 -0.311 1.00 97.50 366 ARG A N 1
ATOM 3000 C CA . ARG A 1 366 ? -5.642 -7.282 0.497 1.00 97.50 366 ARG A CA 1
ATOM 3001 C C . ARG A 1 366 ? -5.023 -8.626 0.158 1.00 97.50 366 ARG A C 1
ATOM 3003 O O . ARG A 1 366 ? -4.539 -9.308 1.048 1.00 97.50 366 ARG A O 1
ATOM 3010 N N . LEU A 1 367 ? -4.990 -8.986 -1.119 1.00 97.25 367 LEU A N 1
ATOM 3011 C CA . LEU A 1 367 ? -4.540 -10.318 -1.510 1.00 97.25 367 LEU A CA 1
ATOM 3012 C C . LEU A 1 367 ? -3.044 -10.524 -1.250 1.00 97.25 367 LEU A C 1
ATOM 3014 O O . LEU A 1 367 ? -2.653 -11.619 -0.859 1.00 97.25 367 LEU A O 1
ATOM 3018 N N . VAL A 1 368 ? -2.215 -9.491 -1.443 1.00 95.69 368 VAL A N 1
ATOM 3019 C CA . VAL A 1 368 ? -0.774 -9.581 -1.162 1.00 95.69 368 VAL A CA 1
ATOM 3020 C C . VAL A 1 368 ? -0.511 -9.722 0.343 1.00 95.69 368 VAL A C 1
ATOM 3022 O O . VAL A 1 368 ? 0.295 -10.568 0.727 1.00 95.69 368 VAL A O 1
ATOM 3025 N N . ASP A 1 369 ? -1.223 -8.962 1.183 1.00 95.31 369 ASP A N 1
ATOM 3026 C CA . ASP A 1 369 ? -1.156 -9.082 2.647 1.00 95.31 369 ASP A CA 1
ATOM 3027 C C . ASP A 1 369 ? -1.589 -10.484 3.099 1.00 95.31 369 ASP A C 1
ATOM 3029 O O . ASP A 1 369 ? -0.785 -11.186 3.703 1.00 95.31 369 ASP A O 1
ATOM 3033 N N . ASP A 1 370 ? -2.769 -10.963 2.681 1.00 96.25 370 ASP A N 1
ATOM 3034 C CA . ASP A 1 370 ? -3.283 -12.291 3.058 1.00 96.25 370 ASP A CA 1
ATOM 3035 C C . ASP A 1 370 ? -2.328 -13.434 2.678 1.00 96.25 370 ASP A C 1
ATOM 3037 O O . ASP A 1 370 ? -2.228 -14.428 3.397 1.00 96.25 370 ASP A O 1
ATOM 3041 N N . ILE A 1 371 ? -1.623 -13.329 1.543 1.00 95.50 371 ILE A N 1
ATOM 3042 C CA . ILE A 1 371 ? -0.606 -14.316 1.152 1.00 95.50 371 ILE A CA 1
ATOM 3043 C C . ILE A 1 371 ? 0.580 -14.280 2.123 1.00 95.50 371 ILE A C 1
ATOM 3045 O O . ILE A 1 371 ? 1.072 -15.334 2.530 1.00 95.50 371 ILE A O 1
ATOM 3049 N N . ALA A 1 372 ? 1.073 -13.086 2.447 1.00 93.38 372 ALA A N 1
ATOM 3050 C CA . ALA A 1 372 ? 2.277 -12.890 3.244 1.00 93.38 372 ALA A CA 1
ATOM 3051 C C . ALA A 1 372 ? 2.059 -13.177 4.738 1.00 93.38 372 ALA A C 1
ATOM 3053 O O . ALA A 1 372 ? 2.954 -13.696 5.407 1.00 93.38 372 ALA A O 1
ATOM 3054 N N . THR A 1 373 ? 0.875 -12.873 5.269 1.00 92.31 373 THR A N 1
ATOM 3055 C CA . THR A 1 373 ? 0.565 -13.001 6.697 1.00 92.31 373 THR A CA 1
ATOM 3056 C C . THR A 1 373 ? -0.057 -14.346 7.064 1.00 92.31 373 THR A C 1
ATOM 3058 O O . THR A 1 373 ? -0.056 -14.696 8.246 1.00 92.31 373 THR A O 1
ATOM 3061 N N . TYR A 1 374 ? -0.505 -15.147 6.085 1.00 94.19 374 TYR A N 1
ATOM 3062 C CA . TYR A 1 374 ? -1.247 -16.396 6.304 1.00 94.19 374 TYR A CA 1
ATOM 3063 C C . TYR A 1 374 ? -0.653 -17.305 7.392 1.00 94.19 374 TYR A C 1
ATOM 3065 O O . TYR A 1 374 ? -1.351 -17.698 8.327 1.00 94.19 374 TYR A O 1
ATOM 3073 N N . GLU A 1 375 ? 0.634 -17.655 7.290 1.00 91.06 375 GLU A N 1
ATOM 3074 C CA . GLU A 1 375 ? 1.259 -18.606 8.224 1.00 91.06 375 GLU A CA 1
ATOM 3075 C C . GLU A 1 375 ? 1.373 -18.022 9.642 1.00 91.06 375 GLU A C 1
ATOM 3077 O O . GLU A 1 375 ? 1.188 -18.731 10.636 1.00 91.06 375 GLU A O 1
ATOM 3082 N N . VAL A 1 376 ? 1.630 -16.715 9.750 1.00 88.94 376 VAL A N 1
ATOM 3083 C CA . VAL A 1 376 ? 1.732 -16.009 11.035 1.00 88.94 376 VAL A CA 1
ATOM 3084 C C . VAL A 1 376 ? 0.358 -15.898 11.691 1.00 88.94 376 VAL A C 1
ATOM 3086 O O . VAL A 1 376 ? 0.205 -16.216 12.873 1.00 88.94 376 VAL A O 1
ATOM 3089 N N . GLU A 1 377 ? -0.659 -15.499 10.930 1.00 89.81 377 GLU A N 1
ATOM 3090 C CA . GLU A 1 377 ? -2.045 -15.412 11.389 1.00 89.81 377 GLU A CA 1
ATOM 3091 C C . GLU A 1 377 ? -2.567 -16.776 11.837 1.00 89.81 377 GLU A C 1
ATOM 3093 O O . GLU A 1 377 ? -3.117 -16.909 12.937 1.00 89.81 377 GLU A O 1
ATOM 3098 N N . LYS A 1 378 ? -2.317 -17.821 11.041 1.00 89.44 378 LYS A N 1
ATOM 3099 C CA . LYS A 1 378 ? -2.710 -19.185 11.391 1.00 89.44 378 LYS A CA 1
ATOM 3100 C C . LYS A 1 378 ? -2.012 -19.663 12.662 1.00 89.44 378 LYS A C 1
ATOM 3102 O O . LYS A 1 378 ? -2.659 -20.252 13.529 1.00 89.44 378 LYS A O 1
ATOM 3107 N N . GLY A 1 379 ? -0.723 -19.352 12.818 1.00 87.81 379 GLY A N 1
ATOM 3108 C CA . GLY A 1 379 ? 0.046 -19.629 14.033 1.00 87.81 379 GLY A CA 1
ATOM 3109 C C . GLY A 1 379 ? -0.486 -18.910 15.281 1.00 87.81 379 GLY A C 1
ATOM 3110 O O . GLY A 1 379 ? -0.418 -19.460 16.381 1.00 87.81 379 GLY A O 1
ATOM 3111 N N . ARG A 1 380 ? -1.083 -17.719 15.120 1.00 85.56 380 ARG A N 1
ATOM 3112 C CA . ARG A 1 380 ? -1.785 -16.976 16.187 1.00 85.56 380 ARG A CA 1
ATOM 3113 C C . ARG A 1 380 ? -3.180 -17.531 16.506 1.00 85.56 380 ARG A C 1
ATOM 3115 O O . ARG A 1 380 ? -3.800 -17.085 17.470 1.00 85.56 380 ARG A O 1
ATOM 3122 N N . GLY A 1 381 ? -3.662 -18.507 15.737 1.00 85.50 381 GLY A N 1
ATOM 3123 C CA . GLY A 1 381 ? -4.983 -19.110 15.896 1.00 85.50 381 GLY A CA 1
ATOM 3124 C C . GLY A 1 381 ? -6.095 -18.392 15.134 1.00 85.50 381 GLY A C 1
ATOM 3125 O O . GLY A 1 381 ? -7.262 -18.670 15.407 1.00 85.50 381 GLY A O 1
ATOM 3126 N N . GLN A 1 382 ? -5.768 -17.494 14.193 1.00 85.81 382 GLN A N 1
ATOM 3127 C CA . GLN A 1 382 ? -6.767 -16.893 13.310 1.00 85.81 382 GLN A CA 1
ATOM 3128 C C . GLN A 1 382 ? -7.428 -17.980 12.458 1.00 85.81 382 GLN A C 1
ATOM 3130 O O . GLN A 1 382 ? -6.768 -18.810 11.826 1.00 85.81 382 GLN A O 1
ATOM 3135 N N . ILE A 1 383 ? -8.757 -17.992 12.469 1.00 84.06 383 ILE A N 1
ATOM 3136 C CA . ILE A 1 383 ? -9.565 -18.985 11.751 1.00 84.06 383 ILE A CA 1
ATOM 3137 C C . ILE A 1 383 ? -10.223 -18.423 10.492 1.00 84.06 383 ILE A C 1
ATOM 3139 O O . ILE A 1 383 ? -10.629 -19.209 9.645 1.00 84.06 383 ILE A O 1
ATOM 3143 N N . ALA A 1 384 ? -10.338 -17.096 10.388 1.00 88.94 384 ALA A N 1
ATOM 3144 C CA . ALA A 1 384 ? -11.072 -16.377 9.351 1.00 88.94 384 ALA A CA 1
ATOM 3145 C C . ALA A 1 384 ? -10.122 -15.555 8.471 1.00 88.94 384 ALA A C 1
ATOM 3147 O O . ALA A 1 384 ? -10.353 -14.375 8.227 1.00 88.94 384 ALA A O 1
ATOM 3148 N N . THR A 1 385 ? -9.032 -16.180 8.022 1.00 93.38 385 THR A N 1
ATOM 3149 C CA . THR A 1 385 ? -8.119 -15.572 7.043 1.00 93.38 385 THR A CA 1
ATOM 3150 C C . THR A 1 385 ? -8.713 -15.692 5.638 1.00 93.38 385 THR A C 1
ATOM 3152 O O . THR A 1 385 ? -9.504 -16.607 5.372 1.00 93.38 385 THR A O 1
ATOM 3155 N N . GLY A 1 386 ? -8.332 -14.808 4.712 1.00 95.38 386 GLY A N 1
ATOM 3156 C CA . GLY A 1 386 ? -8.855 -14.843 3.341 1.00 95.38 386 GLY A CA 1
ATOM 3157 C C . GLY A 1 386 ? -8.605 -16.179 2.639 1.00 95.38 386 GLY A C 1
ATOM 3158 O O . GLY A 1 386 ? -9.508 -16.739 2.011 1.00 95.38 386 GLY A O 1
ATOM 3159 N N . ILE A 1 387 ? -7.408 -16.744 2.824 1.00 96.62 387 ILE A N 1
ATOM 3160 C CA . ILE A 1 387 ? -7.024 -18.054 2.281 1.00 96.62 387 ILE A CA 1
ATOM 3161 C C . ILE A 1 387 ? -7.907 -19.179 2.847 1.00 96.62 387 ILE A C 1
ATOM 3163 O O . ILE A 1 387 ? -8.377 -20.014 2.078 1.00 96.62 387 ILE A O 1
ATOM 3167 N N . GLU A 1 388 ? -8.199 -19.189 4.154 1.00 95.88 388 GLU A N 1
ATOM 3168 C CA . GLU A 1 388 ? -9.094 -20.190 4.766 1.00 95.88 388 GLU A CA 1
ATOM 3169 C C . GLU A 1 388 ? -10.524 -20.093 4.226 1.00 95.88 388 GLU A C 1
ATOM 3171 O O . GLU A 1 388 ? -11.141 -21.114 3.903 1.00 95.88 388 GLU A O 1
ATOM 3176 N N . CYS A 1 389 ? -11.042 -18.868 4.084 1.00 96.69 389 CYS A N 1
ATOM 3177 C CA . CYS A 1 389 ? -12.364 -18.629 3.506 1.00 96.69 389 CYS A CA 1
ATOM 3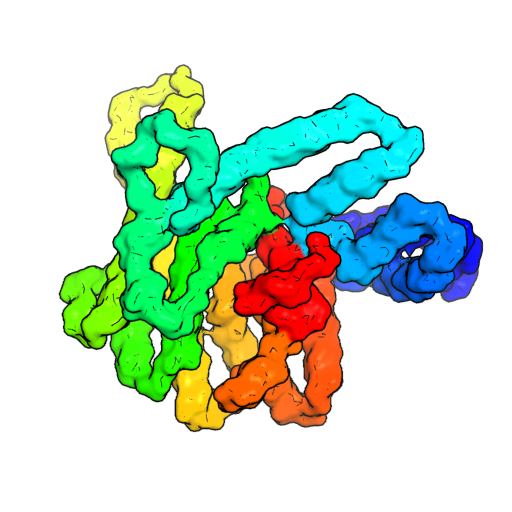178 C C . CYS A 1 389 ? -12.444 -19.222 2.089 1.00 96.69 389 CYS A C 1
ATOM 3180 O O . CYS A 1 389 ? -13.366 -19.979 1.779 1.00 96.69 389 CYS A O 1
ATOM 3182 N N . TYR A 1 390 ? -11.429 -18.953 1.260 1.00 97.44 390 TYR A N 1
ATOM 3183 C CA . TYR A 1 390 ? -11.359 -19.442 -0.116 1.00 97.44 390 TYR A CA 1
ATOM 3184 C C . TYR A 1 390 ? -11.217 -20.969 -0.202 1.00 97.44 390 TYR A C 1
ATOM 3186 O O . TYR A 1 390 ? -11.945 -21.626 -0.950 1.00 97.44 390 TYR A O 1
ATOM 3194 N N . MET A 1 391 ? -10.300 -21.552 0.578 1.00 97.12 391 MET A N 1
ATOM 3195 C CA . MET A 1 391 ? -10.067 -23.000 0.611 1.00 97.12 391 MET A CA 1
ATOM 3196 C C . MET A 1 391 ? -11.344 -23.761 0.963 1.00 97.12 391 MET A C 1
ATOM 3198 O O . MET A 1 391 ? -11.669 -24.757 0.312 1.00 97.12 391 MET A O 1
ATOM 3202 N N . LYS A 1 392 ? -12.084 -23.280 1.970 1.00 95.50 392 LYS A N 1
ATOM 3203 C CA . LYS A 1 392 ? -13.317 -23.920 2.433 1.00 95.50 392 LYS A CA 1
ATOM 3204 C C . LYS A 1 392 ? -14.458 -23.795 1.430 1.00 95.50 392 LYS A C 1
ATOM 3206 O O . LYS A 1 392 ? -15.163 -24.778 1.214 1.00 95.50 392 LYS A O 1
ATOM 3211 N N . GLU A 1 393 ? -14.655 -22.620 0.840 1.00 96.81 393 GLU A N 1
ATOM 3212 C CA . GLU A 1 393 ? -15.750 -22.389 -0.108 1.00 96.81 393 GLU A CA 1
ATOM 3213 C C . GLU A 1 393 ? -15.549 -23.155 -1.421 1.00 96.81 393 GLU A C 1
ATOM 3215 O O . GLU A 1 393 ? -16.477 -23.789 -1.926 1.00 96.81 393 GLU A O 1
ATOM 3220 N N . HIS A 1 394 ? -14.325 -23.156 -1.952 1.00 96.50 394 HIS A N 1
ATOM 3221 C CA . HIS A 1 394 ? -14.024 -23.754 -3.254 1.00 96.50 394 HIS A CA 1
ATOM 3222 C C . HIS A 1 394 ? -13.463 -25.180 -3.176 1.00 96.50 394 HIS A C 1
ATOM 3224 O O . HIS A 1 394 ? -13.202 -25.785 -4.218 1.00 96.50 394 HIS A O 1
ATOM 3230 N N . ASN A 1 395 ? -13.292 -25.730 -1.968 1.00 96.38 395 ASN A N 1
ATOM 3231 C CA . ASN A 1 395 ? -12.680 -27.038 -1.718 1.00 96.38 395 ASN A CA 1
ATOM 3232 C C . ASN A 1 395 ? -11.307 -27.174 -2.410 1.00 96.38 395 ASN A C 1
ATOM 3234 O O . ASN A 1 395 ? -11.068 -28.093 -3.197 1.00 96.38 395 ASN A O 1
ATOM 3238 N N . LYS A 1 396 ? -10.431 -26.201 -2.139 1.00 96.88 396 LYS A N 1
ATOM 3239 C CA . LYS A 1 396 ? -9.101 -26.042 -2.747 1.00 96.88 396 LYS A CA 1
ATOM 3240 C C . LYS A 1 396 ? -7.985 -26.234 -1.726 1.00 96.88 396 LYS A C 1
ATOM 3242 O O . LYS A 1 396 ? -8.179 -25.980 -0.537 1.00 96.88 396 LYS A O 1
ATOM 3247 N N . SER A 1 397 ? -6.811 -26.674 -2.184 1.00 97.31 397 SER A N 1
ATOM 3248 C CA . SER A 1 397 ? -5.613 -26.707 -1.338 1.00 97.31 397 SER A CA 1
ATOM 3249 C C . SER A 1 397 ? -5.116 -25.290 -1.026 1.00 97.31 397 SER A C 1
ATOM 3251 O O . SER A 1 397 ? -5.485 -24.321 -1.695 1.00 97.31 397 SER A O 1
ATOM 3253 N N . LYS A 1 398 ? -4.237 -25.168 -0.025 1.00 96.12 398 LYS A N 1
ATOM 3254 C CA . LYS A 1 398 ? -3.573 -23.901 0.308 1.00 96.12 398 LYS A CA 1
ATOM 3255 C C . LYS A 1 398 ? -2.798 -23.346 -0.886 1.00 96.12 398 LYS A C 1
ATOM 3257 O O . LYS A 1 398 ? -2.880 -22.162 -1.185 1.00 96.12 398 LYS A O 1
ATOM 3262 N N . GLU A 1 399 ? -2.065 -24.206 -1.582 1.00 96.56 399 GLU A N 1
ATOM 3263 C CA . GLU A 1 399 ? -1.235 -23.846 -2.732 1.00 96.56 399 GLU A CA 1
ATOM 3264 C C . GLU A 1 399 ? -2.094 -23.374 -3.910 1.00 96.56 399 GLU A C 1
ATOM 3266 O O . GLU A 1 399 ? -1.748 -22.393 -4.570 1.00 96.56 399 GLU A O 1
ATOM 3271 N N . GLU A 1 400 ? -3.237 -24.027 -4.149 1.00 97.56 400 GLU A N 1
ATOM 3272 C CA . GLU A 1 400 ? -4.209 -23.586 -5.154 1.00 97.56 400 GLU A CA 1
ATOM 3273 C C . GLU A 1 400 ? -4.823 -22.227 -4.783 1.00 97.56 400 GLU A C 1
ATOM 3275 O O . GLU A 1 400 ? -4.927 -21.355 -5.642 1.00 97.56 400 GLU A O 1
ATOM 3280 N N . ALA A 1 401 ? -5.183 -22.017 -3.512 1.00 97.25 401 ALA A N 1
ATOM 3281 C CA . ALA A 1 401 ? -5.729 -20.749 -3.024 1.00 97.25 401 ALA A CA 1
ATOM 3282 C C . ALA A 1 401 ? -4.713 -19.598 -3.128 1.00 97.25 401 ALA A C 1
ATOM 3284 O O . ALA A 1 401 ? -5.032 -18.531 -3.648 1.00 97.25 401 ALA A O 1
ATOM 3285 N N . MET A 1 402 ? -3.465 -19.825 -2.708 1.00 96.12 402 MET A N 1
ATOM 3286 C CA . MET A 1 402 ? -2.381 -18.845 -2.844 1.00 96.12 402 MET A CA 1
ATOM 3287 C C . MET A 1 402 ? -2.105 -18.504 -4.312 1.00 96.12 402 MET A C 1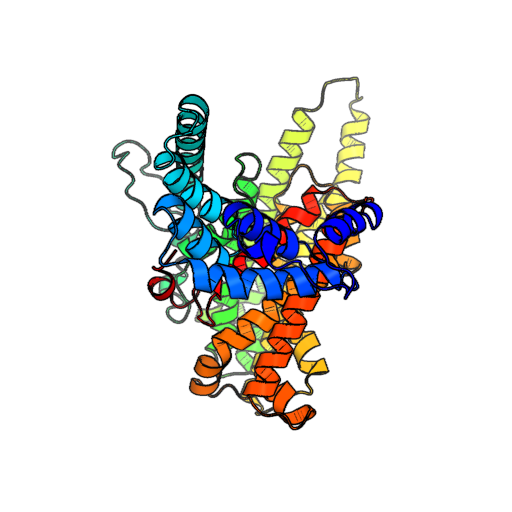
ATOM 3289 O O . MET A 1 402 ? -1.877 -17.341 -4.639 1.00 96.12 402 MET A O 1
ATOM 3293 N N . SER A 1 403 ? -2.135 -19.500 -5.203 1.00 96.69 403 SER A N 1
ATOM 3294 C CA . SER A 1 403 ? -1.946 -19.281 -6.643 1.00 96.69 403 SER A CA 1
ATOM 3295 C C . SER A 1 403 ? -3.086 -18.458 -7.244 1.00 96.69 403 SER A C 1
ATOM 3297 O O . SER A 1 403 ? -2.829 -17.541 -8.021 1.00 96.69 403 SER A O 1
ATOM 3299 N N . GLU A 1 404 ? -4.330 -18.721 -6.838 1.00 97.44 404 GLU A N 1
ATOM 3300 C CA . GLU A 1 404 ? -5.484 -17.910 -7.235 1.00 97.44 404 GLU A CA 1
ATOM 3301 C C . GLU A 1 404 ? -5.342 -16.455 -6.762 1.00 97.44 404 GLU A C 1
ATOM 3303 O O . GLU A 1 404 ? -5.591 -15.527 -7.529 1.00 97.44 404 GLU A O 1
ATOM 3308 N N . PHE A 1 405 ? -4.929 -16.229 -5.511 1.00 97.50 405 PHE A N 1
ATOM 3309 C CA . PHE A 1 405 ? -4.771 -14.874 -4.975 1.00 97.50 405 PHE A CA 1
ATOM 3310 C C . PHE A 1 405 ? -3.692 -14.097 -5.733 1.00 97.50 405 PHE A C 1
ATOM 3312 O O . PHE A 1 405 ? -3.906 -12.931 -6.065 1.00 97.50 405 PHE A O 1
ATOM 3319 N N . LYS A 1 406 ? -2.573 -14.752 -6.078 1.00 95.94 406 LYS A N 1
ATOM 3320 C CA . LYS A 1 406 ? -1.528 -14.166 -6.933 1.00 95.94 406 LYS A CA 1
ATOM 3321 C C . LYS A 1 406 ? -2.082 -13.786 -8.305 1.00 95.94 406 LYS A C 1
ATOM 3323 O O . LYS A 1 406 ? -1.933 -12.639 -8.714 1.00 95.94 406 LYS A O 1
ATOM 3328 N N . ALA A 1 407 ? -2.803 -14.695 -8.963 1.00 96.56 407 ALA A N 1
ATOM 3329 C CA . ALA A 1 407 ? -3.416 -14.425 -10.264 1.00 96.56 407 ALA A CA 1
ATOM 3330 C C . ALA A 1 407 ? -4.409 -13.246 -10.207 1.00 96.56 407 ALA A C 1
ATOM 3332 O O . ALA A 1 407 ? -4.401 -12.374 -11.074 1.00 96.56 407 ALA A O 1
ATOM 3333 N N . ARG A 1 408 ? -5.226 -13.159 -9.149 1.00 97.38 408 ARG A N 1
ATOM 3334 C CA . ARG A 1 408 ? -6.153 -12.034 -8.934 1.00 97.38 408 ARG A CA 1
ATOM 3335 C C . ARG A 1 408 ? -5.435 -10.712 -8.661 1.00 97.38 408 ARG A C 1
ATOM 3337 O O . ARG A 1 408 ? -5.905 -9.672 -9.122 1.00 97.38 408 ARG A O 1
ATOM 3344 N N . ALA A 1 409 ? -4.316 -10.732 -7.937 1.00 96.50 409 ALA A N 1
ATOM 3345 C CA . ALA A 1 409 ? -3.487 -9.548 -7.717 1.00 96.50 409 ALA A CA 1
ATOM 3346 C C . ALA A 1 409 ? -2.830 -9.065 -9.025 1.00 96.50 409 ALA A C 1
ATOM 3348 O O . ALA A 1 409 ? -2.856 -7.869 -9.320 1.00 96.50 409 ALA A O 1
ATOM 3349 N N . GLU A 1 410 ? -2.330 -9.979 -9.862 1.00 95.38 410 GLU A N 1
ATOM 3350 C CA . GLU A 1 410 ? -1.813 -9.659 -11.201 1.00 95.38 410 GLU A CA 1
ATOM 3351 C C . GLU A 1 410 ? -2.898 -9.059 -12.109 1.00 95.38 410 GLU A C 1
ATOM 3353 O O . GLU A 1 410 ? -2.679 -8.054 -12.792 1.00 95.38 410 GLU A O 1
ATOM 3358 N N . ASP A 1 411 ? -4.104 -9.624 -12.083 1.00 96.88 411 ASP A N 1
ATOM 3359 C CA . ASP A 1 411 ? -5.252 -9.091 -12.814 1.00 96.88 411 ASP A CA 1
ATOM 3360 C C . ASP A 1 411 ? -5.667 -7.697 -12.326 1.00 96.88 411 ASP A C 1
ATOM 3362 O O . ASP A 1 411 ? -6.067 -6.848 -13.132 1.00 96.88 411 ASP A O 1
ATOM 3366 N N . ALA A 1 412 ? -5.559 -7.436 -11.023 1.00 97.56 412 ALA A N 1
ATOM 3367 C CA . ALA A 1 412 ? -5.793 -6.117 -10.454 1.00 97.56 412 ALA A CA 1
ATOM 3368 C C . ALA A 1 412 ? -4.723 -5.108 -10.909 1.00 97.56 412 ALA A C 1
ATOM 3370 O O . ALA A 1 412 ? -5.066 -3.979 -11.265 1.00 97.56 412 ALA A O 1
ATOM 3371 N N . TRP A 1 413 ? -3.452 -5.511 -11.013 1.00 96.94 413 TRP A N 1
ATOM 3372 C CA . TRP A 1 413 ? -2.402 -4.687 -11.626 1.00 96.94 413 TRP A CA 1
ATOM 3373 C C . TRP A 1 413 ? -2.727 -4.325 -13.082 1.00 96.94 413 TRP A C 1
ATOM 3375 O O . TRP A 1 413 ? -2.635 -3.154 -13.462 1.00 96.94 413 TRP A O 1
ATOM 3385 N N . LYS A 1 414 ? -3.210 -5.284 -13.883 1.00 95.88 414 LYS A N 1
ATOM 3386 C CA . LYS A 1 414 ? -3.671 -5.032 -15.263 1.00 95.88 414 LYS A CA 1
ATOM 3387 C C . LYS A 1 414 ? -4.834 -4.035 -15.320 1.00 95.88 414 LYS A C 1
ATOM 3389 O O . LYS A 1 414 ? -4.878 -3.182 -16.213 1.00 95.88 414 LYS A O 1
ATOM 3394 N N . ASP A 1 415 ? -5.779 -4.116 -14.382 1.00 95.44 415 ASP A N 1
ATOM 3395 C CA . ASP A 1 415 ? -6.886 -3.157 -14.282 1.00 95.44 415 ASP A CA 1
ATOM 3396 C C . ASP A 1 415 ? -6.390 -1.752 -13.905 1.00 95.44 415 ASP A C 1
ATOM 3398 O O . ASP A 1 415 ? -6.832 -0.762 -14.494 1.00 95.44 415 ASP A O 1
ATOM 3402 N N . LEU A 1 416 ? -5.430 -1.651 -12.984 1.00 94.56 416 LEU A N 1
ATOM 3403 C CA . LEU A 1 416 ? -4.820 -0.382 -12.591 1.00 94.56 416 LEU A CA 1
ATOM 3404 C C . LEU A 1 416 ? -4.039 0.263 -13.749 1.00 94.56 416 LEU A C 1
ATOM 3406 O O . LEU A 1 416 ? -4.244 1.443 -14.042 1.00 94.56 416 LEU A O 1
ATOM 3410 N N . ASN A 1 417 ? -3.230 -0.516 -14.473 1.00 93.94 417 ASN A N 1
ATOM 3411 C CA . ASN A 1 417 ? -2.511 -0.084 -15.680 1.00 93.94 417 ASN A CA 1
ATOM 3412 C C . ASN A 1 417 ? -3.465 0.469 -16.746 1.00 93.94 417 ASN A C 1
ATOM 3414 O O . ASN A 1 417 ? -3.204 1.491 -17.392 1.00 93.94 417 ASN A O 1
ATOM 3418 N N . LYS A 1 418 ? -4.623 -0.174 -16.906 1.00 91.81 418 LYS A N 1
ATOM 3419 C CA . LYS A 1 418 ? -5.658 0.274 -17.835 1.00 91.81 418 LYS A CA 1
ATOM 3420 C C . LYS A 1 418 ? -6.242 1.626 -17.443 1.00 91.81 418 LYS A C 1
ATOM 3422 O O . LYS A 1 418 ? -6.531 2.429 -18.324 1.00 91.81 418 LYS A O 1
ATOM 3427 N N . GLU A 1 419 ? -6.434 1.900 -16.157 1.00 90.00 419 GLU A N 1
ATOM 3428 C CA . GLU A 1 419 ? -6.909 3.218 -15.719 1.00 90.00 419 GLU A CA 1
ATOM 3429 C C . GLU A 1 419 ? -5.826 4.301 -15.853 1.00 90.00 419 GLU A C 1
ATOM 3431 O O . GLU A 1 419 ? -6.153 5.423 -16.232 1.00 90.00 419 GLU A O 1
ATOM 3436 N N . LEU A 1 420 ? -4.548 3.965 -15.634 1.00 88.06 420 LEU A N 1
ATOM 3437 C CA . LEU A 1 420 ? -3.413 4.887 -15.807 1.00 88.06 420 LEU A CA 1
ATOM 3438 C C . LEU A 1 420 ? -3.187 5.311 -17.266 1.00 88.06 420 LEU A C 1
ATOM 3440 O O . LEU A 1 420 ? -2.659 6.387 -17.525 1.00 88.06 420 LEU A O 1
ATOM 3444 N N . THR A 1 421 ? -3.579 4.475 -18.227 1.00 81.44 421 THR A N 1
ATOM 3445 C CA . THR A 1 421 ? -3.322 4.705 -19.659 1.00 81.44 421 THR A CA 1
ATOM 3446 C C . THR A 1 421 ? -4.481 5.360 -20.409 1.00 81.44 421 THR A C 1
ATOM 3448 O O . THR A 1 421 ? -4.302 5.793 -21.551 1.00 81.44 421 THR A O 1
ATOM 3451 N N . LYS A 1 422 ? -5.674 5.443 -19.810 1.00 76.94 422 LYS A N 1
ATOM 3452 C CA . LYS A 1 422 ? -6.818 6.114 -20.437 1.00 76.94 422 LYS A CA 1
ATOM 3453 C C . LYS A 1 422 ? -6.622 7.632 -20.425 1.00 76.94 422 LYS A C 1
ATOM 3455 O O . LYS A 1 422 ? -6.186 8.177 -19.413 1.00 76.94 422 LYS A O 1
ATOM 3460 N N . PRO A 1 423 ? -7.075 8.347 -21.471 1.00 63.94 423 PRO A N 1
ATOM 3461 C CA . PRO A 1 423 ? -7.389 9.764 -21.348 1.00 63.94 423 PRO A CA 1
ATOM 3462 C C . PRO A 1 423 ? -8.560 9.880 -20.364 1.00 63.94 423 PRO A C 1
ATOM 3464 O O . PRO A 1 423 ? -9.723 9.721 -20.733 1.00 63.94 423 PRO A O 1
ATOM 3467 N N . THR A 1 424 ? -8.262 10.033 -19.078 1.00 62.38 424 THR A N 1
ATOM 3468 C CA . THR A 1 424 ? -9.295 10.167 -18.053 1.00 62.38 424 THR A CA 1
ATOM 3469 C C . THR A 1 424 ? -9.726 11.628 -17.963 1.00 62.38 424 THR A C 1
ATOM 3471 O O . THR A 1 424 ? -8.939 12.548 -18.170 1.00 62.38 424 THR A O 1
ATOM 3474 N N . SER A 1 425 ? -10.999 11.872 -17.640 1.00 57.22 425 SER A N 1
ATOM 3475 C CA . SER A 1 425 ? -11.505 13.218 -17.322 1.00 57.22 425 SER A CA 1
ATOM 3476 C C . SER A 1 425 ? -11.003 13.735 -15.967 1.00 57.22 425 SER A C 1
ATOM 3478 O O . SER A 1 425 ? -11.461 14.767 -15.485 1.00 57.22 425 SER A O 1
ATOM 3480 N N . ILE A 1 426 ? -10.137 12.968 -15.308 1.00 63.09 426 ILE A N 1
ATOM 3481 C CA . ILE A 1 426 ? -9.674 13.162 -13.945 1.00 63.09 426 ILE A CA 1
ATOM 3482 C C . ILE A 1 426 ? -8.191 13.466 -14.020 1.00 63.09 426 ILE A C 1
ATOM 3484 O O . ILE A 1 426 ? -7.472 12.912 -14.843 1.00 63.09 426 ILE A O 1
ATOM 3488 N N . SER A 1 427 ? -7.734 14.376 -13.168 1.00 69.69 427 SER A N 1
ATOM 3489 C CA . SER A 1 427 ? -6.322 14.714 -13.126 1.00 69.69 427 SER A CA 1
ATOM 3490 C C . SER A 1 427 ? -5.481 13.472 -12.808 1.00 69.69 427 SER A C 1
ATOM 3492 O O . SER A 1 427 ? -5.753 12.777 -11.828 1.00 69.69 427 SER A O 1
ATOM 3494 N N . GLU A 1 428 ? -4.430 13.240 -13.599 1.00 76.00 428 GLU A N 1
ATOM 3495 C CA . GLU A 1 428 ? -3.378 12.237 -13.362 1.00 76.00 428 GLU A CA 1
ATOM 3496 C C . GLU A 1 428 ? -2.889 12.247 -11.902 1.00 76.00 428 GLU A C 1
ATOM 3498 O O . GLU A 1 428 ? -2.620 11.202 -11.310 1.00 76.00 428 GLU A O 1
ATOM 3503 N N . HIS A 1 429 ? -2.901 13.427 -11.273 1.00 81.00 429 HIS A N 1
ATOM 3504 C CA . HIS A 1 429 ? -2.569 13.631 -9.868 1.00 81.00 429 HIS A CA 1
ATOM 3505 C C . HIS A 1 429 ? -3.393 12.773 -8.887 1.00 81.00 429 HIS A C 1
ATOM 3507 O O . HIS A 1 429 ? -2.904 12.503 -7.797 1.00 81.00 429 HIS A O 1
ATOM 3513 N N . LEU A 1 430 ? -4.604 12.312 -9.228 1.00 86.38 430 LEU A N 1
ATOM 3514 C CA . LEU A 1 430 ? -5.383 11.409 -8.360 1.00 86.38 430 LEU A CA 1
ATOM 3515 C C . LEU A 1 430 ? -5.018 9.934 -8.524 1.00 86.38 430 LEU A C 1
ATOM 3517 O O . LEU A 1 430 ? -5.195 9.158 -7.587 1.00 86.38 430 LEU A O 1
ATOM 3521 N N . LEU A 1 431 ? -4.523 9.537 -9.696 1.00 90.25 431 LEU A N 1
ATOM 3522 C CA . LEU A 1 431 ? -4.167 8.146 -9.968 1.00 90.25 431 LEU A CA 1
ATOM 3523 C C . LEU A 1 431 ? -2.781 7.801 -9.423 1.00 90.25 431 LEU A C 1
ATOM 3525 O O . LEU A 1 431 ? -2.593 6.696 -8.924 1.00 90.25 431 LEU A O 1
ATOM 3529 N N . VAL A 1 432 ? -1.844 8.755 -9.443 1.00 91.25 432 VAL A N 1
ATOM 3530 C CA . VAL A 1 432 ? -0.467 8.542 -8.970 1.00 91.25 432 VAL A CA 1
ATOM 3531 C C . VAL A 1 432 ? -0.400 8.071 -7.504 1.00 91.25 432 VAL A C 1
ATOM 3533 O O . VAL A 1 432 ? 0.255 7.057 -7.253 1.00 91.25 432 VAL A O 1
ATOM 3536 N N . PRO A 1 433 ? -1.092 8.700 -6.527 1.00 94.38 433 PRO A N 1
ATOM 3537 C CA . PRO A 1 433 ? -1.103 8.208 -5.150 1.00 94.38 433 PRO A CA 1
ATOM 3538 C C . PRO A 1 433 ? -1.679 6.795 -5.025 1.00 94.38 433 PRO A C 1
ATOM 3540 O O . PRO A 1 433 ? -1.147 5.994 -4.267 1.00 94.38 433 PRO A O 1
ATOM 3543 N N . ILE A 1 434 ? -2.725 6.469 -5.795 1.00 95.25 434 ILE A N 1
ATOM 3544 C CA . ILE A 1 434 ? -3.332 5.129 -5.804 1.00 95.25 434 ILE A CA 1
ATOM 3545 C C . ILE A 1 434 ? -2.324 4.101 -6.329 1.00 95.25 434 ILE A C 1
ATOM 3547 O O . ILE A 1 434 ? -2.114 3.071 -5.697 1.00 95.25 434 ILE A O 1
ATOM 3551 N N . SER A 1 435 ? -1.635 4.389 -7.439 1.00 95.31 435 SER A N 1
ATOM 3552 C CA . SER A 1 435 ? -0.608 3.478 -7.953 1.00 95.31 435 SER A CA 1
ATOM 3553 C C . SER A 1 435 ? 0.582 3.334 -7.014 1.00 95.31 435 SER A C 1
ATOM 3555 O O . SER A 1 435 ? 1.104 2.238 -6.852 1.00 95.31 435 SER A O 1
ATOM 3557 N N . ASN A 1 436 ? 0.998 4.412 -6.348 1.00 97.25 436 ASN A N 1
ATOM 3558 C CA . ASN A 1 436 ? 2.119 4.351 -5.416 1.00 97.25 436 ASN A CA 1
ATOM 3559 C C . ASN A 1 436 ? 1.768 3.619 -4.116 1.00 97.25 436 ASN A C 1
ATOM 3561 O O . ASN A 1 436 ? 2.643 2.991 -3.530 1.00 97.25 436 ASN A O 1
ATOM 3565 N N . LEU A 1 437 ? 0.502 3.645 -3.692 1.00 97.12 437 LEU A N 1
ATOM 3566 C CA . LEU A 1 437 ? 0.019 2.770 -2.628 1.00 97.12 437 LEU A CA 1
ATOM 3567 C C . LEU A 1 437 ? 0.156 1.294 -3.037 1.00 97.12 437 LEU A C 1
ATOM 3569 O O . LEU A 1 437 ? 0.663 0.507 -2.245 1.00 97.12 437 LEU A O 1
ATOM 3573 N N . ALA A 1 438 ? -0.237 0.912 -4.258 1.00 96.62 438 ALA A N 1
ATOM 3574 C CA . ALA A 1 438 ? -0.076 -0.469 -4.732 1.00 96.62 438 ALA A CA 1
ATOM 3575 C C . ALA A 1 438 ? 1.403 -0.909 -4.753 1.00 96.62 438 ALA A C 1
ATOM 3577 O O . ALA A 1 438 ? 1.734 -1.975 -4.246 1.00 96.62 438 ALA A O 1
ATOM 3578 N N . ARG A 1 439 ? 2.305 -0.037 -5.232 1.00 96.38 439 ARG A N 1
ATOM 3579 C CA . ARG A 1 439 ? 3.768 -0.258 -5.206 1.00 96.38 439 ARG A CA 1
ATOM 3580 C C . ARG A 1 439 ? 4.317 -0.475 -3.795 1.00 96.38 439 ARG A C 1
ATOM 3582 O O . ARG A 1 439 ? 5.231 -1.265 -3.593 1.00 96.38 439 ARG A O 1
ATOM 3589 N N . LEU A 1 440 ? 3.783 0.252 -2.812 1.00 94.62 440 LEU A N 1
ATOM 3590 C CA . LEU A 1 440 ? 4.203 0.122 -1.416 1.00 94.62 440 LEU A CA 1
ATOM 3591 C C . LEU A 1 440 ? 3.848 -1.234 -0.824 1.00 94.62 440 LEU A C 1
ATOM 3593 O O . LEU A 1 440 ? 4.653 -1.768 -0.070 1.00 94.62 440 LEU A O 1
ATOM 3597 N N . ILE A 1 441 ? 2.676 -1.772 -1.157 1.00 93.31 441 ILE A N 1
ATOM 3598 C CA . ILE A 1 441 ? 2.281 -3.106 -0.703 1.00 93.31 441 ILE A CA 1
ATOM 3599 C C . ILE A 1 441 ? 3.183 -4.165 -1.310 1.00 93.31 441 ILE A C 1
ATOM 3601 O O . ILE A 1 441 ? 3.722 -4.974 -0.564 1.00 93.31 441 ILE A O 1
ATOM 3605 N N . ASP A 1 442 ? 3.403 -4.119 -2.624 1.00 89.19 442 ASP A N 1
ATOM 3606 C CA . ASP A 1 442 ? 4.289 -5.077 -3.288 1.00 89.19 442 ASP A CA 1
ATOM 3607 C C . ASP A 1 442 ? 5.692 -5.060 -2.671 1.00 89.19 442 ASP A C 1
ATOM 3609 O O . ASP A 1 442 ? 6.262 -6.119 -2.432 1.00 89.19 442 ASP A O 1
ATOM 3613 N N . LEU A 1 443 ? 6.220 -3.876 -2.339 1.00 90.56 443 LEU A N 1
ATOM 3614 C CA . LEU A 1 443 ? 7.514 -3.751 -1.670 1.00 90.56 443 LEU A CA 1
ATOM 3615 C C . LEU A 1 443 ? 7.480 -4.286 -0.230 1.00 90.56 443 LEU A C 1
ATOM 3617 O O . LEU A 1 443 ? 8.315 -5.110 0.147 1.00 90.56 443 LEU A O 1
ATOM 3621 N N . ALA A 1 444 ? 6.541 -3.798 0.586 1.00 88.94 444 ALA A N 1
ATOM 3622 C CA . ALA A 1 444 ? 6.468 -4.104 2.015 1.00 88.94 444 ALA A CA 1
ATOM 3623 C C . ALA A 1 444 ? 6.147 -5.578 2.290 1.00 88.94 444 ALA A C 1
ATOM 3625 O O . ALA A 1 444 ? 6.539 -6.085 3.335 1.00 88.94 444 ALA A O 1
ATOM 3626 N N . TYR A 1 445 ? 5.470 -6.240 1.352 1.00 88.38 445 TYR A N 1
ATOM 3627 C CA . TYR A 1 445 ? 5.061 -7.640 1.442 1.00 88.38 445 TYR A CA 1
ATOM 3628 C C . TYR A 1 445 ? 5.741 -8.538 0.398 1.00 88.38 445 TYR A C 1
ATOM 3630 O O . TYR A 1 445 ? 5.313 -9.671 0.140 1.00 88.38 445 TYR A O 1
ATOM 3638 N N . SER A 1 446 ? 6.820 -8.031 -0.206 1.00 79.12 446 SER A N 1
ATOM 3639 C CA . SER A 1 446 ? 7.635 -8.761 -1.175 1.00 79.12 446 SER A CA 1
ATOM 3640 C C . SER A 1 446 ? 8.099 -10.102 -0.598 1.00 79.12 446 SER A C 1
ATOM 3642 O O . SER A 1 446 ? 8.354 -10.255 0.597 1.00 79.12 446 SER A O 1
ATOM 3644 N N . HIS A 1 447 ? 8.178 -11.120 -1.459 1.00 74.94 447 HIS A N 1
ATOM 3645 C CA . HIS A 1 447 ? 8.586 -12.484 -1.084 1.00 74.94 447 HIS A CA 1
ATOM 3646 C C . HIS A 1 447 ? 7.757 -13.123 0.039 1.00 74.94 447 HIS A C 1
ATOM 3648 O O . HIS A 1 447 ? 8.248 -14.016 0.729 1.00 74.94 447 HIS A O 1
ATOM 3654 N N . SER A 1 448 ? 6.494 -12.706 0.187 1.00 76.06 448 SER A N 1
ATOM 3655 C CA . SER A 1 448 ? 5.558 -13.264 1.169 1.00 76.06 448 SER A CA 1
ATOM 3656 C C . SER A 1 448 ? 6.031 -13.085 2.61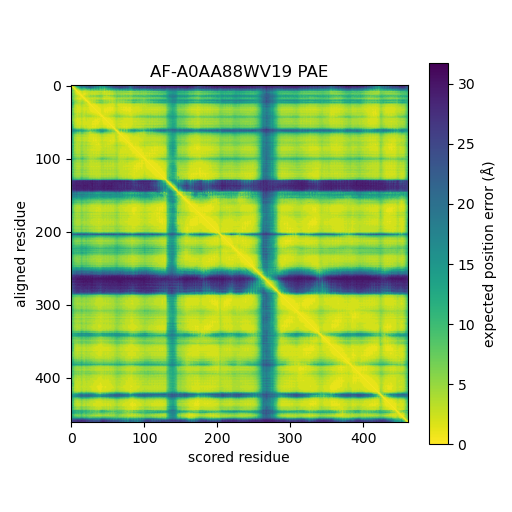8 1.00 76.06 448 SER A C 1
ATOM 3658 O O . SER A 1 448 ? 5.861 -13.983 3.441 1.00 76.06 448 SER A O 1
ATOM 3660 N N . ALA A 1 449 ? 6.634 -11.934 2.924 1.00 82.06 449 ALA A N 1
ATOM 3661 C CA . ALA A 1 449 ? 7.067 -11.560 4.267 1.00 82.06 449 ALA A CA 1
ATOM 3662 C C . ALA A 1 449 ? 6.419 -10.240 4.702 1.00 82.06 449 ALA A C 1
ATOM 3664 O O . ALA A 1 449 ? 6.319 -9.323 3.904 1.00 82.06 449 ALA A O 1
ATOM 3665 N N . ASP A 1 450 ? 6.020 -10.112 5.968 1.00 85.69 450 ASP A N 1
ATOM 3666 C CA . ASP A 1 450 ? 5.489 -8.854 6.512 1.00 85.69 450 ASP A CA 1
ATOM 3667 C C . ASP A 1 450 ? 6.633 -7.898 6.903 1.00 85.69 450 ASP A C 1
ATOM 3669 O O . ASP A 1 450 ? 7.129 -7.901 8.037 1.00 85.69 450 ASP A O 1
ATOM 3673 N N . GLY A 1 451 ? 7.054 -7.064 5.951 1.00 86.75 451 GLY A N 1
ATOM 3674 C CA . GLY A 1 451 ? 8.091 -6.050 6.137 1.00 86.75 451 GLY A CA 1
ATOM 3675 C C . GLY A 1 451 ? 7.651 -4.844 6.973 1.00 86.75 451 GLY A C 1
ATOM 3676 O O . GLY A 1 451 ? 8.504 -4.075 7.414 1.00 86.75 451 GLY A O 1
ATOM 3677 N N . TYR A 1 452 ? 6.353 -4.670 7.248 1.00 88.19 452 TYR A N 1
ATOM 3678 C CA . TYR A 1 452 ? 5.876 -3.629 8.162 1.00 88.19 452 TYR A CA 1
ATOM 3679 C C . TYR A 1 452 ? 6.070 -4.051 9.625 1.00 88.19 452 TYR A C 1
ATOM 3681 O O . TYR A 1 452 ? 6.642 -3.318 10.441 1.00 88.19 452 TYR A O 1
ATOM 3689 N N . THR A 1 453 ? 5.635 -5.263 9.969 1.00 86.81 453 THR A N 1
ATOM 3690 C CA . THR A 1 453 ? 5.801 -5.811 11.319 1.00 86.81 453 THR A CA 1
ATOM 3691 C C . THR A 1 453 ? 7.258 -6.194 11.583 1.00 86.81 453 THR A C 1
ATOM 3693 O O . THR A 1 453 ? 7.764 -5.927 12.683 1.00 86.81 453 THR A O 1
ATOM 3696 N N . HIS A 1 454 ? 7.960 -6.739 10.582 1.00 86.56 454 HIS A N 1
ATOM 3697 C CA . HIS A 1 454 ? 9.342 -7.221 10.677 1.00 86.56 454 HIS A CA 1
ATOM 3698 C C . HIS A 1 454 ? 10.299 -6.487 9.712 1.00 86.56 454 HIS A C 1
ATOM 3700 O O . HIS A 1 454 ? 10.838 -7.108 8.792 1.00 86.56 454 HIS A O 1
ATOM 3706 N N . PRO A 1 455 ? 10.594 -5.192 9.939 1.00 82.50 455 PRO A N 1
ATOM 3707 C CA . PRO A 1 455 ? 11.385 -4.380 9.006 1.00 82.50 455 PRO A CA 1
ATOM 3708 C C . PRO A 1 455 ? 12.822 -4.888 8.809 1.00 82.50 455 PRO A C 1
ATOM 3710 O O . PRO A 1 455 ? 13.359 -4.795 7.711 1.00 82.50 455 PRO A O 1
ATOM 3713 N N . GLU A 1 456 ? 13.421 -5.522 9.819 1.00 77.25 456 GLU A N 1
ATOM 3714 C CA . GLU A 1 456 ? 14.760 -6.143 9.745 1.00 77.25 456 GLU A CA 1
ATOM 3715 C C . GLU A 1 456 ? 14.837 -7.257 8.675 1.00 77.25 456 GLU A C 1
ATOM 3717 O O . GLU A 1 456 ? 15.894 -7.545 8.127 1.00 77.25 456 GLU A O 1
ATOM 3722 N N . SER A 1 457 ? 13.710 -7.903 8.347 1.00 60.75 457 SER A N 1
ATOM 3723 C CA . SER A 1 457 ? 13.675 -8.971 7.334 1.00 60.75 457 SER A CA 1
ATOM 3724 C C . SER A 1 457 ? 13.723 -8.445 5.894 1.00 60.75 457 SER A C 1
ATOM 3726 O O . SER A 1 457 ? 14.041 -9.201 4.975 1.00 60.75 457 SER A O 1
ATOM 3728 N N . SER A 1 458 ? 13.477 -7.141 5.712 1.00 57.28 458 SER A N 1
ATOM 3729 C CA . SER A 1 458 ? 13.498 -6.446 4.420 1.00 57.28 458 SER A CA 1
ATOM 3730 C C . SER A 1 458 ? 14.880 -5.902 4.025 1.00 57.28 458 SER A C 1
ATOM 3732 O O . SER A 1 458 ? 15.014 -5.270 2.983 1.00 57.28 458 SER A O 1
ATOM 3734 N N . GLU A 1 459 ? 15.939 -6.196 4.796 1.00 41.41 459 GLU A N 1
ATOM 3735 C CA . GLU A 1 459 ? 17.328 -5.722 4.600 1.00 41.41 459 GLU A CA 1
ATOM 3736 C C . GLU A 1 459 ? 18.001 -6.103 3.256 1.00 41.41 459 GLU A C 1
ATOM 3738 O O . GLU A 1 459 ? 19.187 -5.837 3.058 1.00 41.41 459 GLU A O 1
ATOM 3743 N N . ARG A 1 460 ? 17.280 -6.714 2.305 1.00 39.50 460 ARG A N 1
ATOM 3744 C CA . ARG A 1 460 ? 17.794 -7.053 0.966 1.00 39.50 460 ARG A CA 1
ATOM 3745 C C . ARG A 1 460 ? 17.472 -6.034 -0.137 1.00 39.50 460 ARG A C 1
ATOM 3747 O O . ARG A 1 460 ? 17.759 -6.339 -1.291 1.00 39.50 460 ARG A O 1
ATOM 3754 N N . THR A 1 461 ? 16.927 -4.857 0.184 1.00 37.31 461 THR A N 1
ATOM 3755 C CA . THR A 1 461 ? 16.681 -3.775 -0.800 1.00 37.31 461 THR A CA 1
ATOM 3756 C C . THR A 1 461 ? 17.770 -2.712 -0.839 1.00 37.31 461 THR A C 1
ATOM 3758 O O . THR A 1 461 ? 18.054 -2.129 0.235 1.00 37.31 461 THR A O 1
#

Solvent-accessible surface area (backbone atoms only — not comparable to full-atom values): 25674 Å² total; per-residue (Å²): 116,60,82,82,58,60,65,66,54,53,80,50,33,44,100,87,70,45,75,35,73,73,56,79,72,36,70,67,62,34,52,53,46,32,54,55,26,70,63,38,37,85,90,44,62,71,30,56,52,37,32,57,57,27,53,63,50,57,69,68,41,61,88,78,48,58,71,68,59,32,52,52,51,55,44,41,77,74,51,39,70,84,52,37,36,63,69,60,49,50,56,54,46,55,56,52,49,69,72,42,89,85,53,57,67,66,58,53,51,48,52,54,49,53,53,52,54,49,48,53,53,50,52,52,51,46,44,52,53,26,83,75,69,94,59,89,70,88,78,82,81,92,81,72,83,24,57,51,56,68,68,42,47,65,81,64,40,72,84,37,80,91,47,54,67,58,26,37,50,53,23,43,42,38,49,73,56,76,90,39,49,67,16,28,56,56,31,15,53,47,46,41,52,50,51,43,51,50,37,47,50,72,70,58,88,54,67,67,61,50,48,52,52,37,54,44,54,66,67,69,52,77,87,59,46,79,80,46,59,78,72,55,36,62,57,58,49,50,53,50,53,48,51,54,49,54,49,52,56,44,53,54,54,55,55,54,54,66,70,70,54,80,93,74,85,79,60,78,67,52,56,64,53,43,58,67,63,47,50,67,57,62,62,49,54,60,50,48,50,52,50,40,51,37,52,28,46,52,29,40,50,48,54,42,46,28,57,75,68,73,43,65,56,56,43,70,60,42,50,67,38,42,40,44,57,51,39,44,65,47,52,53,52,40,46,52,64,37,39,82,90,51,60,54,70,59,54,52,56,47,55,72,67,62,42,66,47,58,52,17,29,25,43,33,44,31,40,48,44,45,60,21,40,41,69,60,42,45,73,73,63,55,67,60,45,67,57,51,20,41,18,67,74,68,74,44,52,72,69,57,36,50,50,50,38,50,53,52,29,53,52,19,50,15,48,31,38,48,55,72,53,47,94,58,103,58,64,67,80,67,50,49,44,48,53,26,48,37,14,44,43,53,62,39,30,43,94,51,35,55,28,79,88,39,50,80,78,51,74,85,118

Sequence (461 aa):
MVAYELGSFDKFKDSTGKFKPAVASDPRGMLALYEASQLRVKGEDILDEALEFTATHLESFESNLNPTLANQVMHALYQPHHSGVPRVEARHFISAYQADESRDESLLRLAKLDYNFLQLLHKKELCEVSRQLHCCFHILIQRSSTWWKNLDLVSKLPYARDRVVECYFWALGVYFEPRYSLARIMLAKTITMVSVLDDTYDAYRTVEELQKFTDLVERWDISTINELPEYMRPLYRALLDLYEELERKRQSKENLMLIIMPEKTYDSLIRLCFWSFVFPAFISFTCAFSRKMKDLVRAYNTEAKWFIAGYLPQFDEYMGIAYVTSTCFLLTTTCFLGMAEVSAKEAFAWLRTTPRSLMACATIFRLVDDIATYEVEKGRGQIATGIECYMKEHNKSKEEAMSEFKARAEDAWKDLNKELTKPTSISEHLLVPISNLARLIDLAYSHSADGYTHPESSERT

pLDDT: mean 84.49, std 16.24, range [34.84, 98.38]

Mean predicted aligned error: 8.26 Å

Secondary structure (DSSP, 8-state):
--TTTGGGTGGGB-TTSSBPGGGGG-HHHHHHHHHHHTT--TT-HHHHHHHHHHHHHHHHHTTTS-HHHHHHHHHHHHS-TTTS-HHHHHHHHHHHHHH-TT--HHHHHHHHHHHHHHHHHHHHHHHHHSS----S--SS------HHHHHTHHHH-TTS---HHHHHHHHHHH--SGGGHHHHHHHHHHHHHHHHHHHHHHH---HHHHHHHHHHHHHT-GGGGGGS-TTTHHHHHHHHHHHHHHHHHHHHHHHHHHHHS------HHHHHHHHHHHHHHHHHHHHHHHHHHHHHHHHHHHHHHHHHHT----HHHHHHHHHHHT-HHHHHHHHHHH-SSS-HHHHHHHHTT--HHHHHHHHHHHHHHHHHHHHHHHHTT----HHHHHHHHHT--HHHHHHHHHHHHHHHHHHHHHHHHS--SS-HHHHHHHHHHHHHHHHHTGGG--TTT-GGGGTT-

Organism: NCBI:txid1293975

Nearest PDB structures (foldseek):
  3n0f-assembly2_B  TM=9.362E-01  e=3.144E-20  Populus tremula x Populus alba
  3n0g-assembly2_B  TM=9.513E-01  e=2.723E-19  Populus tremula x Populus alba
  7bzc-assembly1_A  TM=9.160E-01  e=5.237E-20  Arabidopsis thaliana
  5uv0-assembly1_A  TM=9.183E-01  e=8.841E-19  Citrus sinensis
  2onh-assembly1_B  TM=8.973E-01  e=4.973E-18  Mentha spicata

Radius of gyration: 24.34 Å; Cα contacts (8 Å, |Δi|>4): 473; chains: 1; bounding box: 52×71×70 Å